Protein AF-A0AA97J9W9-F1 (afdb_monomer_lite)

Secondary structure (DSSP, 8-state):
------------TT----HHHHHHHHHTTTT--TT--EEEEETTEEEEE-HHHHHHH-HHHHHHHHSSSGGGSTT-EEEESS--HHHHHHHHHHHHHS----TTS-HHHHHHHHHHHHHHT-HHHHHHHHHHHHHS--TTTHHHHHHHHHHTT-HHHHHHHHHHHHHTHHHHHTSHHHHT--HHHHHHHHT-TTS-S-HHHHHHHHHHHHHH-TTS-HHHHHHTS-GGGS-HHHIIIIIHHH-SS-HHHHHHHHHHHHHS-GGGS----B--BTS--SSGGGT-EEEESBSGGGSSS--SS---SSSS-EEEE--TT----EEEEEEEEEEEEEEEEEE--SSS--EEEEEEEESSSSS-EEEEE-TTS-B-SEEEEEEEEEEEEEEEEEEEEESSSSEEEEEEEEEEB------EETTEEGGGTTSEEEEEES-HHHHHHHHTTS-SS-HHHHHHHHHHHHHHHHTTPEEEEEE--TTT-HHHHHHHHSS--TT-PEEPHHHHHHHHHHH---SEEET--TTT-SSSEEEBGGG-STT--SBTTTS---SSPEEE---GGGHHHHHHHHHHHT--EEEEEE--TTSTTHHHHHHHEEEEEEPP--TTSEEETTEEPTTHHHH-EEEEEE---------

Structure (mmCIF, N/CA/C/O backbone):
data_AF-A0AA97J9W9-F1
#
_entry.id   AF-A0AA97J9W9-F1
#
loop_
_atom_site.group_PDB
_atom_site.id
_atom_site.type_symbol
_atom_site.label_atom_id
_atom_site.label_alt_id
_atom_site.label_comp_id
_atom_site.label_asym_id
_atom_site.label_entity_id
_atom_site.label_seq_id
_atom_site.pdbx_PDB_ins_code
_atom_site.Cartn_x
_atom_site.Cartn_y
_atom_site.Cartn_z
_atom_site.occupancy
_atom_site.B_iso_or_equiv
_atom_site.auth_seq_id
_atom_site.auth_comp_id
_atom_site.auth_asym_id
_atom_site.auth_atom_id
_atom_site.pdbx_PDB_model_num
ATOM 1 N N . MET A 1 1 ? -7.492 38.703 13.879 1.00 37.50 1 MET A N 1
ATOM 2 C CA . MET A 1 1 ? -8.397 38.559 12.721 1.00 37.50 1 MET A CA 1
ATOM 3 C C . MET A 1 1 ? -7.957 37.353 11.910 1.00 37.50 1 MET A C 1
ATOM 5 O O . MET A 1 1 ? -6.997 37.476 11.169 1.00 37.50 1 MET A O 1
ATOM 9 N N . SER A 1 2 ? -8.621 36.210 12.084 1.00 31.03 2 SER A N 1
ATOM 10 C CA . SER A 1 2 ? -8.712 35.135 11.081 1.00 31.03 2 SER A CA 1
ATOM 11 C C . SER A 1 2 ? -9.673 34.061 11.613 1.00 31.03 2 SER A C 1
ATOM 13 O O . SER A 1 2 ? -9.255 33.048 12.167 1.00 31.03 2 SER A O 1
ATOM 15 N N . ASN A 1 3 ? -10.978 34.321 11.501 1.00 34.12 3 ASN A N 1
ATOM 16 C CA . ASN A 1 3 ? -12.010 33.305 11.701 1.00 34.12 3 ASN A CA 1
ATOM 17 C C . ASN A 1 3 ? -12.082 32.437 10.440 1.00 34.12 3 ASN A C 1
ATOM 19 O O . ASN A 1 3 ? -12.729 32.818 9.467 1.00 34.12 3 ASN A O 1
ATOM 23 N N . SER A 1 4 ? -11.430 31.281 10.444 1.00 35.53 4 SER A N 1
ATOM 24 C CA . SER A 1 4 ? -11.658 30.229 9.453 1.00 35.53 4 SER A CA 1
ATOM 25 C C . SER A 1 4 ? -12.762 29.291 9.952 1.00 35.53 4 SER A C 1
ATOM 27 O O . SER A 1 4 ? -12.500 28.231 10.513 1.00 35.53 4 SER A O 1
ATOM 29 N N . HIS A 1 5 ? -14.021 29.694 9.756 1.00 34.09 5 HIS A N 1
ATOM 30 C CA . HIS A 1 5 ? -15.146 28.758 9.801 1.00 34.09 5 HIS A CA 1
ATOM 31 C C . HIS A 1 5 ? -15.118 27.876 8.541 1.00 34.09 5 HIS A C 1
ATOM 33 O O . HIS A 1 5 ? -14.943 28.414 7.444 1.00 34.09 5 HIS A O 1
ATOM 39 N N . PRO A 1 6 ? -15.311 26.551 8.653 1.00 43.66 6 PRO A N 1
ATOM 40 C CA . PRO A 1 6 ? -15.501 25.709 7.485 1.00 43.66 6 PRO A CA 1
ATOM 41 C C . PRO A 1 6 ? -16.820 26.076 6.792 1.00 43.66 6 PRO A C 1
ATOM 43 O O . PRO A 1 6 ? -17.826 26.386 7.431 1.00 43.66 6 PRO A O 1
ATOM 46 N N . LEU A 1 7 ? -16.745 26.094 5.465 1.00 38.47 7 LEU A N 1
ATOM 47 C CA . LEU A 1 7 ? -17.754 26.481 4.484 1.00 38.47 7 LEU A CA 1
ATOM 48 C C . LEU A 1 7 ? -19.179 26.043 4.871 1.00 38.47 7 LEU A C 1
ATOM 50 O O . LEU A 1 7 ? -19.484 24.852 4.891 1.00 38.47 7 LEU A O 1
ATOM 54 N N . ARG A 1 8 ? -20.072 27.014 5.109 1.00 45.91 8 ARG A N 1
ATOM 55 C CA . ARG A 1 8 ? -21.521 26.775 5.028 1.00 45.91 8 ARG A CA 1
ATOM 56 C C . ARG A 1 8 ? -21.856 26.384 3.580 1.00 45.91 8 ARG A C 1
ATOM 58 O O . ARG A 1 8 ? -21.390 27.076 2.670 1.00 45.91 8 ARG A O 1
ATOM 65 N N . PRO A 1 9 ? -22.667 25.340 3.339 1.00 43.78 9 PRO A N 1
ATOM 66 C CA . PRO A 1 9 ? -23.276 25.167 2.032 1.00 43.78 9 PRO A CA 1
ATOM 67 C C . PRO A 1 9 ? -24.126 26.405 1.733 1.00 43.78 9 PRO A C 1
ATOM 69 O O . PRO A 1 9 ? -24.714 26.993 2.642 1.00 43.78 9 PRO A O 1
ATOM 72 N N . TYR A 1 10 ? -24.150 26.823 0.468 1.00 44.03 10 TYR A N 1
ATOM 73 C CA . TYR A 1 10 ? -25.049 27.864 -0.021 1.00 44.03 10 TYR A CA 1
ATOM 74 C C . TYR A 1 10 ? -26.483 27.495 0.379 1.00 44.03 10 TYR A C 1
ATOM 76 O O . TYR A 1 10 ? -27.095 26.634 -0.247 1.00 44.03 10 TYR A O 1
ATOM 84 N N . THR A 1 11 ? -27.008 28.114 1.437 1.00 52.94 11 THR A N 1
ATOM 85 C CA . THR A 1 11 ? -28.421 27.998 1.791 1.00 52.94 11 THR A CA 1
ATOM 86 C C . THR A 1 11 ? -29.214 28.555 0.623 1.00 52.94 11 THR A C 1
ATOM 88 O O . THR A 1 11 ? -29.018 29.712 0.233 1.00 52.94 11 THR A O 1
ATOM 91 N N . ALA A 1 12 ? -30.069 27.713 0.046 1.00 53.56 12 ALA A N 1
ATOM 92 C CA . ALA A 1 12 ? -31.041 28.122 -0.946 1.00 53.56 12 ALA A CA 1
ATOM 93 C C . ALA A 1 12 ? -31.808 29.339 -0.406 1.00 53.56 12 ALA A C 1
ATOM 95 O O . ALA A 1 12 ? -32.197 29.381 0.762 1.00 53.56 12 ALA A O 1
ATOM 96 N N . VAL A 1 13 ? -31.972 30.360 -1.243 1.00 53.34 13 VAL A N 1
ATOM 97 C CA . VAL A 1 13 ? -32.706 31.585 -0.915 1.00 53.34 13 VAL A CA 1
ATOM 98 C C . VAL A 1 13 ? -34.160 31.194 -0.595 1.00 53.34 13 VAL A C 1
ATOM 100 O O . VAL A 1 13 ? -34.961 31.034 -1.509 1.00 53.34 13 VAL A O 1
ATOM 103 N N . GLY A 1 14 ? -34.479 30.960 0.685 1.00 74.62 14 GLY A N 1
ATOM 104 C CA . GLY A 1 14 ? -35.803 30.505 1.139 1.00 74.62 14 GLY A CA 1
ATOM 105 C C . GLY A 1 14 ? -35.844 29.594 2.377 1.00 74.62 14 GLY A C 1
ATOM 106 O O . GLY A 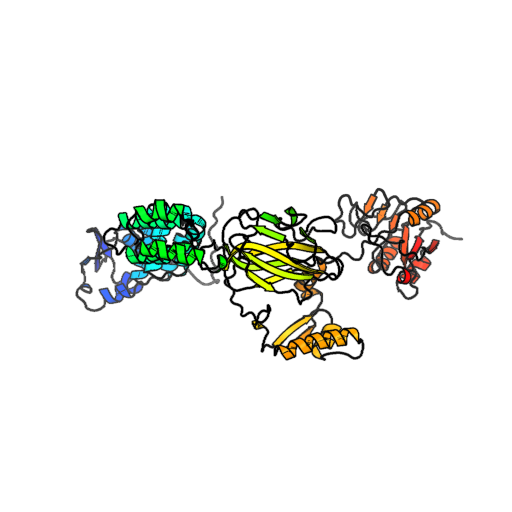1 14 ? -36.928 29.406 2.922 1.00 74.62 14 GLY A O 1
ATOM 107 N N . GLU A 1 15 ? -34.721 29.050 2.855 1.00 81.75 15 GLU A N 1
ATOM 108 C CA . GLU A 1 15 ? -34.710 28.136 4.015 1.00 81.75 15 GLU A CA 1
ATOM 109 C C . GLU A 1 15 ? -34.227 28.818 5.311 1.00 81.75 15 GLU A C 1
ATOM 111 O O . GLU A 1 15 ? -33.187 29.477 5.331 1.00 81.75 15 GLU A O 1
ATOM 116 N N . ILE A 1 16 ? -34.984 28.654 6.408 1.00 87.62 16 ILE A N 1
ATOM 117 C CA . ILE A 1 16 ? -34.601 29.083 7.766 1.00 87.62 16 ILE A CA 1
ATOM 118 C C . ILE A 1 16 ? -34.042 27.867 8.518 1.00 87.62 16 ILE A C 1
ATOM 120 O O . ILE A 1 16 ? -34.790 26.948 8.843 1.00 87.62 16 ILE A O 1
ATOM 124 N N . ASP A 1 17 ? -32.745 27.882 8.835 1.00 86.81 17 ASP A N 1
ATOM 125 C CA . ASP A 1 17 ? -32.059 26.813 9.576 1.00 86.81 17 ASP A CA 1
ATOM 126 C C . ASP A 1 17 ? -31.698 27.256 11.005 1.00 86.81 17 ASP A C 1
ATOM 128 O O . ASP A 1 17 ? -30.701 27.943 11.251 1.00 86.81 17 ASP A O 1
ATOM 132 N N . HIS A 1 18 ? -32.525 26.842 11.967 1.00 91.88 18 HIS A N 1
ATOM 133 C CA . HIS A 1 18 ? -32.314 27.046 13.404 1.00 91.88 18 HIS A CA 1
ATOM 134 C C . HIS A 1 18 ? -31.981 25.736 14.141 1.00 91.88 18 HIS A C 1
ATOM 136 O O . HIS A 1 18 ? -32.166 25.649 15.356 1.00 91.88 18 HIS A O 1
ATOM 142 N N . VAL A 1 19 ? -31.477 24.708 13.445 1.00 90.69 19 VAL A N 1
ATOM 143 C CA . VAL A 1 19 ? -31.203 23.387 14.047 1.00 90.69 19 VAL A CA 1
ATOM 144 C C . VAL A 1 19 ? -30.227 23.490 15.223 1.00 90.69 19 VAL A C 1
ATOM 146 O O . VAL A 1 19 ? -30.392 22.804 16.229 1.00 90.69 19 VAL A O 1
ATOM 149 N N . HIS A 1 20 ? -29.251 24.398 15.146 1.00 89.75 20 HIS A N 1
ATOM 150 C CA . HIS A 1 20 ? -28.320 24.653 16.246 1.00 89.75 20 HIS A CA 1
ATOM 151 C C . HIS A 1 20 ? -29.017 25.150 17.525 1.00 89.75 20 HIS A C 1
ATOM 153 O O . HIS A 1 20 ? -28.695 24.661 18.601 1.00 89.75 20 HIS A O 1
ATOM 159 N N . ILE A 1 21 ? -30.005 26.047 17.409 1.00 92.69 21 ILE A N 1
ATOM 160 C CA . ILE A 1 21 ? -30.773 26.567 18.553 1.00 92.69 21 ILE A CA 1
ATOM 161 C C . ILE A 1 21 ? -31.603 25.445 19.181 1.00 92.69 21 ILE A C 1
ATOM 163 O O . ILE A 1 21 ? -31.621 25.295 20.399 1.00 92.69 21 ILE A O 1
ATOM 167 N N . LEU A 1 22 ? -32.262 24.625 18.353 1.00 92.38 22 LEU A N 1
ATOM 168 C CA . LEU A 1 22 ? -33.014 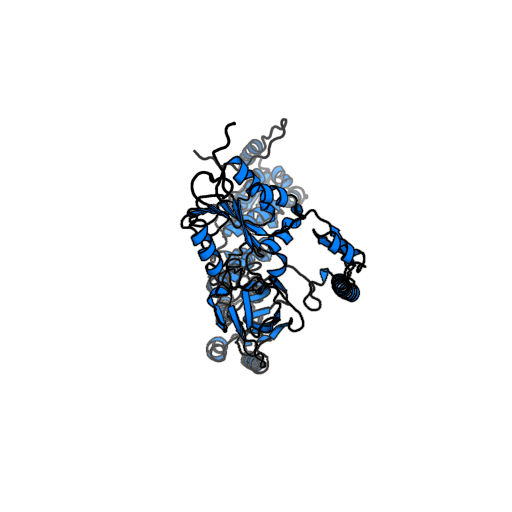23.462 18.829 1.00 92.38 22 LEU A CA 1
ATOM 169 C C . LEU A 1 22 ? -32.106 22.481 19.585 1.00 92.38 22 LEU A C 1
ATOM 171 O O . LEU A 1 22 ? -32.458 22.048 20.678 1.00 92.38 22 LEU A O 1
ATOM 175 N N . SER A 1 23 ? -30.937 22.167 19.019 1.00 93.31 23 SER A N 1
ATOM 176 C CA . SER A 1 23 ? -29.917 21.322 19.652 1.00 93.31 23 SER A CA 1
ATOM 177 C C . SER A 1 23 ? -29.500 21.862 21.020 1.00 93.31 23 SER A C 1
ATOM 179 O O . SER A 1 23 ? -29.413 21.093 21.973 1.00 93.31 23 SER A O 1
ATOM 181 N N . ASP A 1 24 ? -29.249 23.166 21.133 1.00 91.75 24 ASP A N 1
ATOM 182 C CA . ASP A 1 24 ? -28.827 23.775 22.395 1.00 91.75 24 ASP A CA 1
ATOM 183 C C . ASP A 1 24 ? -29.959 23.730 23.438 1.00 91.75 24 ASP A C 1
ATOM 185 O O . ASP A 1 24 ? -29.719 23.343 24.580 1.00 91.75 24 ASP A O 1
ATOM 189 N N . HIS A 1 25 ? -31.205 24.024 23.047 1.00 92.25 25 HIS A N 1
ATOM 190 C CA . HIS A 1 25 ? -32.366 23.947 23.944 1.00 92.25 25 HIS A CA 1
ATOM 191 C C . HIS A 1 25 ? -32.644 22.523 24.442 1.00 92.25 25 HIS A C 1
ATOM 193 O O . HIS A 1 25 ? -32.891 22.329 25.629 1.00 92.25 25 HIS A O 1
ATOM 199 N N . VAL A 1 26 ? -32.583 21.522 23.558 1.00 92.38 26 VAL A N 1
ATOM 200 C CA . VAL A 1 26 ? -32.734 20.113 23.954 1.00 92.38 26 VAL A CA 1
ATOM 201 C C . VAL A 1 26 ? -31.545 19.678 24.811 1.00 92.38 26 VAL A C 1
ATOM 203 O O . VAL A 1 26 ? -31.733 18.989 25.807 1.00 92.38 26 VAL A O 1
ATOM 206 N N . GLY A 1 27 ? -30.332 20.130 24.485 1.00 92.12 27 GLY A N 1
ATOM 207 C CA . GLY A 1 27 ? -29.112 19.842 25.238 1.00 92.12 27 GLY A CA 1
ATOM 208 C C . GLY A 1 27 ? -29.164 20.253 26.710 1.00 92.12 27 GLY A C 1
ATOM 209 O O . GLY A 1 27 ? -28.614 19.539 27.544 1.00 92.12 27 GLY A O 1
ATOM 210 N N . VAL A 1 28 ? -29.858 21.347 27.048 1.00 91.88 28 VAL A N 1
ATOM 211 C CA . VAL A 1 28 ? -30.043 21.808 28.441 1.00 91.88 28 VAL A CA 1
ATOM 212 C C . VAL A 1 28 ? -30.818 20.796 29.296 1.00 91.88 28 VAL A C 1
ATOM 214 O O . VAL A 1 28 ? -30.609 20.747 30.504 1.00 91.88 28 VAL A O 1
ATOM 217 N N . LEU A 1 29 ? -31.660 19.950 28.688 1.00 91.69 29 LEU A N 1
ATOM 218 C CA . LEU A 1 29 ? -32.401 18.899 29.399 1.00 91.69 29 LEU A CA 1
ATOM 219 C C . LEU A 1 29 ? -31.511 17.723 29.832 1.00 91.69 29 LEU A C 1
ATOM 221 O O . LEU A 1 29 ? -31.929 16.886 30.631 1.00 91.69 29 LEU A O 1
ATOM 225 N N . MET A 1 30 ? -30.292 17.610 29.298 1.00 91.06 30 MET A N 1
ATOM 226 C CA . MET A 1 30 ? -29.374 16.532 29.663 1.00 91.06 30 MET A CA 1
ATOM 227 C C . MET A 1 30 ? -29.008 16.616 31.152 1.00 91.06 30 MET A C 1
ATOM 229 O O . MET A 1 30 ? -28.606 17.670 31.636 1.00 91.06 30 MET A O 1
ATOM 233 N N . ASN A 1 31 ? -29.091 15.486 31.862 1.00 79.81 31 ASN A N 1
ATOM 234 C CA . ASN A 1 31 ? -28.861 15.377 33.310 1.00 79.81 31 ASN A CA 1
ATOM 235 C C . ASN A 1 31 ? -29.798 16.235 34.187 1.00 79.81 31 ASN A C 1
ATOM 237 O O . ASN A 1 31 ? -29.582 16.314 35.396 1.00 79.81 31 ASN A O 1
ATOM 241 N N . GLY A 1 32 ? -30.831 16.860 33.615 1.00 84.06 32 GLY A N 1
ATOM 242 C CA . GLY A 1 32 ? -31.895 17.498 34.381 1.00 84.06 32 GLY A CA 1
ATOM 243 C C . GLY A 1 32 ? -32.868 16.454 34.927 1.00 84.06 32 GLY A C 1
ATOM 244 O O . GLY A 1 32 ? -33.206 15.496 34.237 1.00 84.06 32 GLY A O 1
ATOM 245 N N . GLU A 1 33 ? -33.335 16.638 36.162 1.00 84.44 33 GLU A N 1
ATOM 246 C CA . GLU A 1 33 ? -34.440 15.831 36.706 1.00 84.44 33 GLU A CA 1
ATOM 247 C C . GLU A 1 33 ? -35.798 16.267 36.130 1.00 84.44 33 GLU A C 1
ATOM 249 O O . GLU A 1 33 ? -36.761 15.499 36.132 1.00 84.44 33 GLU A O 1
ATOM 254 N N . GLU A 1 34 ? -35.871 17.491 35.598 1.00 85.62 34 GLU A N 1
ATOM 255 C CA . GLU A 1 34 ? -37.081 18.065 35.018 1.00 85.62 34 GLU A CA 1
ATOM 256 C C . GLU A 1 34 ? -37.536 17.254 33.798 1.00 85.62 34 GLU A C 1
ATOM 258 O O . GLU A 1 34 ? -36.778 17.079 32.851 1.00 85.62 34 GLU A O 1
ATOM 263 N N . TYR A 1 35 ? -38.773 16.750 33.838 1.00 87.25 35 TYR A N 1
ATOM 264 C CA . TYR A 1 35 ? -39.387 15.891 32.809 1.00 87.25 35 TYR A CA 1
ATOM 265 C C . TYR A 1 35 ? -38.676 14.554 32.537 1.00 87.25 35 TYR A C 1
ATOM 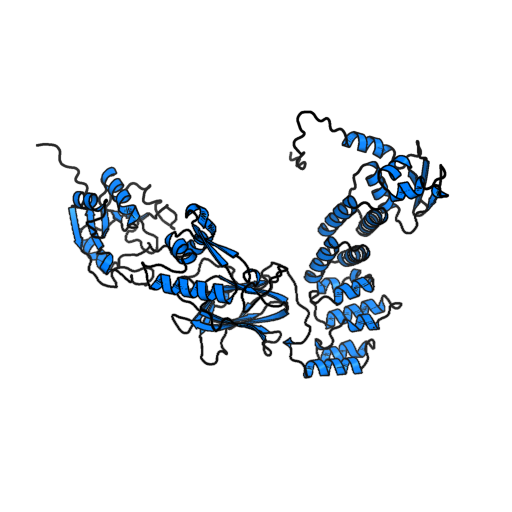267 O O . TYR A 1 35 ? -39.073 13.839 31.612 1.00 87.25 35 TYR A O 1
ATOM 275 N N . SER A 1 36 ? -37.677 14.184 33.345 1.00 90.38 36 SER A N 1
ATOM 276 C CA . SER A 1 36 ? -37.019 12.883 33.236 1.00 90.38 36 SER A CA 1
ATOM 277 C C . SER A 1 36 ? -37.977 11.749 33.620 1.00 90.38 36 SER A C 1
ATOM 279 O O . SER A 1 36 ? -38.702 11.824 34.610 1.00 90.38 36 SER A O 1
ATOM 281 N N . ASP A 1 37 ? -38.003 10.694 32.812 1.00 91.19 37 ASP A N 1
ATOM 282 C CA . ASP A 1 37 ? -38.941 9.568 32.930 1.00 91.19 37 ASP A CA 1
ATOM 283 C C . ASP A 1 37 ? -38.235 8.197 32.898 1.00 91.19 37 ASP A C 1
ATOM 285 O O . ASP A 1 37 ? -38.887 7.146 32.909 1.00 91.19 37 ASP A O 1
ATOM 289 N N . VAL A 1 38 ? -36.896 8.205 32.892 1.00 92.12 38 VAL A N 1
ATOM 290 C CA . VAL A 1 38 ? -36.007 7.045 33.047 1.00 92.12 38 VAL A CA 1
ATOM 291 C C . VAL A 1 38 ? -34.686 7.467 33.698 1.00 92.12 38 VAL A C 1
ATOM 293 O O . VAL A 1 38 ? -34.215 8.585 33.490 1.00 92.12 38 VAL A O 1
ATOM 296 N N . THR A 1 39 ? -34.055 6.575 34.468 1.00 93.69 39 THR A N 1
ATOM 297 C CA . THR A 1 39 ? -32.722 6.813 35.048 1.00 93.69 39 THR A CA 1
ATOM 298 C C . THR A 1 39 ? -31.769 5.672 34.708 1.00 93.69 39 THR A C 1
ATOM 300 O O . THR A 1 39 ? -32.061 4.511 34.983 1.00 93.69 39 THR A O 1
ATOM 303 N N . PHE A 1 40 ? -30.596 5.986 34.156 1.00 93.88 40 PHE A N 1
ATOM 304 C CA . PHE A 1 40 ? -29.526 5.002 33.973 1.00 93.88 40 PHE A CA 1
ATOM 305 C C . PHE A 1 40 ? -28.578 4.997 35.168 1.00 93.88 40 PHE A C 1
ATOM 307 O O . PHE A 1 40 ? -28.226 6.051 35.698 1.00 93.88 40 PHE A O 1
ATOM 314 N N . ILE A 1 41 ? -28.139 3.808 35.571 1.00 94.25 41 ILE A N 1
ATOM 315 C CA . ILE A 1 41 ? -27.146 3.622 36.628 1.00 94.25 41 ILE A CA 1
ATOM 316 C C . ILE A 1 41 ? -25.851 3.132 35.982 1.00 94.25 41 ILE A C 1
ATOM 318 O O . ILE A 1 41 ? -25.786 1.998 35.509 1.00 94.25 41 ILE A O 1
ATOM 322 N N . VAL A 1 42 ? -24.825 3.984 35.968 1.00 94.38 42 VAL A N 1
ATOM 323 C CA . VAL A 1 42 ? -23.513 3.715 35.351 1.00 94.38 42 VAL A CA 1
ATOM 324 C C . VAL A 1 42 ? -22.435 3.976 36.395 1.00 94.38 42 VAL A C 1
ATOM 326 O O . VAL A 1 42 ? -22.397 5.058 36.971 1.00 94.38 42 VAL A O 1
ATOM 329 N N . GLU A 1 43 ? -21.602 2.983 36.714 1.00 91.44 43 GLU A N 1
ATOM 330 C CA . GLU A 1 43 ? -20.588 3.078 37.787 1.00 91.44 43 GLU A CA 1
ATOM 331 C C . GLU A 1 43 ? -21.138 3.631 39.121 1.00 91.44 43 GLU A C 1
ATOM 333 O O . GLU A 1 43 ? -20.486 4.409 39.818 1.00 91.44 43 GLU A O 1
ATOM 338 N N . LYS A 1 44 ? -22.370 3.240 39.484 1.00 88.50 44 LYS A N 1
ATOM 339 C CA . LYS A 1 44 ? -23.115 3.729 40.667 1.00 88.50 44 LYS A CA 1
ATOM 340 C C . LYS A 1 44 ? -23.509 5.217 40.620 1.00 88.50 44 LYS A C 1
ATOM 342 O O . LYS A 1 44 ? -24.065 5.718 41.596 1.00 88.50 44 LYS A O 1
ATOM 347 N N . LYS A 1 45 ? -23.268 5.922 39.513 1.00 93.06 45 LYS A N 1
ATOM 348 C CA . LYS A 1 45 ? -23.778 7.275 39.250 1.00 93.06 45 LYS A CA 1
ATOM 349 C C . LYS A 1 45 ? -25.137 7.189 38.554 1.00 93.06 45 LYS A C 1
ATOM 351 O O . LYS A 1 45 ? -25.363 6.297 37.736 1.00 93.06 45 LYS A O 1
ATOM 356 N N . ARG A 1 46 ? -26.036 8.116 38.893 1.00 93.62 46 ARG A N 1
ATOM 357 C CA . ARG A 1 46 ? -27.388 8.213 38.322 1.00 93.62 46 ARG A CA 1
ATOM 358 C C . ARG A 1 46 ? -27.391 9.218 37.172 1.00 93.62 46 ARG A C 1
ATOM 360 O O . ARG A 1 46 ? -26.882 10.322 37.331 1.00 93.62 46 ARG A O 1
ATOM 367 N N . PHE A 1 47 ? -27.990 8.831 36.053 1.00 94.81 47 PHE A N 1
ATOM 368 C CA . PHE A 1 47 ? -28.145 9.643 34.850 1.00 94.81 47 PHE A CA 1
ATOM 369 C C . PHE A 1 47 ? -29.635 9.738 34.495 1.00 94.81 47 PHE A C 1
ATOM 371 O O . PHE A 1 47 ? -30.149 8.834 33.823 1.00 94.81 47 PHE A O 1
ATOM 378 N N . PRO A 1 48 ? -30.351 10.775 34.970 1.00 94.06 48 PRO A N 1
ATOM 379 C CA . PRO A 1 48 ? -31.734 11.010 34.569 1.00 94.06 48 PRO A CA 1
ATOM 380 C C . PRO A 1 48 ? -31.791 11.375 33.080 1.00 94.06 48 PRO A C 1
ATOM 382 O O . PRO A 1 48 ? -30.944 12.113 32.567 1.00 94.06 48 PRO A O 1
ATOM 385 N N . ALA A 1 49 ? -32.765 10.817 32.365 1.00 94.38 49 ALA A N 1
ATOM 386 C CA . ALA A 1 49 ? -32.914 11.008 30.929 1.00 94.38 49 ALA A CA 1
ATOM 387 C C . ALA A 1 49 ? -34.382 10.925 30.477 1.00 94.38 49 ALA A C 1
ATOM 389 O O . ALA A 1 49 ? -35.282 10.620 31.256 1.00 94.38 49 ALA A O 1
ATOM 390 N N . HIS A 1 50 ? -34.598 11.197 29.187 1.00 93.69 50 HIS A N 1
ATOM 391 C CA . HIS A 1 50 ? -35.912 11.300 28.564 1.00 93.69 50 HIS A CA 1
ATOM 392 C C . HIS A 1 50 ? -36.112 10.173 27.547 1.00 93.69 50 HIS A C 1
ATOM 394 O O . HIS A 1 50 ? -35.429 10.113 26.514 1.00 93.69 50 HIS A O 1
ATOM 400 N N . ARG A 1 51 ? -37.082 9.292 27.797 1.00 92.75 51 ARG A N 1
ATOM 401 C CA . ARG A 1 51 ? -37.372 8.105 26.980 1.00 92.75 51 ARG A CA 1
ATOM 402 C C . ARG A 1 51 ? -37.668 8.467 25.536 1.00 92.75 51 ARG A C 1
ATOM 404 O O . ARG A 1 51 ? -37.235 7.757 24.631 1.00 92.75 51 ARG A O 1
ATOM 411 N N . VAL A 1 52 ? -38.403 9.557 25.307 1.00 93.06 52 VAL A N 1
ATOM 412 C CA . VAL A 1 52 ? -38.772 10.012 23.957 1.00 93.06 52 VAL A CA 1
ATOM 413 C C . VAL A 1 52 ? -37.550 10.403 23.121 1.00 93.06 52 VAL A C 1
ATOM 415 O O . VAL A 1 52 ? -37.463 10.002 21.964 1.00 93.06 52 VAL A O 1
ATOM 418 N N . ILE A 1 53 ? -36.574 11.104 23.709 1.00 94.62 53 ILE A N 1
ATOM 419 C CA . ILE A 1 53 ? -35.354 11.542 23.012 1.00 94.62 53 ILE A CA 1
ATOM 420 C C . ILE A 1 53 ? -34.487 10.326 22.673 1.00 94.62 53 ILE A C 1
ATOM 422 O O . ILE A 1 53 ? -34.081 10.146 21.524 1.00 94.62 53 ILE A O 1
ATOM 426 N N . LEU A 1 54 ? -34.261 9.448 23.655 1.00 94.38 54 LEU A N 1
ATOM 427 C CA . LEU A 1 54 ? -33.473 8.226 23.479 1.00 94.38 54 LEU A CA 1
ATOM 428 C C . LEU A 1 54 ? -34.076 7.317 22.402 1.00 94.38 54 LEU A C 1
ATOM 430 O O . LEU A 1 54 ? -33.368 6.868 21.504 1.00 94.38 54 LEU A O 1
ATOM 434 N N . ALA A 1 55 ? -35.390 7.083 22.454 1.00 93.75 55 ALA A N 1
ATOM 435 C CA . ALA A 1 55 ? -36.089 6.230 21.498 1.00 93.75 55 ALA A CA 1
ATOM 436 C C . ALA A 1 55 ? -36.199 6.838 20.093 1.00 93.75 55 ALA A C 1
ATOM 438 O O . ALA A 1 55 ? -36.300 6.092 19.120 1.00 93.75 55 ALA A O 1
ATOM 439 N N . ALA A 1 56 ? -36.195 8.168 19.969 1.00 94.38 56 ALA A N 1
ATOM 440 C CA . ALA A 1 56 ? -36.172 8.836 18.671 1.00 94.38 56 ALA A CA 1
ATOM 441 C C . ALA A 1 56 ? -34.805 8.710 17.981 1.00 94.38 56 ALA A C 1
ATOM 443 O O . ALA A 1 56 ? -34.739 8.644 16.757 1.00 94.38 56 ALA A O 1
ATOM 444 N N . ARG A 1 57 ? -33.714 8.681 18.758 1.00 93.88 57 ARG A N 1
ATOM 445 C CA . ARG A 1 57 ? -32.336 8.672 18.240 1.00 93.88 57 ARG A CA 1
ATOM 446 C C . ARG A 1 57 ? -31.716 7.280 18.149 1.00 93.88 57 ARG A C 1
ATOM 448 O O . ARG A 1 57 ? -30.766 7.109 17.397 1.00 93.88 57 ARG A O 1
ATOM 455 N N . CYS A 1 58 ? -32.224 6.302 18.898 1.00 94.44 58 CYS A N 1
ATOM 456 C CA . CYS A 1 58 ? -31.624 4.977 19.010 1.00 94.44 58 CYS A CA 1
ATOM 457 C C . CYS A 1 58 ? -32.685 3.875 19.051 1.00 94.44 58 CYS A C 1
ATOM 459 O O . CYS A 1 58 ? -33.502 3.794 19.974 1.00 94.44 58 CYS A O 1
ATOM 461 N N . GLN A 1 59 ? -32.623 2.965 18.078 1.00 91.88 59 GLN A N 1
ATOM 462 C CA . GLN A 1 59 ? -33.552 1.840 17.984 1.00 91.88 59 GLN A CA 1
ATOM 463 C C . GLN A 1 59 ? -33.420 0.869 19.169 1.00 91.88 59 GLN A C 1
ATOM 465 O O . GLN A 1 59 ? -34.427 0.320 19.617 1.00 91.88 59 GLN A O 1
ATOM 470 N N . TYR A 1 60 ? -32.210 0.689 19.710 1.00 92.00 60 TYR A N 1
ATOM 471 C CA . TYR A 1 60 ? -31.991 -0.121 20.910 1.00 92.00 60 TYR A CA 1
ATOM 472 C C . TYR A 1 60 ? -32.751 0.457 22.110 1.00 92.00 60 TYR A C 1
ATOM 474 O O . TYR A 1 60 ? -33.549 -0.246 22.730 1.00 92.00 60 TYR A O 1
ATOM 482 N N . PHE A 1 61 ? -32.592 1.756 22.395 1.00 92.19 61 PHE A N 1
ATOM 483 C CA . PHE A 1 61 ? -33.331 2.396 23.485 1.00 92.19 61 PHE A CA 1
ATOM 484 C C . PHE A 1 61 ? -34.837 2.427 23.221 1.00 92.19 61 PHE A C 1
ATOM 486 O O . PHE A 1 61 ? -35.619 2.261 24.154 1.00 92.19 61 PHE A O 1
ATOM 493 N N . ARG A 1 62 ? -35.273 2.557 21.961 1.00 92.00 62 ARG A N 1
ATOM 494 C CA . ARG A 1 62 ? -36.689 2.414 21.602 1.00 92.00 62 ARG A CA 1
ATOM 495 C C . ARG A 1 62 ? -37.235 1.045 22.001 1.00 92.00 62 ARG A C 1
ATOM 497 O O . ARG A 1 62 ? -38.287 0.983 22.632 1.00 92.00 62 ARG A O 1
ATOM 504 N N . ALA A 1 63 ? -36.535 -0.030 21.649 1.00 90.50 63 ALA A N 1
ATOM 505 C CA . ALA A 1 63 ? -36.940 -1.387 21.999 1.00 90.50 63 ALA A CA 1
ATOM 506 C C . ALA A 1 63 ? -36.920 -1.613 23.519 1.00 90.50 63 ALA A C 1
ATOM 508 O O . ALA A 1 63 ? -37.881 -2.144 24.065 1.00 90.50 63 ALA A O 1
ATOM 509 N N . LEU A 1 64 ? -35.875 -1.147 24.207 1.00 89.81 64 LEU A N 1
ATOM 510 C CA . LEU A 1 64 ? -35.733 -1.278 25.658 1.00 89.81 64 LEU A CA 1
ATOM 511 C C . LEU A 1 64 ? -36.861 -0.564 26.419 1.00 89.81 64 LEU A C 1
ATOM 513 O O . LEU A 1 64 ? -37.461 -1.126 27.331 1.00 89.81 64 LEU A O 1
ATOM 517 N N . LEU A 1 65 ? -37.170 0.672 26.022 1.00 90.00 65 LEU A N 1
ATOM 518 C CA . LEU A 1 65 ? -38.060 1.556 26.772 1.00 90.00 65 LEU A CA 1
ATOM 519 C C . LEU A 1 65 ? -39.523 1.431 26.348 1.00 90.00 65 LEU A C 1
ATOM 521 O O . LEU A 1 65 ? -40.396 1.736 27.147 1.00 90.00 65 LEU A O 1
ATOM 525 N N . TYR A 1 66 ? -39.825 1.000 25.123 1.00 88.31 66 TYR A N 1
ATOM 526 C CA . TYR A 1 66 ? -41.204 0.870 24.625 1.00 88.31 66 TYR A CA 1
ATOM 527 C C . TYR A 1 66 ? -41.586 -0.572 24.253 1.00 88.31 66 TYR A C 1
ATOM 529 O O . TYR A 1 66 ? -42.684 -0.802 23.754 1.00 88.31 66 TYR A O 1
ATOM 537 N N . GLY A 1 67 ? -40.715 -1.553 24.509 1.00 84.12 67 GLY A N 1
ATOM 538 C CA . GLY A 1 67 ? -40.935 -2.966 24.178 1.00 84.12 67 GLY A CA 1
ATOM 539 C C . GLY A 1 67 ? -41.777 -3.766 25.178 1.00 84.12 67 GLY A C 1
ATOM 540 O O . GLY A 1 67 ? -41.943 -4.966 24.984 1.00 84.12 67 GLY A O 1
ATOM 541 N N . GLY A 1 68 ? -42.297 -3.146 26.244 1.00 79.56 68 GLY A N 1
ATOM 542 C CA . GLY A 1 68 ? -43.195 -3.798 27.211 1.00 79.56 68 GLY A CA 1
ATOM 543 C C . GLY A 1 68 ? -42.515 -4.687 28.266 1.00 79.56 68 GLY A C 1
ATOM 544 O O . GLY A 1 68 ? -43.204 -5.412 28.979 1.00 79.56 68 GLY A O 1
ATOM 545 N N . MET A 1 69 ? -41.182 -4.649 28.378 1.00 79.31 69 MET A N 1
ATOM 546 C CA . MET A 1 69 ? -40.414 -5.361 29.416 1.00 79.31 69 MET A CA 1
ATOM 547 C C . MET A 1 69 ? -40.364 -4.569 30.735 1.00 79.31 69 MET A C 1
ATOM 549 O O . MET A 1 69 ? -40.903 -3.466 30.823 1.00 79.31 69 MET A O 1
ATOM 553 N N . ARG A 1 70 ? -39.722 -5.099 31.785 1.00 77.31 70 ARG A N 1
ATOM 554 C CA . ARG A 1 70 ? -39.650 -4.440 33.108 1.00 77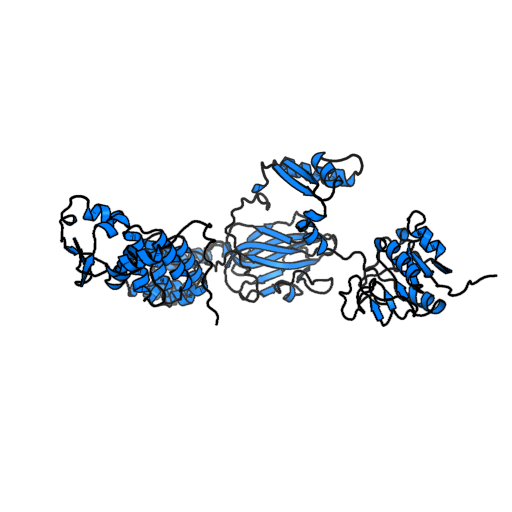.31 70 ARG A CA 1
ATOM 555 C C . ARG A 1 70 ? -39.050 -3.030 33.022 1.00 77.31 70 ARG A C 1
ATOM 557 O O . ARG A 1 70 ? -39.489 -2.127 33.722 1.00 77.31 70 ARG A O 1
ATOM 564 N N . GLU A 1 71 ? -38.107 -2.845 32.111 1.00 82.69 71 GLU A N 1
ATOM 565 C CA . GLU A 1 71 ? -37.388 -1.606 31.812 1.00 82.69 71 GLU A CA 1
ATOM 566 C C . GLU A 1 71 ? -38.268 -0.552 31.110 1.00 82.69 71 GLU A C 1
ATOM 568 O O . GLU A 1 71 ? -37.873 0.603 30.992 1.00 82.69 71 GLU A O 1
ATOM 573 N N . SER A 1 72 ? -39.473 -0.928 30.664 1.00 79.25 72 SER A N 1
ATOM 574 C CA . SER A 1 72 ? -40.446 -0.020 30.036 1.00 79.25 72 SER A CA 1
ATOM 575 C C . SER A 1 72 ? -41.375 0.688 31.033 1.00 79.25 72 SER A C 1
ATOM 577 O O . SER A 1 72 ? -42.173 1.547 30.636 1.00 79.25 72 SER A O 1
ATOM 579 N N . GLN A 1 73 ? -41.284 0.347 32.322 1.00 80.19 73 GLN A N 1
ATOM 580 C CA . GLN A 1 73 ? -42.018 1.031 33.386 1.00 80.19 73 GLN A CA 1
ATOM 581 C C . GLN A 1 73 ? -41.541 2.496 33.495 1.00 80.19 73 GLN A C 1
ATOM 583 O O . GLN A 1 73 ? -40.341 2.753 33.371 1.00 80.19 73 GLN A O 1
ATOM 588 N N . PRO A 1 74 ? -42.447 3.473 33.696 1.00 71.19 74 PRO A N 1
ATOM 589 C CA . PRO A 1 74 ? -42.053 4.837 34.052 1.00 71.19 74 PRO A CA 1
ATOM 590 C C . PRO A 1 74 ? -41.153 4.823 35.295 1.00 71.19 74 PRO A C 1
ATOM 592 O O . PRO A 1 74 ? -41.392 4.022 36.194 1.00 71.19 74 PRO A O 1
ATOM 595 N N . GLU A 1 75 ? -40.124 5.677 35.327 1.00 74.25 75 GLU A N 1
ATOM 596 C CA . GLU A 1 75 ? -39.171 5.790 36.450 1.00 74.25 75 GLU A CA 1
ATOM 597 C C . GLU A 1 75 ? -38.279 4.550 36.666 1.00 74.25 75 GLU A C 1
ATOM 599 O O . GLU A 1 75 ? -37.643 4.402 37.710 1.00 74.25 75 GLU A O 1
ATOM 604 N N . ALA A 1 76 ? -38.180 3.658 35.672 1.00 82.25 76 ALA A N 1
ATOM 605 C CA . ALA A 1 76 ? -37.287 2.508 35.746 1.00 82.25 76 ALA A CA 1
ATOM 606 C C . ALA A 1 76 ? -35.815 2.933 35.904 1.00 82.25 76 ALA A C 1
ATOM 608 O O . ALA A 1 76 ? -35.304 3.783 35.166 1.00 82.25 76 ALA A O 1
ATOM 609 N N . GLU A 1 77 ? -35.120 2.278 36.837 1.00 90.31 77 GLU A N 1
ATOM 610 C CA . GLU A 1 77 ? -33.667 2.364 36.970 1.00 90.31 77 GLU A CA 1
ATOM 611 C C . GLU A 1 77 ? -33.004 1.264 36.136 1.00 90.31 77 GLU A C 1
ATOM 613 O O . GLU A 1 77 ? -33.182 0.070 36.391 1.00 90.31 77 GLU A O 1
ATOM 618 N N . ILE A 1 78 ? -32.240 1.670 35.121 1.00 91.62 78 ILE A N 1
ATOM 619 C CA . ILE A 1 78 ? -31.609 0.767 34.157 1.00 91.62 78 ILE A CA 1
ATOM 620 C C . ILE A 1 78 ? -30.103 0.708 34.435 1.00 91.62 78 ILE A C 1
ATOM 622 O O . ILE A 1 78 ? -29.384 1.660 34.118 1.00 91.62 78 ILE A O 1
ATOM 626 N N . PRO A 1 79 ? -29.588 -0.389 35.015 1.00 91.06 79 PRO A N 1
ATOM 627 C CA . PRO A 1 79 ? -28.157 -0.547 35.218 1.00 91.06 79 PRO A CA 1
ATOM 628 C C . PRO A 1 79 ? -27.456 -0.853 33.891 1.00 91.06 79 PRO A C 1
ATOM 630 O O . PRO A 1 79 ? -27.788 -1.829 33.218 1.00 91.06 79 PRO A O 1
ATOM 633 N N . LEU A 1 80 ? -26.454 -0.048 33.534 1.00 90.50 80 LEU A N 1
ATOM 634 C CA . LEU A 1 80 ? -25.554 -0.337 32.419 1.00 90.50 80 LEU A CA 1
ATOM 635 C C . LEU A 1 80 ? -24.253 -0.906 32.978 1.00 90.50 80 LEU A C 1
ATOM 637 O O . LEU A 1 80 ? -23.469 -0.206 33.618 1.00 90.50 80 LEU A O 1
ATOM 641 N N . GLN A 1 81 ? -24.064 -2.205 32.762 1.00 86.25 81 GLN A N 1
ATOM 642 C CA . GLN A 1 81 ? -22.830 -2.909 33.099 1.00 86.25 81 GLN A CA 1
ATOM 643 C C . GLN A 1 81 ? -21.793 -2.689 31.991 1.00 86.25 81 GLN A C 1
ATOM 645 O O . GLN A 1 81 ? -22.161 -2.472 30.831 1.00 86.25 81 GLN A O 1
ATOM 650 N N . ASP A 1 82 ? -20.512 -2.730 32.364 1.00 84.19 82 ASP A N 1
ATOM 651 C CA . ASP A 1 82 ? -19.370 -2.594 31.449 1.00 84.19 82 ASP A CA 1
ATOM 652 C C . ASP A 1 82 ? -19.438 -1.314 30.603 1.00 84.19 82 ASP A C 1
ATOM 654 O O . ASP A 1 82 ? -19.334 -1.316 29.379 1.00 84.19 82 ASP A O 1
ATOM 658 N N . THR A 1 83 ? -19.745 -0.194 31.255 1.00 89.88 83 THR A N 1
ATOM 659 C CA . THR A 1 83 ? -19.811 1.125 30.627 1.00 89.88 83 THR A CA 1
ATOM 660 C C . THR A 1 83 ? -19.258 2.151 31.601 1.00 89.88 83 THR A C 1
ATOM 662 O O . THR A 1 83 ? -19.711 2.217 32.745 1.00 89.88 83 THR A O 1
ATOM 665 N N . THR A 1 84 ? -18.291 2.946 31.153 1.00 93.75 84 THR A N 1
ATOM 666 C CA . THR A 1 84 ? -17.719 4.032 31.950 1.00 93.75 84 THR A CA 1
ATOM 667 C C . THR A 1 84 ? -18.653 5.239 31.956 1.00 93.75 84 THR A C 1
ATOM 669 O O . THR A 1 84 ? -19.326 5.553 30.966 1.00 93.75 84 THR A O 1
ATOM 672 N N . ALA A 1 85 ? -18.724 5.938 33.091 1.00 94.38 85 ALA A N 1
ATOM 673 C CA . ALA A 1 85 ? -19.586 7.108 33.230 1.00 94.38 85 ALA A CA 1
ATOM 674 C C . ALA A 1 85 ? -19.189 8.239 32.264 1.00 94.38 85 ALA A C 1
ATOM 676 O O . ALA A 1 85 ? -20.056 8.968 31.782 1.00 94.38 85 ALA A O 1
ATOM 677 N N . GLU A 1 86 ? -17.894 8.378 31.968 1.00 94.38 86 GLU A N 1
ATOM 678 C CA . GLU A 1 86 ? -17.345 9.389 31.055 1.00 94.38 86 GLU A CA 1
ATOM 679 C C . GLU A 1 86 ? -17.811 9.140 29.612 1.00 94.38 86 GLU A C 1
ATOM 681 O O . GLU A 1 86 ? -18.478 9.999 29.026 1.00 94.38 86 GLU A O 1
ATOM 686 N N . ALA A 1 87 ? -17.603 7.928 29.081 1.00 95.50 87 ALA A N 1
ATOM 687 C CA . ALA A 1 87 ? -18.052 7.561 27.738 1.00 95.50 87 ALA A CA 1
ATOM 688 C C . ALA A 1 87 ? -19.581 7.631 27.592 1.00 95.50 87 ALA A C 1
ATOM 690 O O . ALA A 1 87 ? -20.097 8.116 26.580 1.00 95.50 87 ALA A O 1
ATOM 691 N N . PHE A 1 88 ? -20.333 7.207 28.617 1.00 95.94 88 PHE A N 1
ATOM 692 C CA . PHE A 1 88 ? -21.792 7.322 28.598 1.00 95.94 88 PHE A CA 1
ATOM 693 C C . PHE A 1 88 ? -22.261 8.779 28.602 1.00 95.94 88 PHE A C 1
ATOM 695 O O . PHE A 1 88 ? -23.205 9.118 27.890 1.00 95.94 88 PHE A O 1
ATOM 702 N N . THR A 1 89 ? -21.583 9.661 29.343 1.00 95.25 89 THR A N 1
ATOM 703 C CA . THR A 1 89 ? -21.880 11.102 29.338 1.00 95.25 89 THR A CA 1
ATOM 704 C C . THR A 1 89 ? -21.678 11.696 27.946 1.00 95.25 89 THR A C 1
ATOM 706 O O . THR A 1 89 ? -22.531 12.447 27.467 1.00 95.25 89 THR A O 1
ATOM 709 N N . MET A 1 90 ? -20.589 11.331 27.262 1.00 95.56 90 MET A N 1
ATOM 710 C CA . MET A 1 90 ? -20.340 11.755 25.881 1.00 95.56 90 MET A CA 1
ATOM 711 C C . MET A 1 90 ? -21.436 11.266 24.929 1.00 95.56 90 MET A C 1
ATOM 713 O O . MET A 1 90 ? -21.930 12.042 24.108 1.00 95.56 90 MET A O 1
ATOM 717 N N . LEU A 1 91 ? -21.860 10.004 25.060 1.00 96.12 91 LEU A N 1
ATOM 718 C CA . LEU A 1 91 ? -22.933 9.436 24.242 1.00 96.12 91 LEU A CA 1
ATOM 719 C C . LEU A 1 91 ? -24.259 10.138 24.497 1.00 96.12 91 LEU A C 1
ATOM 721 O O . LEU A 1 91 ? -24.946 10.509 23.548 1.00 96.12 91 LEU A O 1
ATOM 725 N N . LEU A 1 92 ? -24.612 10.357 25.760 1.00 95.56 92 LEU A N 1
ATOM 726 C CA . LEU A 1 92 ? -25.849 11.032 26.118 1.00 95.56 92 LEU A CA 1
ATOM 727 C C . LEU A 1 92 ? -25.862 12.459 25.560 1.00 95.56 92 LEU A C 1
ATOM 729 O O . LEU A 1 92 ? -26.833 12.862 24.923 1.00 95.56 92 LEU A O 1
ATOM 733 N N . LYS A 1 93 ? -24.748 13.188 25.680 1.00 95.00 93 LYS A N 1
ATOM 734 C CA . LYS A 1 93 ? -24.590 14.513 25.071 1.00 95.00 93 LYS A CA 1
ATOM 735 C C . LYS A 1 93 ? -24.778 14.471 23.557 1.00 95.00 93 LYS A C 1
ATOM 737 O O . LYS A 1 93 ? -25.497 15.312 23.012 1.00 95.00 93 LYS A O 1
ATOM 742 N N . TYR A 1 94 ? -24.193 13.485 22.879 1.00 96.06 94 TYR A N 1
ATOM 743 C CA . TYR A 1 94 ? -24.376 13.298 21.441 1.00 96.06 94 TYR A CA 1
ATOM 744 C C . TYR A 1 94 ? -25.831 12.974 21.076 1.00 96.06 94 TYR A C 1
ATOM 746 O O . TYR A 1 94 ? -26.353 13.512 20.103 1.00 96.06 94 TYR A O 1
ATOM 754 N N . ILE A 1 95 ? -26.525 12.153 21.865 1.00 95.88 95 ILE A N 1
ATOM 755 C CA . ILE A 1 95 ? -27.935 11.825 21.628 1.00 95.88 95 ILE A CA 1
ATOM 756 C C . ILE A 1 95 ? -28.812 13.082 21.694 1.00 95.88 95 ILE A C 1
ATOM 758 O O . ILE A 1 95 ? -29.675 13.254 20.834 1.00 95.88 95 ILE A O 1
ATOM 762 N N . TYR A 1 96 ? -28.575 13.966 22.667 1.00 95.12 96 TYR A N 1
ATOM 763 C CA . TYR A 1 96 ? -29.385 15.173 22.868 1.00 95.12 96 TYR A CA 1
ATOM 764 C C . TYR A 1 96 ? -29.046 16.301 21.889 1.00 95.12 96 TYR A C 1
ATOM 766 O O . TYR A 1 96 ? -29.939 17.027 21.462 1.00 95.12 96 TYR A O 1
ATOM 774 N N . THR A 1 97 ? -27.769 16.460 21.535 1.00 94.44 97 THR A N 1
ATOM 775 C CA . THR A 1 97 ? -27.286 17.639 20.786 1.00 94.44 97 THR A CA 1
ATOM 776 C C . THR A 1 97 ? -26.832 17.327 19.359 1.00 94.44 97 THR A C 1
ATOM 778 O O . THR A 1 97 ? -26.618 18.228 18.554 1.00 94.44 97 THR A O 1
ATOM 781 N N . GLY A 1 98 ? -26.615 16.054 19.026 1.00 92.81 98 GLY A N 1
ATOM 782 C CA . GLY A 1 98 ? -25.945 15.651 17.788 1.00 92.81 98 GLY A CA 1
ATOM 783 C C . GLY A 1 98 ? -24.464 16.045 17.724 1.00 92.81 98 GLY A C 1
ATOM 784 O O . GLY A 1 98 ? -23.874 15.994 16.648 1.00 92.81 98 GLY A O 1
ATOM 785 N N . ARG A 1 99 ? -23.850 16.465 18.843 1.00 91.81 99 ARG A N 1
ATOM 786 C CA . ARG A 1 99 ? -22.454 16.926 18.906 1.00 91.81 99 ARG A CA 1
ATOM 787 C C . ARG A 1 99 ? -21.644 16.134 19.929 1.00 91.81 99 ARG A C 1
ATOM 789 O O . ARG A 1 99 ? -22.090 15.915 21.052 1.00 91.81 99 ARG A O 1
ATOM 796 N N . ALA A 1 100 ? -20.416 15.784 19.556 1.00 93.38 100 ALA A N 1
ATOM 797 C CA . ALA A 1 100 ? -19.403 15.205 20.435 1.00 93.38 100 ALA A CA 1
ATOM 798 C C . ALA A 1 100 ? -18.076 15.962 20.259 1.00 93.38 100 ALA A C 1
ATOM 800 O O . ALA A 1 100 ? -17.766 16.431 19.163 1.00 93.38 100 ALA A O 1
ATOM 801 N N . ILE A 1 101 ? -17.311 16.114 21.341 1.00 92.06 101 ILE A N 1
ATOM 802 C CA . ILE A 1 101 ? -15.986 16.748 21.336 1.00 92.06 101 ILE A CA 1
ATOM 803 C C . ILE A 1 101 ? -14.990 15.673 21.754 1.00 92.06 101 ILE A C 1
ATOM 805 O O . ILE A 1 101 ? -15.175 15.076 22.804 1.00 92.06 101 ILE A O 1
ATOM 809 N N . LEU A 1 102 ? -13.973 15.427 20.926 1.00 93.62 102 LEU A N 1
ATOM 810 C CA . LEU A 1 102 ? -13.032 14.314 21.123 1.00 93.62 102 LEU A CA 1
ATOM 811 C C . LEU A 1 102 ? -11.610 14.768 21.499 1.00 93.62 102 LEU A C 1
ATOM 813 O O . LEU A 1 102 ? -10.792 13.946 21.883 1.00 93.62 102 LEU A O 1
ATOM 817 N N . ARG A 1 103 ? -11.294 16.065 21.356 1.00 89.12 103 ARG A N 1
ATOM 818 C CA . ARG A 1 103 ? -9.907 16.574 21.319 1.00 89.12 103 ARG A CA 1
ATOM 819 C C . ARG A 1 103 ? -9.140 16.521 22.640 1.00 89.12 103 ARG A C 1
ATOM 821 O O . ARG A 1 103 ? -7.916 16.519 22.597 1.00 89.12 103 ARG A O 1
ATOM 828 N N . ASP A 1 104 ? -9.848 16.487 23.760 1.00 87.06 104 ASP A N 1
ATOM 829 C CA . ASP A 1 104 ? -9.267 16.585 25.104 1.00 87.06 104 ASP A CA 1
ATOM 830 C C . ASP A 1 104 ? -9.548 15.333 25.950 1.00 87.06 104 ASP A C 1
ATOM 832 O O . ASP A 1 104 ? -9.252 15.297 27.144 1.00 87.06 104 ASP A O 1
ATOM 836 N N . GLU A 1 105 ? -10.134 14.308 25.333 1.00 91.94 105 GLU A N 1
ATOM 837 C CA . GLU A 1 105 ? -10.517 13.076 26.010 1.00 91.94 105 GLU A CA 1
ATOM 838 C C . GLU A 1 105 ? -9.370 12.067 26.004 1.00 91.94 105 GLU A C 1
ATOM 840 O O . GLU A 1 105 ? -8.545 12.019 25.087 1.00 91.94 105 GLU A O 1
ATOM 845 N N . LYS A 1 106 ? -9.324 11.229 27.041 1.00 91.81 106 LYS A N 1
ATOM 846 C CA . LYS A 1 106 ? -8.354 10.134 27.113 1.00 91.81 106 LYS A CA 1
ATOM 847 C C . LYS A 1 106 ? -8.678 9.073 26.067 1.00 91.81 106 LYS A C 1
ATOM 849 O O . LYS A 1 106 ? -9.839 8.801 25.777 1.00 91.81 106 LYS A O 1
ATOM 854 N N . GLU A 1 107 ? -7.643 8.406 25.572 1.00 90.00 107 GLU A N 1
ATOM 855 C CA . GLU A 1 107 ? -7.766 7.374 24.536 1.00 90.00 107 GLU A CA 1
ATOM 856 C C . GLU A 1 107 ? -8.681 6.218 24.970 1.00 90.00 107 GLU A C 1
ATOM 858 O O . GLU A 1 107 ? -9.533 5.797 24.196 1.00 90.00 107 GLU A O 1
ATOM 863 N N . GLU A 1 108 ? -8.581 5.770 26.225 1.00 91.44 108 GLU A N 1
ATOM 864 C CA . GLU A 1 108 ? -9.467 4.746 26.805 1.00 91.44 108 GLU A CA 1
ATOM 865 C C . GLU A 1 108 ? -10.948 5.160 26.729 1.00 91.44 108 GLU A C 1
ATOM 867 O O . GLU A 1 108 ? -11.793 4.384 26.290 1.00 91.44 108 GLU A O 1
ATOM 872 N N . VAL A 1 109 ? -11.254 6.421 27.057 1.00 94.31 109 VAL A N 1
ATOM 873 C CA . VAL A 1 109 ? -12.621 6.968 27.011 1.00 94.31 109 VAL A CA 1
ATOM 874 C C . VAL A 1 109 ? -13.126 7.057 25.573 1.00 94.31 109 VAL A C 1
ATOM 876 O O . VAL A 1 109 ? -14.293 6.774 25.314 1.00 94.31 109 VAL A O 1
ATOM 879 N N . LEU A 1 110 ? -12.261 7.411 24.618 1.00 95.44 110 LEU A N 1
ATOM 880 C CA . LEU A 1 110 ? -12.612 7.442 23.195 1.00 95.44 110 LEU A CA 1
ATOM 881 C C . LEU A 1 110 ? -12.914 6.043 22.643 1.00 95.44 110 LEU A C 1
ATOM 883 O O . LEU A 1 110 ? -13.831 5.890 21.835 1.00 95.44 110 LEU A O 1
ATOM 887 N N . LEU A 1 111 ? -12.171 5.025 23.081 1.00 94.31 111 LEU A N 1
ATOM 888 C CA . LEU A 1 111 ? -12.403 3.631 22.703 1.00 94.31 111 LEU A CA 1
ATOM 889 C C . LEU A 1 111 ? -13.684 3.072 23.335 1.00 94.31 111 LEU A C 1
ATOM 891 O O . LEU A 1 111 ? -14.457 2.391 22.655 1.00 94.31 111 LEU A O 1
ATOM 895 N N . ASP A 1 112 ? -13.966 3.411 24.591 1.00 94.69 112 ASP A N 1
ATOM 896 C CA . ASP A 1 112 ? -15.251 3.113 25.225 1.00 94.69 112 ASP A CA 1
ATOM 897 C C . ASP A 1 112 ? -16.395 3.825 24.496 1.00 94.69 112 ASP A C 1
ATOM 899 O O . ASP A 1 112 ? -17.429 3.231 24.204 1.00 94.69 112 ASP A O 1
ATOM 903 N N . PHE A 1 113 ? -16.211 5.093 24.135 1.00 96.00 113 PHE A N 1
ATOM 904 C CA . PHE A 1 113 ? -17.199 5.871 23.396 1.00 96.00 113 PHE A CA 1
ATOM 905 C C . PHE A 1 113 ? -17.496 5.265 22.016 1.00 96.00 113 PHE A C 1
ATOM 907 O O . PHE A 1 113 ? -18.664 5.116 21.651 1.00 96.00 113 PHE A O 1
ATOM 914 N N . LEU A 1 114 ? -16.461 4.829 21.289 1.00 95.81 114 LEU A N 1
ATOM 915 C CA . LEU A 1 114 ? -16.592 4.064 20.046 1.00 95.81 114 LEU A CA 1
ATOM 916 C C . LEU A 1 114 ? -17.337 2.739 20.276 1.00 95.81 114 LEU A C 1
ATOM 918 O O . LEU A 1 114 ? -18.246 2.402 19.518 1.00 95.81 114 LEU A O 1
ATOM 922 N N . SER A 1 115 ? -17.006 2.024 21.354 1.00 93.88 115 SER A N 1
ATOM 923 C CA . SER A 1 115 ? -17.682 0.785 21.758 1.00 93.88 115 SER A CA 1
ATOM 924 C C . SER A 1 115 ? -19.176 1.000 21.990 1.00 93.88 115 SER A C 1
ATOM 926 O O . SER A 1 115 ? -19.999 0.193 21.559 1.00 93.88 115 SER A O 1
ATOM 928 N N . LEU A 1 116 ? -19.555 2.104 22.640 1.00 95.12 116 LEU A N 1
ATOM 929 C CA . LEU A 1 116 ? -20.955 2.461 22.855 1.00 95.12 116 LEU A CA 1
ATOM 930 C C . LEU A 1 116 ? -21.656 2.865 21.555 1.00 95.12 116 LEU A C 1
ATOM 932 O O . LEU A 1 116 ? -22.812 2.488 21.354 1.00 95.12 116 LEU A O 1
ATOM 936 N N . ALA A 1 117 ? -20.977 3.605 20.673 1.00 95.25 117 ALA A N 1
ATOM 937 C CA . ALA A 1 117 ? -21.508 3.952 19.358 1.00 95.25 117 ALA A CA 1
ATOM 938 C C . ALA A 1 117 ? -21.862 2.685 18.565 1.00 95.25 117 ALA A C 1
ATOM 940 O O . ALA A 1 117 ? -22.981 2.579 18.063 1.00 95.25 117 ALA A O 1
ATOM 941 N N . HIS A 1 118 ? -20.971 1.690 18.561 1.00 93.50 118 HIS A N 1
ATOM 942 C CA . HIS A 1 118 ? -21.222 0.386 17.954 1.00 93.50 118 HIS A CA 1
ATOM 943 C C . HIS A 1 118 ? -22.371 -0.365 18.649 1.00 93.50 118 HIS A C 1
ATOM 945 O O . HIS A 1 118 ? -23.370 -0.719 18.020 1.00 93.50 118 HIS A O 1
ATOM 951 N N . LYS A 1 119 ? -22.280 -0.546 19.977 1.00 92.38 119 LYS A N 1
ATOM 952 C CA . LYS A 1 119 ? -23.246 -1.293 20.807 1.00 92.38 119 LYS A CA 1
ATOM 953 C C . LYS A 1 119 ? -24.681 -0.788 20.661 1.00 92.38 119 LYS A C 1
ATOM 955 O O . LYS A 1 119 ? -25.614 -1.588 20.655 1.00 92.38 119 LYS A O 1
ATOM 960 N N . TYR A 1 120 ? -24.865 0.528 20.562 1.00 93.06 120 TYR A N 1
ATOM 961 C CA . TYR A 1 120 ? -26.184 1.153 20.449 1.00 93.06 120 TYR A CA 1
ATOM 962 C C . TYR A 1 120 ? -26.587 1.506 19.008 1.00 93.06 120 TYR A C 1
ATOM 964 O O . TYR A 1 120 ? -27.690 2.018 18.800 1.00 93.06 120 TYR A O 1
ATOM 972 N N . GLY A 1 121 ? -25.744 1.196 18.017 1.00 93.19 121 GLY A N 1
ATOM 973 C CA . GLY A 1 121 ? -26.064 1.313 16.595 1.00 93.19 121 GLY A CA 1
ATOM 974 C C . GLY A 1 121 ? -26.052 2.744 16.052 1.00 93.19 121 GLY A C 1
ATOM 975 O O . GLY A 1 121 ? -27.004 3.153 15.389 1.00 93.19 121 GLY A O 1
ATOM 976 N N . PHE A 1 122 ? -24.987 3.504 16.316 1.00 94.94 122 PHE A N 1
ATOM 977 C CA . PHE A 1 122 ? -24.750 4.849 15.780 1.00 94.94 122 PHE A CA 1
ATOM 978 C C . PHE A 1 122 ? -23.630 4.846 14.719 1.00 94.94 122 PHE A C 1
ATOM 980 O O . PHE A 1 122 ? -22.505 5.238 15.028 1.00 94.94 122 PHE A O 1
ATOM 987 N N . PRO A 1 123 ? -23.910 4.455 13.460 1.00 91.94 123 PRO A N 1
ATOM 988 C CA . PRO A 1 123 ? -22.875 4.280 12.435 1.00 91.94 123 PRO A CA 1
ATOM 989 C C . PRO A 1 123 ? -22.138 5.581 12.083 1.00 91.94 123 PRO A C 1
ATOM 991 O O . PRO A 1 123 ? -20.922 5.585 11.959 1.00 91.94 123 PRO A O 1
ATOM 994 N N . GLU A 1 124 ? -22.841 6.714 11.998 1.00 92.62 124 GLU A N 1
ATOM 995 C CA . GLU A 1 124 ? -22.218 8.015 11.692 1.00 92.62 124 GLU A CA 1
ATOM 996 C C . GLU A 1 124 ? -21.253 8.474 12.799 1.00 92.62 124 GLU A C 1
ATOM 998 O O . GLU A 1 124 ? -20.222 9.099 12.530 1.00 92.62 124 GLU A O 1
ATOM 1003 N N . LEU A 1 125 ? -21.587 8.156 14.055 1.00 94.75 125 LEU A N 1
ATOM 1004 C CA . LEU A 1 125 ? -20.735 8.444 15.205 1.00 94.75 125 LEU A CA 1
ATOM 1005 C C . LEU A 1 125 ? -19.534 7.497 15.251 1.00 94.75 125 LEU A C 1
ATOM 1007 O O . LEU A 1 125 ? -18.424 7.942 15.540 1.00 94.75 125 LEU A O 1
ATOM 1011 N N . GLU A 1 126 ? -19.753 6.216 14.954 1.00 94.00 126 GLU A N 1
ATOM 1012 C CA . GLU A 1 126 ? -18.712 5.192 14.841 1.00 94.00 126 GLU A CA 1
ATOM 1013 C C . GLU A 1 126 ? -17.684 5.570 13.765 1.00 94.00 126 GLU A C 1
ATOM 1015 O O . GLU A 1 126 ? -16.483 5.593 14.047 1.00 94.00 126 GLU A O 1
ATOM 1020 N N . ASP A 1 127 ? -18.146 5.963 12.574 1.00 92.81 127 ASP A N 1
ATOM 1021 C CA . ASP A 1 127 ? -17.303 6.427 11.469 1.00 92.81 127 ASP A CA 1
ATOM 1022 C C . ASP A 1 127 ? -16.501 7.675 11.870 1.00 92.81 127 ASP A C 1
ATOM 1024 O O . ASP A 1 127 ? -15.274 7.690 11.761 1.00 92.81 127 ASP A O 1
ATOM 1028 N N . SER A 1 128 ? -17.168 8.700 12.413 1.00 94.44 128 SER A N 1
ATOM 1029 C CA . SER A 1 128 ? -16.515 9.960 12.808 1.00 94.44 128 SER A CA 1
ATOM 1030 C C . SER A 1 128 ? -15.475 9.761 13.918 1.00 94.44 128 SER A C 1
ATOM 1032 O O . SER A 1 128 ? -14.405 10.373 13.901 1.00 94.44 128 SER A O 1
ATOM 1034 N N . THR A 1 129 ? -15.772 8.896 14.892 1.00 95.12 129 THR A N 1
ATOM 1035 C CA . THR A 1 129 ? -14.852 8.581 15.996 1.00 95.12 129 THR A CA 1
ATOM 1036 C C . THR A 1 129 ? -13.665 7.764 15.487 1.00 95.12 129 THR A C 1
ATOM 1038 O O . THR A 1 129 ? -12.525 8.050 15.849 1.00 95.12 129 THR A O 1
ATOM 1041 N N . SER A 1 130 ? -13.903 6.808 14.584 1.00 94.94 130 SER A N 1
ATOM 1042 C CA . SER A 1 130 ? -12.849 6.024 13.930 1.00 94.94 130 SER A CA 1
ATOM 1043 C C . SER A 1 130 ? -11.906 6.901 13.104 1.00 94.94 130 SER A C 1
ATOM 1045 O O . SER A 1 130 ? -10.687 6.729 13.167 1.00 94.94 130 SER A O 1
ATOM 1047 N N . GLU A 1 131 ? -12.443 7.866 12.354 1.00 93.62 131 GLU A N 1
ATOM 1048 C CA . GLU A 1 131 ? -11.641 8.835 11.601 1.00 93.62 131 GLU A CA 1
ATOM 1049 C C . GLU A 1 131 ? -10.774 9.687 12.528 1.00 93.62 131 GLU A C 1
ATOM 1051 O O . GLU A 1 131 ? -9.587 9.866 12.256 1.00 93.62 131 GLU A O 1
ATOM 1056 N N . TYR A 1 132 ? -11.323 10.155 13.652 1.00 95.00 132 TYR A N 1
ATOM 1057 C CA . TYR A 1 132 ? -10.547 10.900 14.638 1.00 95.00 132 TYR A CA 1
ATOM 1058 C C . TYR A 1 132 ? -9.425 10.052 15.253 1.00 95.00 132 TYR A C 1
ATOM 1060 O O . TYR A 1 132 ? -8.277 10.502 15.277 1.00 95.00 132 TYR A O 1
ATOM 1068 N N . LEU A 1 133 ? -9.714 8.811 15.662 1.00 95.19 133 LEU A N 1
ATOM 1069 C CA . LEU A 1 133 ? -8.711 7.883 16.201 1.00 95.19 133 LEU A CA 1
ATOM 1070 C C . LEU A 1 133 ? -7.559 7.653 15.213 1.00 95.19 133 LEU A C 1
ATOM 1072 O O . LEU A 1 133 ? -6.401 7.671 15.621 1.00 95.19 133 LEU A O 1
ATOM 1076 N N . CYS A 1 134 ? -7.845 7.552 13.908 1.00 94.19 134 CYS A N 1
ATOM 1077 C CA . CYS A 1 134 ? -6.809 7.452 12.873 1.00 94.19 134 CYS A CA 1
ATOM 1078 C C . CYS A 1 134 ? -5.832 8.642 12.877 1.00 94.19 134 CYS A C 1
ATOM 1080 O O . CYS A 1 134 ? -4.669 8.469 12.514 1.00 94.19 134 CYS A O 1
ATOM 1082 N N . THR A 1 135 ? -6.279 9.844 13.263 1.00 94.50 135 THR A N 1
ATOM 1083 C CA . THR A 1 135 ? -5.435 11.055 13.273 1.00 94.50 135 THR A CA 1
ATOM 1084 C C . THR A 1 135 ? -4.502 11.154 14.476 1.00 94.50 135 THR A C 1
ATOM 1086 O O . THR A 1 135 ? -3.523 11.895 14.411 1.00 94.50 135 THR A O 1
ATOM 1089 N N . ILE A 1 136 ? -4.782 10.411 15.549 1.00 93.88 136 ILE A N 1
ATOM 1090 C CA . ILE A 1 136 ? -4.017 10.451 16.803 1.00 93.88 136 ILE A CA 1
ATOM 1091 C C . ILE A 1 136 ? -3.246 9.151 17.081 1.00 93.88 136 ILE A C 1
ATOM 1093 O O . ILE A 1 136 ? -2.694 8.992 18.169 1.00 93.88 136 ILE A O 1
ATOM 1097 N N . LEU A 1 137 ? -3.184 8.227 16.112 1.00 95.19 137 LEU A N 1
ATOM 1098 C CA . LEU A 1 137 ? -2.434 6.974 16.242 1.00 95.19 137 LEU A CA 1
ATOM 1099 C C . LEU A 1 137 ? -0.956 7.229 16.567 1.00 95.19 137 LEU A C 1
ATOM 1101 O O . LEU A 1 137 ? -0.267 7.990 15.885 1.00 95.19 137 LEU A O 1
ATOM 1105 N N . ASN A 1 138 ? -0.467 6.543 17.594 1.00 95.31 138 ASN A N 1
ATOM 1106 C CA . ASN A 1 138 ? 0.911 6.573 18.066 1.00 95.31 138 ASN A CA 1
ATOM 1107 C C . ASN A 1 138 ? 1.328 5.181 18.594 1.00 95.31 138 ASN A C 1
ATOM 1109 O O . ASN A 1 138 ? 0.535 4.240 18.620 1.00 95.31 138 ASN A O 1
ATOM 1113 N N . ILE A 1 139 ? 2.593 5.025 18.998 1.00 95.25 139 ILE A N 1
ATOM 1114 C CA . ILE A 1 139 ? 3.142 3.732 19.452 1.00 95.25 139 ILE A CA 1
ATOM 1115 C C . ILE A 1 139 ? 2.453 3.229 20.727 1.00 95.25 139 ILE A C 1
ATOM 1117 O O . ILE A 1 139 ? 2.304 2.023 20.907 1.00 95.25 139 ILE A O 1
ATOM 1121 N N . GLN A 1 140 ? 2.020 4.137 21.601 1.00 92.19 140 GLN A N 1
ATOM 1122 C CA . GLN A 1 140 ? 1.395 3.806 22.878 1.00 92.19 140 GLN A CA 1
ATOM 1123 C C . GLN A 1 140 ? -0.048 3.312 22.694 1.00 92.19 140 GLN A C 1
ATOM 1125 O O . GLN A 1 140 ? -0.464 2.381 23.382 1.00 92.19 140 GLN A O 1
ATOM 1130 N N . ASN A 1 141 ? -0.792 3.885 21.744 1.00 93.75 141 ASN A N 1
ATOM 1131 C CA . ASN A 1 141 ? -2.233 3.661 21.615 1.00 93.75 141 ASN A CA 1
ATOM 1132 C C . ASN A 1 141 ? -2.645 2.689 20.502 1.00 93.75 141 ASN A C 1
ATOM 1134 O O . ASN A 1 141 ? -3.770 2.177 20.516 1.00 93.75 141 ASN A O 1
ATOM 1138 N N . VAL A 1 142 ? -1.756 2.407 19.541 1.00 96.44 142 VAL A N 1
ATOM 1139 C CA . VAL A 1 142 ? -2.125 1.650 18.338 1.00 96.44 142 VAL A CA 1
ATOM 1140 C C . VAL A 1 142 ? -2.594 0.234 18.661 1.00 96.44 142 VAL A C 1
ATOM 1142 O O . VAL A 1 142 ? -3.533 -0.240 18.029 1.00 96.44 142 VAL A O 1
ATOM 1145 N N . CYS A 1 143 ? -2.000 -0.423 19.661 1.00 96.00 143 CYS A N 1
ATOM 1146 C CA . CYS A 1 143 ? -2.364 -1.789 20.038 1.00 96.00 143 CYS A CA 1
ATOM 1147 C C . CYS A 1 143 ? -3.780 -1.860 20.623 1.00 96.00 143 CYS A C 1
ATOM 1149 O O . CYS A 1 143 ? -4.579 -2.683 20.185 1.00 96.00 143 CYS A O 1
ATOM 1151 N N . MET A 1 144 ? -4.118 -0.959 21.552 1.00 93.94 144 MET A N 1
ATOM 1152 C CA . MET A 1 144 ? -5.461 -0.895 22.145 1.00 93.94 144 MET A CA 1
ATOM 1153 C C . MET A 1 144 ? -6.511 -0.510 21.100 1.00 93.94 144 MET A C 1
ATOM 1155 O O . MET A 1 144 ? -7.560 -1.142 21.001 1.00 93.94 144 MET A O 1
ATOM 1159 N N . THR A 1 145 ? -6.195 0.480 20.259 1.00 95.69 145 THR A N 1
ATOM 1160 C CA . THR A 1 145 ? -7.077 0.902 19.163 1.00 95.69 145 THR A CA 1
ATOM 1161 C C . THR A 1 145 ? -7.313 -0.236 18.173 1.00 95.69 145 THR A C 1
ATOM 1163 O O . THR A 1 145 ? -8.439 -0.444 17.725 1.00 95.69 145 THR A O 1
ATOM 1166 N N . TYR A 1 146 ? -6.269 -1.004 17.851 1.00 96.38 146 TYR A N 1
ATOM 1167 C CA . TYR A 1 146 ? -6.368 -2.161 16.971 1.00 96.38 146 TYR A CA 1
ATOM 1168 C C . TYR A 1 146 ? -7.232 -3.275 17.561 1.00 96.38 146 TYR A C 1
ATOM 1170 O O . TYR A 1 146 ? -8.047 -3.842 16.839 1.00 96.38 146 TYR A O 1
ATOM 1178 N N . ASP A 1 147 ? -7.075 -3.583 18.850 1.00 94.62 147 ASP A N 1
ATOM 1179 C CA . ASP A 1 147 ? -7.846 -4.635 19.518 1.00 94.62 147 ASP A CA 1
ATOM 1180 C C . ASP A 1 147 ? -9.351 -4.326 19.464 1.00 94.62 147 ASP A C 1
ATOM 1182 O O . ASP A 1 147 ? -10.150 -5.156 19.030 1.00 94.62 147 ASP A O 1
ATOM 1186 N N . VAL A 1 148 ? -9.722 -3.077 19.764 1.00 93.56 148 VAL A N 1
ATOM 1187 C CA . VAL A 1 148 ? -11.102 -2.577 19.667 1.00 93.56 148 VAL A CA 1
ATOM 1188 C C . VAL A 1 148 ? -11.609 -2.575 18.221 1.00 93.56 148 VAL A C 1
ATOM 1190 O O . VAL A 1 148 ? -12.715 -3.043 17.944 1.00 93.56 148 VAL A O 1
ATOM 1193 N N . ALA A 1 149 ? -10.802 -2.088 17.275 1.00 94.75 149 ALA A N 1
ATOM 1194 C CA . ALA A 1 149 ? -11.168 -2.066 15.861 1.00 94.75 149 ALA A CA 1
ATOM 1195 C C . ALA A 1 149 ? -11.389 -3.479 15.299 1.00 94.75 149 ALA A C 1
ATOM 1197 O O . ALA A 1 149 ? -12.318 -3.693 14.522 1.00 94.75 149 ALA A O 1
ATOM 1198 N N . SER A 1 150 ? -10.560 -4.439 15.712 1.00 93.31 150 SER A N 1
ATOM 1199 C CA . SER A 1 150 ? -10.662 -5.846 15.330 1.00 93.31 150 SER A CA 1
ATOM 1200 C C . SER A 1 150 ? -11.905 -6.496 15.942 1.00 93.31 150 SER A C 1
ATOM 1202 O O . SER A 1 150 ? -12.675 -7.139 15.226 1.00 93.31 150 SER A O 1
ATOM 1204 N N . LEU A 1 151 ? -12.165 -6.251 17.233 1.00 90.69 151 LEU A N 1
ATOM 1205 C CA . LEU A 1 151 ? -13.330 -6.773 17.953 1.00 90.69 151 LEU A CA 1
ATOM 1206 C C . LEU A 1 151 ? -14.655 -6.373 17.289 1.00 90.69 151 LEU A C 1
ATOM 1208 O O . LEU A 1 151 ? -15.532 -7.218 17.112 1.00 90.69 151 LEU A O 1
ATOM 1212 N N . TYR A 1 152 ? -14.785 -5.111 16.873 1.00 90.31 152 TYR A N 1
ATOM 1213 C CA . TYR A 1 152 ? -15.987 -4.599 16.201 1.00 90.31 152 TYR A CA 1
ATOM 1214 C C . TYR A 1 152 ? -15.929 -4.685 14.670 1.00 90.31 152 TYR A C 1
ATOM 1216 O O . TYR A 1 152 ? -16.827 -4.198 13.988 1.00 90.31 152 TYR A O 1
ATOM 1224 N N . SER A 1 153 ? -14.895 -5.321 14.104 1.00 90.44 153 SER A N 1
ATOM 1225 C CA . SER A 1 153 ? -14.710 -5.468 12.651 1.00 90.44 153 SER A CA 1
ATOM 1226 C C . SER A 1 153 ? -14.711 -4.136 11.877 1.00 90.44 153 SER A C 1
ATOM 1228 O O . SER A 1 153 ? -15.168 -4.052 10.735 1.00 90.44 153 SER A O 1
ATOM 1230 N N . LEU A 1 154 ? -14.143 -3.081 12.470 1.00 91.19 154 LEU A N 1
ATOM 1231 C CA . LEU A 1 154 ? -14.014 -1.753 11.868 1.00 91.19 154 LEU A CA 1
ATOM 1232 C C . LEU A 1 154 ? -12.886 -1.758 10.831 1.00 91.19 154 LEU A C 1
ATOM 1234 O O . LEU A 1 154 ? -11.737 -1.411 11.117 1.00 91.19 154 LEU A O 1
ATOM 1238 N N . HIS A 1 155 ? -13.200 -2.177 9.604 1.00 90.88 155 HIS A N 1
ATOM 1239 C CA . HIS A 1 155 ? -12.205 -2.455 8.562 1.00 90.88 155 HIS A CA 1
ATOM 1240 C C . HIS A 1 155 ? -11.257 -1.286 8.255 1.00 90.88 155 HIS A C 1
ATOM 1242 O O . HIS A 1 155 ? -10.053 -1.501 8.110 1.00 90.88 155 HIS A O 1
ATOM 1248 N N . LYS A 1 156 ? -11.772 -0.051 8.162 1.00 90.44 156 LYS A N 1
ATOM 1249 C CA . LYS A 1 156 ? -10.947 1.133 7.862 1.00 90.44 156 LYS A CA 1
ATOM 1250 C C . LYS A 1 156 ? -9.937 1.404 8.979 1.00 90.44 156 LYS A C 1
ATOM 1252 O O . LYS A 1 156 ? -8.746 1.518 8.698 1.00 90.44 156 LYS A O 1
ATOM 1257 N N . LEU A 1 157 ? -10.404 1.450 10.230 1.00 94.19 157 LEU A N 1
ATOM 1258 C CA . LEU A 1 157 ? -9.557 1.690 11.401 1.00 94.19 157 LEU A CA 1
ATOM 1259 C C . LEU A 1 157 ? -8.531 0.564 11.571 1.00 94.19 157 LEU A C 1
ATOM 1261 O O . LEU A 1 157 ? -7.341 0.833 11.705 1.00 94.19 157 LEU A O 1
ATOM 1265 N N . THR A 1 158 ? -8.965 -0.690 11.420 1.00 95.31 158 THR A N 1
ATOM 1266 C CA . THR A 1 158 ? -8.089 -1.873 11.440 1.00 95.31 158 THR A CA 1
ATOM 1267 C C . THR A 1 158 ? -6.979 -1.758 10.395 1.00 95.31 158 THR A C 1
ATOM 1269 O O . THR A 1 158 ? -5.811 -1.976 10.708 1.00 95.31 158 THR A O 1
ATOM 1272 N N . CYS A 1 159 ? -7.311 -1.373 9.158 1.00 92.62 159 CYS A N 1
ATOM 1273 C CA . CYS A 1 159 ? -6.331 -1.183 8.089 1.00 92.62 159 CYS A CA 1
ATOM 1274 C C . CYS A 1 159 ? -5.321 -0.076 8.424 1.00 92.62 159 CYS A C 1
ATOM 1276 O O . CYS A 1 159 ? -4.124 -0.257 8.204 1.00 92.62 159 CYS A O 1
ATOM 1278 N N . MET A 1 160 ? -5.779 1.049 8.976 1.00 94.00 160 MET A N 1
ATOM 1279 C CA . MET A 1 160 ? -4.903 2.160 9.358 1.00 94.00 160 MET A CA 1
ATOM 1280 C C . MET A 1 160 ? -3.971 1.788 10.516 1.00 94.00 160 MET A C 1
ATOM 1282 O O . MET A 1 160 ? -2.768 2.036 10.424 1.00 94.00 160 MET A O 1
ATOM 1286 N N . CYS A 1 161 ? -4.483 1.116 11.551 1.00 96.19 161 CYS A N 1
ATOM 1287 C CA . CYS A 1 161 ? -3.671 0.564 12.635 1.00 96.19 161 CYS A CA 1
ATOM 1288 C C . CYS A 1 161 ? -2.636 -0.435 12.101 1.00 96.19 161 CYS A C 1
ATOM 1290 O O . CYS A 1 161 ? -1.458 -0.329 12.422 1.00 96.19 161 CYS A O 1
ATOM 1292 N N . CYS A 1 162 ? -3.046 -1.358 11.226 1.00 94.88 162 CYS A N 1
ATOM 1293 C CA . CYS A 1 162 ? -2.161 -2.302 10.544 1.00 94.88 162 CYS A CA 1
ATOM 1294 C C . CYS A 1 162 ? -1.026 -1.602 9.784 1.00 94.88 162 CYS A C 1
ATOM 1296 O O . CYS A 1 162 ? 0.135 -1.970 9.943 1.00 94.88 162 CYS A O 1
ATOM 1298 N N . MET A 1 163 ? -1.339 -0.577 8.987 1.00 92.06 163 MET A N 1
ATOM 1299 C CA . MET A 1 163 ? -0.335 0.195 8.246 1.00 92.06 163 MET A CA 1
ATOM 1300 C C . MET A 1 163 ? 0.619 0.954 9.175 1.00 92.06 163 MET A C 1
ATOM 1302 O O . MET A 1 163 ? 1.811 1.048 8.884 1.00 92.06 163 MET A O 1
ATOM 1306 N N . PHE A 1 164 ? 0.111 1.497 10.283 1.00 94.88 164 PHE A N 1
ATOM 1307 C CA . PHE A 1 164 ? 0.934 2.167 11.287 1.00 94.88 164 PHE A CA 1
ATOM 1308 C C . PHE A 1 164 ? 1.870 1.178 11.994 1.00 94.88 164 PHE A C 1
ATOM 1310 O O . PHE A 1 164 ? 3.063 1.451 12.124 1.00 94.88 164 PHE A O 1
ATOM 1317 N N . MET A 1 165 ? 1.354 0.017 12.403 1.00 95.19 165 MET A N 1
ATOM 1318 C CA . MET A 1 165 ? 2.137 -1.035 13.052 1.00 95.19 165 MET A CA 1
ATOM 1319 C C . MET A 1 165 ? 3.223 -1.588 12.130 1.00 95.19 165 MET A C 1
ATOM 1321 O O . MET A 1 165 ? 4.354 -1.746 12.570 1.00 95.19 165 MET A O 1
ATOM 1325 N N . ASP A 1 166 ? 2.927 -1.816 10.849 1.00 92.88 166 ASP A N 1
ATOM 1326 C CA . ASP A 1 166 ? 3.912 -2.326 9.885 1.00 92.88 166 ASP A CA 1
ATOM 1327 C C . ASP A 1 166 ? 5.087 -1.359 9.683 1.00 92.88 166 ASP A C 1
ATOM 1329 O O . ASP A 1 166 ? 6.226 -1.789 9.516 1.00 92.88 166 ASP A O 1
ATOM 1333 N N . ARG A 1 167 ? 4.825 -0.045 9.721 1.00 89.88 167 ARG A N 1
ATOM 1334 C CA . ARG A 1 167 ? 5.863 0.994 9.604 1.00 89.88 167 ARG A CA 1
ATOM 1335 C C . ARG A 1 167 ? 6.737 1.109 10.853 1.00 89.88 167 ARG A C 1
ATOM 1337 O O . ARG A 1 167 ? 7.878 1.539 10.738 1.00 89.88 167 ARG A O 1
ATOM 1344 N N . ASN A 1 168 ? 6.214 0.725 12.017 1.00 93.19 168 ASN A N 1
ATOM 1345 C CA . ASN A 1 168 ? 6.867 0.896 13.316 1.00 93.19 168 ASN A CA 1
ATOM 1346 C C . ASN A 1 168 ? 7.019 -0.437 14.077 1.00 93.19 168 ASN A C 1
ATOM 1348 O O . ASN A 1 168 ? 6.994 -0.462 15.307 1.00 93.19 168 ASN A O 1
ATOM 1352 N N . ALA A 1 169 ? 7.159 -1.559 13.362 1.00 93.81 169 ALA A N 1
ATOM 1353 C CA . ALA A 1 169 ? 7.021 -2.901 13.934 1.00 93.81 169 ALA A CA 1
ATOM 1354 C C . ALA A 1 169 ? 7.951 -3.164 15.135 1.00 93.81 169 ALA A C 1
ATOM 1356 O O . ALA A 1 169 ? 7.513 -3.718 16.141 1.00 93.81 169 ALA A O 1
ATOM 1357 N N . GLN A 1 170 ? 9.214 -2.725 15.070 1.00 93.06 170 GLN A N 1
ATOM 1358 C CA . GLN A 1 170 ? 10.183 -2.899 16.165 1.00 93.06 170 GLN A CA 1
ATOM 1359 C C . GLN A 1 170 ? 9.796 -2.128 17.437 1.00 93.06 170 GLN A C 1
ATOM 1361 O O . GLN A 1 170 ? 9.915 -2.654 18.546 1.00 93.06 170 GLN A O 1
ATOM 1366 N N . GLU A 1 171 ? 9.316 -0.893 17.283 1.00 95.19 171 GLU A N 1
ATOM 1367 C CA . GLU A 1 171 ? 8.877 -0.054 18.401 1.00 95.19 171 GLU A CA 1
ATOM 1368 C C . GLU A 1 171 ? 7.592 -0.609 19.022 1.00 95.19 171 GLU A C 1
ATOM 1370 O O . GLU A 1 171 ? 7.483 -0.695 20.244 1.00 95.19 171 GLU A O 1
ATOM 1375 N N . VAL A 1 172 ? 6.660 -1.081 18.187 1.00 96.62 172 VAL A N 1
ATOM 1376 C CA . VAL A 1 172 ? 5.414 -1.717 18.636 1.00 96.62 172 VAL A CA 1
ATOM 1377 C C . VAL A 1 172 ? 5.702 -2.990 19.435 1.00 96.62 172 VAL A C 1
ATOM 1379 O O . VAL A 1 172 ? 5.158 -3.138 20.526 1.00 96.62 172 VAL A O 1
ATOM 1382 N N . LEU A 1 173 ? 6.603 -3.862 18.961 1.00 95.94 173 LEU A N 1
ATOM 1383 C CA . LEU A 1 173 ? 7.020 -5.088 19.668 1.00 95.94 173 LEU A CA 1
ATOM 1384 C C . LEU A 1 173 ? 7.591 -4.820 21.069 1.00 95.94 173 LEU A C 1
ATOM 1386 O O . LEU A 1 173 ? 7.525 -5.687 21.940 1.00 95.94 173 LEU A O 1
ATOM 1390 N N . SER A 1 174 ? 8.166 -3.635 21.274 1.00 94.00 174 SER A N 1
ATOM 1391 C CA . SER A 1 174 ? 8.773 -3.224 22.544 1.00 94.00 174 SER A CA 1
ATOM 1392 C C . SER A 1 174 ? 7.815 -2.432 23.441 1.00 94.00 174 SER A C 1
ATOM 1394 O O . SER A 1 174 ? 8.187 -2.077 24.558 1.00 94.00 174 SER A O 1
ATOM 1396 N N . SER A 1 175 ? 6.606 -2.122 22.966 1.00 95.06 175 SER A N 1
ATOM 1397 C CA . SER A 1 175 ? 5.649 -1.277 23.683 1.00 95.06 175 SER A CA 1
ATOM 1398 C C . SER A 1 175 ? 4.873 -2.054 24.753 1.00 95.06 175 SER A C 1
ATOM 1400 O O . SER A 1 175 ? 4.603 -3.247 24.605 1.00 95.06 175 SER A O 1
ATOM 1402 N N . GLU A 1 176 ? 4.454 -1.371 25.823 1.00 92.31 176 GLU A N 1
ATOM 1403 C CA . GLU A 1 176 ? 3.586 -1.977 26.847 1.00 92.31 176 GLU A CA 1
ATOM 1404 C C . GLU A 1 176 ? 2.212 -2.350 26.277 1.00 92.31 176 GLU A C 1
ATOM 1406 O O . GLU A 1 176 ? 1.656 -3.384 26.643 1.00 92.31 176 GLU A O 1
ATOM 1411 N N . GLY A 1 177 ? 1.709 -1.570 25.313 1.00 92.12 177 GLY A N 1
ATOM 1412 C CA . GLY A 1 177 ? 0.448 -1.849 24.623 1.00 92.12 177 GLY A CA 1
ATOM 1413 C C . GLY A 1 177 ? 0.452 -3.181 23.868 1.00 92.12 177 GLY A C 1
ATOM 1414 O O . GLY A 1 177 ? -0.595 -3.798 23.706 1.00 92.12 177 GLY A O 1
ATOM 1415 N N . PHE A 1 178 ? 1.617 -3.680 23.447 1.00 95.31 178 PHE A N 1
ATOM 1416 C CA . PHE A 1 178 ? 1.707 -5.004 22.832 1.00 95.31 178 PHE A CA 1
ATOM 1417 C C . PHE A 1 178 ? 1.393 -6.122 23.834 1.00 95.31 178 PHE A C 1
ATOM 1419 O O . PHE A 1 178 ? 0.774 -7.114 23.463 1.00 95.31 178 PHE A O 1
ATOM 1426 N N . LEU A 1 179 ? 1.771 -5.962 25.110 1.00 94.06 179 LEU A N 1
ATOM 1427 C CA . LEU A 1 179 ? 1.536 -6.952 26.173 1.00 94.06 179 LEU A CA 1
ATOM 1428 C C . LEU A 1 179 ? 0.057 -7.068 26.569 1.00 94.06 179 LEU A C 1
ATOM 1430 O O . LEU A 1 179 ? -0.350 -8.120 27.066 1.00 94.06 179 LEU A O 1
ATOM 1434 N N . SER A 1 180 ? -0.728 -6.011 26.340 1.00 91.69 180 SER A N 1
ATOM 1435 C CA . SER A 1 180 ? -2.159 -5.954 26.653 1.00 91.69 180 SER A CA 1
ATOM 1436 C C . SER A 1 180 ? -3.073 -6.423 25.517 1.00 91.69 180 SER A C 1
ATOM 1438 O O . SER A 1 180 ? -4.276 -6.536 25.731 1.00 91.69 180 SER A O 1
ATOM 1440 N N . LEU A 1 181 ? -2.530 -6.734 24.332 1.00 94.00 181 LEU A N 1
ATOM 1441 C CA . LEU A 1 181 ? -3.308 -7.258 23.205 1.00 94.00 181 LEU A CA 1
ATOM 1442 C C . LEU A 1 181 ? -4.036 -8.555 23.570 1.00 94.00 181 LEU A C 1
ATOM 1444 O O . LEU A 1 181 ? -3.435 -9.461 24.155 1.00 94.00 181 LEU A O 1
ATOM 1448 N N . SER A 1 182 ? -5.284 -8.697 23.116 1.00 93.25 182 SER A N 1
ATOM 1449 C CA . SER A 1 182 ? -5.980 -9.983 23.142 1.00 93.25 182 SER A CA 1
ATOM 1450 C C . SER A 1 182 ? -5.240 -11.035 22.303 1.00 93.25 182 SER A C 1
ATOM 1452 O O . SER A 1 182 ? -4.562 -10.723 21.320 1.00 93.25 182 SER A O 1
ATOM 1454 N N . LYS A 1 183 ? -5.399 -12.322 22.646 1.00 92.81 183 LYS A N 1
ATOM 1455 C CA . LYS A 1 183 ? -4.776 -13.430 21.897 1.00 92.81 183 LYS A CA 1
ATOM 1456 C C . LYS A 1 183 ? -5.125 -13.392 20.401 1.00 92.81 183 LYS A C 1
ATOM 1458 O O . LYS A 1 183 ? -4.260 -13.640 19.561 1.00 92.81 183 LYS A O 1
ATOM 1463 N N . ALA A 1 184 ? -6.381 -13.091 20.069 1.00 92.00 184 ALA A N 1
ATOM 1464 C CA . ALA A 1 184 ? -6.851 -13.032 18.688 1.00 92.00 184 ALA A CA 1
ATOM 1465 C C . ALA A 1 184 ? -6.191 -11.878 17.917 1.00 92.00 184 ALA A C 1
ATOM 1467 O O . ALA A 1 184 ? -5.665 -12.098 16.823 1.00 92.00 184 ALA A O 1
ATOM 1468 N N . ALA A 1 185 ? -6.149 -10.678 18.508 1.00 93.44 185 ALA A N 1
ATOM 1469 C CA . ALA A 1 185 ? -5.490 -9.526 17.903 1.00 93.44 185 ALA A CA 1
ATOM 1470 C C . ALA A 1 185 ? -3.982 -9.755 17.743 1.00 93.44 185 ALA A C 1
ATOM 1472 O O . ALA A 1 185 ? -3.441 -9.535 16.658 1.00 93.44 185 ALA A O 1
ATOM 1473 N N . LEU A 1 186 ? -3.318 -10.293 18.769 1.00 95.00 186 LEU A N 1
ATOM 1474 C CA . LEU A 1 186 ? -1.900 -10.642 18.723 1.00 95.00 186 LEU A CA 1
ATOM 1475 C C . LEU A 1 186 ? -1.587 -11.556 17.534 1.00 95.00 186 LEU A C 1
ATOM 1477 O O . LEU A 1 186 ? -0.739 -11.216 16.710 1.00 95.00 186 LEU A O 1
ATOM 1481 N N . LEU A 1 187 ? -2.300 -12.684 17.413 1.00 94.25 187 LEU A N 1
ATOM 1482 C CA . LEU A 1 187 ? -2.126 -13.632 16.309 1.00 94.25 187 LEU A CA 1
ATOM 1483 C C . LEU A 1 187 ? -2.387 -12.970 14.955 1.00 94.25 187 LEU A C 1
ATOM 1485 O O . LEU A 1 187 ? -1.602 -13.145 14.026 1.00 94.25 187 LEU A O 1
ATOM 1489 N N . SER A 1 188 ? -3.440 -12.159 14.847 1.00 93.62 188 SER A N 1
ATOM 1490 C CA . SER A 1 188 ? -3.752 -11.451 13.604 1.00 93.62 188 SER A CA 1
ATOM 1491 C C . SER A 1 188 ? -2.674 -10.443 13.189 1.00 93.62 188 SER A C 1
ATOM 1493 O O . SER A 1 188 ? -2.491 -10.233 11.994 1.00 93.62 188 SER A O 1
ATOM 1495 N N . ILE A 1 189 ? -1.907 -9.879 14.131 1.00 94.56 189 ILE A N 1
ATOM 1496 C CA . ILE A 1 189 ? -0.749 -9.025 13.836 1.00 94.56 189 ILE A CA 1
ATOM 1497 C C . ILE A 1 189 ? 0.441 -9.885 13.412 1.00 94.56 189 ILE A C 1
ATOM 1499 O O . ILE A 1 189 ? 0.975 -9.706 12.317 1.00 94.56 189 ILE A O 1
ATOM 1503 N N . VAL A 1 190 ? 0.849 -10.844 14.251 1.00 94.25 190 VAL A N 1
ATOM 1504 C CA . VAL A 1 190 ? 2.087 -11.605 14.028 1.00 94.25 190 VAL A CA 1
ATOM 1505 C C . VAL A 1 190 ? 1.978 -12.631 12.910 1.00 94.25 190 VAL A C 1
ATOM 1507 O O . VAL A 1 190 ? 3.000 -13.110 12.443 1.00 94.25 190 VAL A O 1
ATOM 1510 N N . LEU A 1 191 ? 0.793 -12.982 12.418 1.00 94.06 191 LEU A N 1
ATOM 1511 C CA . LEU A 1 191 ? 0.672 -13.851 11.243 1.00 94.06 191 LEU A CA 1
ATOM 1512 C C . LEU A 1 191 ? 0.872 -13.095 9.922 1.00 94.06 191 LEU A C 1
ATOM 1514 O O . LEU A 1 191 ? 1.157 -13.724 8.904 1.00 94.06 191 LEU A O 1
ATOM 1518 N N . ARG A 1 192 ? 0.800 -11.758 9.922 1.00 94.62 192 ARG A N 1
ATOM 1519 C CA . ARG A 1 192 ? 0.924 -10.940 8.707 1.00 94.62 192 ARG A CA 1
ATOM 1520 C C . ARG A 1 192 ? 2.357 -10.927 8.184 1.00 94.62 192 ARG A C 1
ATOM 1522 O O . ARG A 1 192 ? 3.296 -10.613 8.914 1.00 94.62 192 ARG A O 1
ATOM 1529 N N . ASP A 1 193 ? 2.512 -11.166 6.884 1.00 94.19 193 ASP A N 1
ATOM 1530 C CA . ASP A 1 193 ? 3.808 -11.056 6.198 1.00 94.19 193 ASP A CA 1
ATOM 1531 C C . ASP A 1 193 ? 4.365 -9.628 6.223 1.00 94.19 193 ASP A C 1
ATOM 1533 O O . ASP A 1 193 ? 5.578 -9.438 6.171 1.00 94.19 193 ASP A O 1
ATOM 1537 N N . SER A 1 194 ? 3.484 -8.628 6.322 1.00 95.00 194 SER A N 1
ATOM 1538 C CA . SER A 1 194 ? 3.850 -7.212 6.306 1.00 95.00 194 SER A CA 1
ATOM 1539 C C . SER A 1 194 ? 4.393 -6.679 7.634 1.00 95.00 194 SER A C 1
ATOM 1541 O O . SER A 1 194 ? 5.018 -5.617 7.653 1.00 95.00 194 SER A O 1
ATOM 1543 N N . PHE A 1 195 ? 4.183 -7.405 8.739 1.00 95.25 195 PHE A N 1
ATOM 1544 C CA . PHE A 1 195 ? 4.677 -7.018 10.058 1.00 95.25 195 PHE A CA 1
ATOM 1545 C C . PHE A 1 195 ? 6.160 -7.389 10.184 1.00 95.25 195 PHE A C 1
ATOM 1547 O O . PHE A 1 195 ? 6.529 -8.444 10.702 1.00 95.25 195 PHE A O 1
ATOM 1554 N N . ALA A 1 196 ? 7.014 -6.551 9.598 1.00 93.12 196 ALA A N 1
ATOM 1555 C CA . ALA A 1 196 ? 8.414 -6.860 9.349 1.00 93.12 196 ALA A CA 1
ATOM 1556 C C . ALA A 1 196 ? 9.328 -6.455 10.511 1.00 93.12 196 ALA A C 1
ATOM 1558 O O . ALA A 1 196 ? 9.655 -5.286 10.701 1.00 93.12 196 ALA A O 1
ATOM 1559 N N . ALA A 1 197 ? 9.807 -7.453 11.247 1.00 93.62 197 ALA A N 1
ATOM 1560 C CA . ALA A 1 197 ? 10.868 -7.323 12.239 1.00 93.62 197 ALA A CA 1
ATOM 1561 C C . ALA A 1 197 ? 11.735 -8.595 12.230 1.00 93.62 197 ALA A C 1
ATOM 1563 O O . ALA A 1 197 ? 11.288 -9.628 11.718 1.00 93.62 197 ALA A O 1
ATOM 1564 N N . PRO A 1 198 ? 12.970 -8.556 12.764 1.00 93.31 198 PRO A N 1
ATOM 1565 C CA . PRO A 1 198 ? 13.763 -9.764 12.951 1.00 93.31 198 PRO A CA 1
ATOM 1566 C C . PRO A 1 198 ? 12.972 -10.809 13.741 1.00 93.31 198 PRO A C 1
ATOM 1568 O O . PRO A 1 198 ? 12.410 -10.510 14.793 1.00 93.31 198 PRO A O 1
ATOM 1571 N N . GLU A 1 199 ? 12.946 -12.052 13.259 1.00 94.25 199 GLU A N 1
ATOM 1572 C CA . GLU A 1 199 ? 12.105 -13.097 13.859 1.00 94.25 199 GLU A CA 1
ATOM 1573 C C . GLU A 1 199 ? 12.496 -13.396 15.319 1.00 94.25 199 GLU A C 1
ATOM 1575 O O . GLU A 1 199 ? 11.654 -13.744 16.143 1.00 94.25 199 GLU A O 1
ATOM 1580 N N . LYS A 1 200 ? 13.766 -13.162 15.672 1.00 94.69 200 LYS A N 1
ATOM 1581 C CA . LYS A 1 200 ? 14.261 -13.172 17.054 1.00 94.69 200 LYS A CA 1
ATOM 1582 C C . LYS A 1 200 ? 13.522 -12.174 17.955 1.00 94.69 200 LYS A C 1
ATOM 1584 O O . LYS A 1 200 ? 13.197 -12.515 19.091 1.00 94.69 200 LYS A O 1
ATOM 1589 N N . ASP A 1 201 ? 13.274 -10.961 17.470 1.00 95.25 201 ASP A N 1
ATOM 1590 C CA . ASP A 1 201 ? 12.636 -9.899 18.251 1.00 95.25 201 ASP A CA 1
ATOM 1591 C C . ASP A 1 201 ? 11.139 -10.188 18.413 1.00 95.25 201 ASP A C 1
ATOM 1593 O O . ASP A 1 201 ? 10.604 -10.059 19.513 1.00 95.25 201 ASP A O 1
ATOM 1597 N N . ILE A 1 202 ? 10.491 -10.698 17.355 1.00 96.00 202 ILE A N 1
ATOM 1598 C CA . ILE A 1 202 ? 9.111 -11.209 17.409 1.00 96.00 202 ILE A CA 1
ATOM 1599 C C . ILE A 1 202 ? 9.009 -12.329 18.449 1.00 96.00 202 ILE A C 1
ATOM 1601 O O . ILE A 1 202 ? 8.162 -12.271 19.339 1.00 96.00 202 ILE A O 1
ATOM 1605 N N . PHE A 1 203 ? 9.904 -13.320 18.394 1.00 95.88 203 PHE A N 1
ATOM 1606 C CA . PHE A 1 203 ? 9.949 -14.409 19.368 1.00 95.88 203 PHE A CA 1
ATOM 1607 C C . PHE A 1 203 ? 10.081 -13.883 20.805 1.00 95.88 203 PHE A C 1
ATOM 1609 O O . PHE A 1 203 ? 9.339 -14.304 21.692 1.00 95.88 203 PHE A O 1
ATOM 1616 N N . GLN A 1 204 ? 10.995 -12.941 21.047 1.00 95.12 204 GLN A N 1
ATOM 1617 C CA . GLN A 1 204 ? 11.219 -12.387 22.381 1.00 95.12 204 GLN A CA 1
ATOM 1618 C C . GLN A 1 204 ? 10.006 -11.599 22.901 1.00 95.12 204 GLN A C 1
ATOM 1620 O O . GLN A 1 204 ? 9.669 -11.715 24.083 1.00 95.12 204 GLN A O 1
ATOM 1625 N N . ALA A 1 205 ? 9.332 -10.839 22.037 1.00 95.88 205 ALA A N 1
ATOM 1626 C CA . ALA A 1 205 ? 8.106 -10.129 22.385 1.00 95.88 205 ALA A CA 1
ATOM 1627 C C . ALA A 1 205 ? 6.966 -11.101 22.726 1.00 95.88 205 ALA A C 1
ATOM 1629 O O . ALA A 1 205 ? 6.292 -10.925 23.738 1.00 95.88 205 ALA A O 1
ATOM 1630 N N . LEU A 1 206 ? 6.803 -12.182 21.953 1.00 95.44 206 LEU A N 1
ATOM 1631 C CA . LEU A 1 206 ? 5.805 -13.220 22.228 1.00 95.44 206 LEU A CA 1
ATOM 1632 C C . LEU A 1 206 ? 6.084 -13.969 23.535 1.00 95.44 206 LEU A C 1
ATOM 1634 O O . LEU A 1 206 ? 5.157 -14.241 24.296 1.00 95.44 206 LEU A O 1
ATOM 1638 N N . VAL A 1 207 ? 7.354 -14.242 23.854 1.00 94.06 207 VAL A N 1
ATOM 1639 C CA . VAL A 1 207 ? 7.755 -14.794 25.160 1.00 94.06 207 VAL A CA 1
ATOM 1640 C C . VAL A 1 207 ? 7.327 -13.858 26.293 1.00 94.06 207 VAL A C 1
ATOM 1642 O O . VAL A 1 207 ? 6.813 -14.318 27.314 1.00 94.06 207 VAL A O 1
ATOM 1645 N N . ASN A 1 208 ? 7.544 -12.550 26.138 1.00 94.38 208 ASN A N 1
ATOM 1646 C CA . ASN A 1 208 ? 7.169 -11.559 27.147 1.00 94.38 208 ASN A CA 1
ATOM 1647 C C . ASN A 1 208 ? 5.644 -11.466 27.298 1.00 94.38 208 ASN A C 1
ATOM 1649 O O . ASN A 1 208 ? 5.148 -11.462 28.424 1.00 94.38 208 ASN A O 1
ATOM 1653 N N . TRP A 1 209 ? 4.907 -11.500 26.186 1.00 95.62 209 TRP A N 1
ATOM 1654 C CA . TRP A 1 209 ? 3.447 -11.548 26.184 1.00 95.62 209 TRP A CA 1
ATOM 1655 C C . TRP A 1 209 ? 2.915 -12.800 26.898 1.00 95.62 209 TRP A C 1
ATOM 1657 O O . TRP A 1 209 ? 2.048 -12.692 27.762 1.00 95.62 209 TRP A O 1
ATOM 1667 N N . CYS A 1 210 ? 3.481 -13.982 26.624 1.00 93.06 210 CYS A N 1
ATOM 1668 C CA . CYS A 1 210 ? 3.077 -15.241 27.264 1.00 93.06 210 CYS A CA 1
ATOM 1669 C C . CYS A 1 210 ? 3.327 -15.232 28.781 1.00 93.06 210 CYS A C 1
ATOM 1671 O O . CYS A 1 210 ? 2.531 -15.770 29.550 1.00 93.06 210 CYS A O 1
ATOM 1673 N N . LYS A 1 211 ? 4.418 -14.597 29.231 1.00 92.00 211 LYS A N 1
ATOM 1674 C CA . LYS A 1 211 ? 4.697 -14.404 30.664 1.00 92.00 211 LYS A CA 1
ATOM 1675 C C . LYS A 1 211 ? 3.685 -13.472 31.329 1.00 92.00 211 LYS A C 1
ATOM 1677 O O . LYS A 1 211 ? 3.322 -13.713 32.477 1.00 92.00 211 LYS A O 1
ATOM 1682 N N . HIS A 1 212 ? 3.252 -12.424 30.628 1.00 93.38 212 HIS A N 1
ATOM 1683 C CA . HIS A 1 212 ? 2.248 -11.482 31.122 1.00 93.38 212 HIS A CA 1
ATOM 1684 C C . HIS A 1 212 ? 0.839 -12.100 31.152 1.00 93.38 212 HIS A C 1
ATOM 1686 O O . HIS A 1 212 ? 0.067 -11.836 32.070 1.00 93.38 212 HIS A O 1
ATOM 1692 N N . ASN A 1 213 ? 0.542 -12.995 30.204 1.00 91.38 213 ASN A N 1
ATOM 1693 C CA . ASN A 1 213 ? -0.753 -13.652 30.031 1.00 91.38 213 ASN A CA 1
ATOM 1694 C C . ASN A 1 213 ? -0.650 -15.180 30.263 1.00 91.38 213 ASN A C 1
ATOM 1696 O O . ASN A 1 213 ? -0.762 -15.974 29.324 1.00 91.38 213 ASN A O 1
ATOM 1700 N N . PRO A 1 214 ? -0.453 -15.645 31.516 1.00 87.06 214 PRO A N 1
ATOM 1701 C CA . PRO A 1 214 ? -0.182 -17.057 31.813 1.00 87.06 214 PRO A CA 1
ATOM 1702 C C . PRO A 1 214 ? -1.401 -17.976 31.652 1.00 87.06 214 PRO A C 1
ATOM 1704 O O . PRO A 1 214 ? -1.252 -19.194 31.664 1.00 87.06 214 PRO A O 1
ATOM 1707 N N . LYS A 1 215 ? -2.611 -17.410 31.552 1.00 88.00 215 LYS A N 1
ATOM 1708 C CA . LYS A 1 215 ? -3.865 -18.170 31.419 1.00 88.00 215 LYS A CA 1
ATOM 1709 C C . LYS A 1 215 ? -4.132 -18.638 29.986 1.00 88.00 215 LYS A C 1
ATOM 1711 O O . LYS A 1 215 ? -4.943 -19.537 29.788 1.00 88.00 215 LYS A O 1
ATOM 1716 N N . GLU A 1 216 ? -3.479 -18.020 29.009 1.00 87.56 216 GLU A N 1
ATOM 1717 C CA . GLU A 1 216 ? -3.699 -18.279 27.589 1.00 87.56 216 GLU A CA 1
ATOM 1718 C C . GLU A 1 216 ? -2.875 -19.468 27.086 1.00 87.56 216 GLU A C 1
ATOM 1720 O O . GLU A 1 216 ? -1.827 -19.807 27.634 1.00 87.56 216 GLU A O 1
ATOM 1725 N N . ASN A 1 217 ? -3.332 -20.112 26.009 1.00 83.00 217 ASN A N 1
ATOM 1726 C CA . ASN A 1 217 ? -2.585 -21.215 25.402 1.00 83.00 217 ASN A CA 1
ATOM 1727 C C . ASN A 1 217 ? -1.395 -20.685 24.586 1.00 83.00 217 ASN A C 1
ATOM 1729 O O . ASN A 1 217 ? -1.574 -20.153 23.488 1.00 83.00 217 ASN A O 1
ATOM 1733 N N . HIS A 1 218 ? -0.182 -20.885 25.104 1.00 85.62 218 HIS A N 1
ATOM 1734 C CA . HIS A 1 218 ? 1.059 -20.409 24.484 1.00 85.62 218 HIS A CA 1
ATOM 1735 C C . HIS A 1 218 ? 1.449 -21.188 23.223 1.00 85.62 218 HIS A C 1
ATOM 1737 O O . HIS A 1 218 ? 2.144 -20.644 22.374 1.00 85.62 218 HIS A O 1
ATOM 1743 N N . SER A 1 219 ? 0.998 -22.436 23.051 1.00 85.12 219 SER A N 1
ATOM 1744 C CA . SER A 1 219 ? 1.456 -23.287 21.941 1.00 85.12 219 SER A CA 1
ATOM 1745 C C . SER A 1 219 ? 1.124 -22.695 20.569 1.00 85.12 219 SER A C 1
ATOM 1747 O O . SER A 1 219 ? 1.988 -22.651 19.698 1.00 85.12 219 SER A O 1
ATOM 1749 N N . GLU A 1 220 ? -0.096 -22.188 20.398 1.00 87.44 220 GLU A N 1
ATOM 1750 C CA . GLU A 1 220 ? -0.560 -21.581 19.144 1.00 87.44 220 GLU A CA 1
ATOM 1751 C C . GLU A 1 220 ? 0.188 -20.278 18.825 1.00 87.44 220 GLU A C 1
ATOM 1753 O O . GLU A 1 220 ? 0.553 -20.020 17.683 1.00 87.44 220 GLU A O 1
ATOM 1758 N N . ILE A 1 221 ? 0.491 -19.485 19.854 1.00 90.81 221 ILE A N 1
ATOM 1759 C CA . ILE A 1 221 ? 1.216 -18.217 19.719 1.00 90.81 221 ILE A CA 1
ATOM 1760 C C . ILE A 1 221 ? 2.652 -18.472 19.270 1.00 90.81 221 ILE A C 1
ATOM 1762 O O . ILE A 1 221 ? 3.152 -17.815 18.360 1.00 90.81 221 ILE A O 1
ATOM 1766 N N . MET A 1 222 ? 3.309 -19.469 19.863 1.00 91.50 222 MET A N 1
ATOM 1767 C CA . MET A 1 222 ? 4.689 -19.799 19.515 1.00 91.50 222 MET A CA 1
ATOM 1768 C C . MET A 1 222 ? 4.811 -20.453 18.130 1.00 91.50 222 MET A C 1
ATOM 1770 O O . MET A 1 222 ? 5.872 -20.353 17.518 1.00 91.50 222 MET A O 1
ATOM 1774 N N . GLN A 1 223 ? 3.744 -21.066 17.601 1.00 89.38 223 GLN A N 1
ATOM 1775 C CA . GLN A 1 223 ? 3.697 -21.571 16.219 1.00 89.38 223 GLN A CA 1
ATOM 1776 C C . GLN A 1 223 ? 3.651 -20.454 15.167 1.00 89.38 223 GLN A C 1
ATOM 1778 O O . GLN A 1 223 ? 4.016 -20.693 14.018 1.00 89.38 223 GLN A O 1
ATOM 1783 N N . ALA A 1 224 ? 3.249 -19.234 15.538 1.00 91.94 224 ALA A N 1
ATOM 1784 C CA . ALA A 1 224 ? 3.276 -18.091 14.626 1.00 91.94 224 ALA A CA 1
ATOM 1785 C C . ALA A 1 224 ? 4.706 -17.600 14.317 1.00 91.94 224 ALA A C 1
ATOM 1787 O O . ALA A 1 224 ? 4.905 -16.836 13.366 1.00 91.94 224 ALA A O 1
ATOM 1788 N N . VAL A 1 225 ? 5.701 -18.038 15.102 1.00 94.31 225 VAL A N 1
ATOM 1789 C CA . VAL A 1 225 ? 7.114 -17.707 14.896 1.00 94.31 225 VAL A CA 1
ATOM 1790 C C . VAL A 1 225 ? 7.695 -18.540 13.757 1.00 94.31 225 VAL A C 1
ATOM 1792 O O . VAL A 1 225 ? 7.658 -19.770 13.761 1.00 94.31 225 VAL A O 1
ATOM 1795 N N . ARG A 1 226 ? 8.323 -17.870 12.795 1.00 94.88 226 ARG A N 1
ATOM 1796 C CA . ARG A 1 226 ? 8.950 -18.470 11.611 1.00 94.88 226 ARG A CA 1
ATOM 1797 C C . ARG A 1 226 ? 10.372 -18.935 11.927 1.00 94.88 226 ARG A C 1
ATOM 1799 O O . ARG A 1 226 ? 11.343 -18.416 11.385 1.00 94.88 226 ARG A O 1
ATOM 1806 N N . LEU A 1 227 ? 10.493 -19.942 12.797 1.00 93.69 227 LEU A N 1
ATOM 1807 C CA . LEU A 1 227 ? 11.775 -20.490 13.275 1.00 93.69 227 LEU A CA 1
ATOM 1808 C C . LEU A 1 227 ? 12.834 -20.747 12.179 1.00 93.69 227 LEU A C 1
ATOM 1810 O O . LEU A 1 227 ? 14.001 -20.457 12.449 1.00 93.69 227 LEU A O 1
ATOM 1814 N N . PRO A 1 228 ? 12.497 -21.227 10.957 1.00 94.06 228 PRO A N 1
ATOM 1815 C CA . PRO A 1 228 ? 13.493 -21.422 9.896 1.00 94.06 228 PRO A CA 1
ATOM 1816 C C . PRO A 1 228 ? 14.250 -20.145 9.492 1.00 94.06 228 PRO A C 1
ATOM 1818 O O . PRO A 1 228 ? 15.352 -20.234 8.957 1.00 94.06 228 PRO A O 1
ATOM 1821 N N . LEU A 1 229 ? 13.693 -18.961 9.767 1.00 93.25 229 LEU A N 1
ATOM 1822 C CA . LEU A 1 229 ? 14.318 -17.669 9.473 1.00 93.25 229 LEU A CA 1
ATOM 1823 C C . LEU A 1 229 ? 15.336 -17.231 10.538 1.00 93.25 229 LEU A C 1
ATOM 1825 O O . LEU A 1 229 ? 16.084 -16.279 10.320 1.00 93.25 229 LEU A O 1
ATOM 1829 N N . MET A 1 230 ? 15.387 -17.911 11.685 1.00 94.06 230 MET A N 1
ATOM 1830 C CA . MET A 1 230 ? 16.329 -17.613 12.764 1.00 94.06 230 MET A CA 1
ATOM 1831 C C . MET A 1 230 ? 17.672 -18.306 12.527 1.00 94.06 230 MET A C 1
ATOM 1833 O O . MET A 1 230 ? 17.750 -19.420 12.004 1.00 94.06 230 MET A O 1
ATOM 1837 N N . SER A 1 231 ? 18.764 -17.651 12.917 1.00 92.12 231 SER A N 1
ATOM 1838 C CA . SER A 1 231 ? 20.108 -18.237 12.898 1.00 92.12 231 SER A CA 1
ATOM 1839 C C . SER A 1 231 ? 20.259 -19.378 13.907 1.00 92.12 231 SER A C 1
ATOM 1841 O O . SER A 1 231 ? 19.575 -19.433 14.929 1.00 92.12 231 SER A O 1
ATOM 1843 N N . LEU A 1 232 ? 21.210 -20.285 13.652 1.00 92.00 232 LEU A N 1
ATOM 1844 C CA . LEU A 1 232 ? 21.508 -21.394 14.566 1.00 92.00 232 LEU A CA 1
ATOM 1845 C C . LEU A 1 232 ? 21.861 -20.896 15.978 1.00 92.00 232 LEU A C 1
ATOM 1847 O O . LEU A 1 232 ? 21.462 -21.499 16.972 1.00 92.00 232 LEU A O 1
ATOM 1851 N N . THR A 1 233 ? 22.577 -19.774 16.076 1.00 93.69 233 THR A N 1
ATOM 1852 C CA . THR A 1 233 ? 22.928 -19.150 17.357 1.00 93.69 233 THR A CA 1
ATOM 1853 C C . THR A 1 233 ? 21.694 -18.641 18.097 1.00 93.69 233 THR A C 1
ATOM 1855 O O . THR A 1 233 ? 21.593 -18.838 19.304 1.00 93.69 233 THR A O 1
ATOM 1858 N N . GLU A 1 234 ? 20.729 -18.041 17.402 1.00 94.06 234 GLU A N 1
ATOM 1859 C CA . GLU A 1 234 ? 19.468 -17.588 18.003 1.00 94.06 234 GLU A CA 1
ATOM 1860 C C . GLU A 1 234 ? 18.590 -18.766 18.438 1.00 94.06 234 GLU A C 1
ATOM 1862 O O . GLU A 1 234 ? 18.061 -18.762 19.550 1.00 94.06 234 GLU A O 1
ATOM 1867 N N . LEU A 1 235 ? 18.488 -19.817 17.622 1.00 92.75 235 LEU A N 1
ATOM 1868 C CA . LEU A 1 235 ? 17.740 -21.024 17.978 1.00 92.75 235 LEU A CA 1
ATOM 1869 C C . LEU A 1 235 ? 18.302 -21.690 19.247 1.00 92.75 235 LEU A C 1
ATOM 1871 O O . LEU A 1 235 ? 17.550 -22.072 20.146 1.00 92.75 235 LEU A O 1
ATOM 1875 N N . LEU A 1 236 ? 19.628 -21.794 19.362 1.00 90.69 236 LEU A N 1
ATOM 1876 C CA . LEU A 1 236 ? 20.272 -22.457 20.498 1.00 90.69 236 LEU A CA 1
ATOM 1877 C C . LEU A 1 236 ? 20.341 -21.590 21.760 1.00 90.69 236 LEU A C 1
ATOM 1879 O O . LEU A 1 236 ? 20.184 -22.126 22.856 1.00 90.69 236 LEU A O 1
ATOM 1883 N N . ASN A 1 237 ? 20.558 -20.279 21.623 1.00 92.62 237 ASN A N 1
ATOM 1884 C CA . ASN A 1 237 ? 20.820 -19.396 22.765 1.00 92.62 237 ASN A CA 1
ATOM 1885 C C . ASN A 1 237 ? 19.607 -18.560 23.195 1.00 92.62 237 ASN A C 1
ATOM 1887 O O . ASN A 1 237 ? 19.607 -18.046 24.309 1.00 92.62 237 ASN A O 1
ATOM 1891 N N . VAL A 1 238 ? 18.584 -18.414 22.347 1.00 92.12 238 VAL A N 1
ATOM 1892 C CA . VAL A 1 238 ? 17.373 -17.627 22.646 1.00 92.12 238 VAL A CA 1
ATOM 1893 C C . VAL A 1 238 ? 16.146 -18.533 22.715 1.00 92.12 238 VAL A C 1
ATOM 1895 O O . VAL A 1 238 ? 15.436 -18.531 23.720 1.00 92.12 238 VAL A O 1
ATOM 1898 N N . VAL A 1 239 ? 15.924 -19.365 21.691 1.00 92.69 239 VAL A N 1
ATOM 1899 C CA . VAL A 1 239 ? 14.714 -20.202 21.616 1.00 92.69 239 VAL A CA 1
ATOM 1900 C C . VAL A 1 239 ? 14.775 -21.370 22.592 1.00 92.69 239 VAL A C 1
ATOM 1902 O O . VAL A 1 239 ? 13.886 -21.521 23.431 1.00 92.69 239 VAL A O 1
ATOM 1905 N N . ARG A 1 240 ? 15.841 -22.177 22.548 1.00 90.75 240 ARG A N 1
ATOM 1906 C CA . ARG A 1 240 ? 15.980 -23.371 23.397 1.00 90.75 240 ARG A CA 1
ATOM 1907 C C . ARG A 1 240 ? 15.891 -23.077 24.907 1.00 90.75 240 ARG A C 1
ATOM 1909 O O . ARG A 1 240 ? 15.196 -23.828 25.594 1.00 90.75 240 ARG A O 1
ATOM 1916 N N . PRO A 1 241 ? 16.516 -22.016 25.463 1.00 92.69 241 PRO A N 1
ATOM 1917 C CA . PRO A 1 241 ? 16.426 -21.725 26.896 1.00 92.69 241 PRO A CA 1
ATOM 1918 C C . PRO A 1 241 ? 15.033 -21.293 27.368 1.00 92.69 241 PRO A C 1
ATOM 1920 O O . PRO A 1 241 ? 14.736 -21.435 28.552 1.00 92.69 241 PRO A O 1
ATOM 1923 N N . SER A 1 242 ? 14.170 -20.805 26.466 1.00 89.00 242 SER A N 1
ATOM 1924 C CA . SER A 1 242 ? 12.803 -20.385 26.810 1.00 89.00 242 SER A CA 1
ATOM 1925 C C . SER A 1 242 ? 11.913 -21.542 27.280 1.00 89.00 242 SER A C 1
ATOM 1927 O O . SER A 1 242 ? 10.979 -21.312 28.043 1.00 89.00 242 SER A O 1
ATOM 1929 N N . LYS A 1 243 ? 12.195 -22.775 26.823 1.00 88.31 243 LYS A N 1
ATOM 1930 C CA . LYS A 1 243 ? 11.389 -23.991 27.052 1.00 88.31 243 LYS A CA 1
ATOM 1931 C C . LYS A 1 243 ? 9.917 -23.891 26.611 1.00 88.31 243 LYS A C 1
ATOM 1933 O O . LYS A 1 243 ? 9.115 -24.727 27.013 1.00 88.31 243 LYS A O 1
ATOM 1938 N N . LEU A 1 244 ? 9.567 -22.905 25.781 1.00 86.50 244 LEU A N 1
ATOM 1939 C CA . LEU A 1 244 ? 8.214 -22.743 25.230 1.00 86.50 244 LEU A CA 1
ATOM 1940 C C . LEU A 1 244 ? 7.972 -23.579 23.960 1.00 86.50 244 LEU A C 1
ATOM 1942 O O . LEU A 1 244 ? 6.830 -23.767 23.555 1.00 86.50 244 LEU A O 1
ATOM 1946 N N . LEU A 1 245 ? 9.041 -24.082 23.336 1.00 87.50 245 LEU A N 1
ATOM 1947 C CA . LEU A 1 245 ? 9.014 -24.921 22.136 1.00 87.50 245 LEU A CA 1
ATOM 1948 C C . LEU A 1 245 ? 9.794 -26.219 22.374 1.00 87.50 245 LEU A C 1
ATOM 1950 O O . LEU A 1 245 ? 10.755 -26.242 23.150 1.00 87.50 245 LEU A O 1
ATOM 1954 N N . SER A 1 246 ? 9.383 -27.301 21.706 1.00 89.31 246 SER A N 1
ATOM 1955 C CA . SER A 1 246 ? 10.062 -28.597 21.794 1.00 89.31 246 SER A CA 1
ATOM 1956 C C . SER A 1 246 ? 11.427 -28.568 21.098 1.00 89.31 246 SER A C 1
ATOM 1958 O O . SER A 1 246 ? 11.673 -27.775 20.187 1.00 89.31 246 SER A O 1
ATOM 1960 N N . ALA A 1 247 ? 12.328 -29.462 21.517 1.00 89.00 247 ALA A N 1
ATOM 1961 C CA . ALA A 1 247 ? 13.608 -29.644 20.835 1.00 89.00 247 ALA A CA 1
ATOM 1962 C C . ALA A 1 247 ? 13.409 -30.102 19.378 1.00 89.00 247 ALA A C 1
ATOM 1964 O O . ALA A 1 247 ? 14.143 -29.648 18.504 1.00 89.00 247 ALA A O 1
ATOM 1965 N N . ASP A 1 248 ? 12.385 -30.923 19.122 1.00 91.81 248 ASP A N 1
ATOM 1966 C CA . ASP A 1 248 ? 12.041 -31.398 17.778 1.00 91.81 248 ASP A CA 1
ATOM 1967 C C . ASP A 1 248 ? 11.644 -30.243 16.855 1.00 91.81 248 ASP A C 1
ATOM 1969 O O . ASP A 1 248 ? 12.161 -30.159 15.750 1.00 91.81 248 ASP A O 1
ATOM 1973 N N . ALA A 1 249 ? 10.857 -29.269 17.332 1.00 91.25 249 ALA A N 1
ATOM 1974 C CA . ALA A 1 249 ? 10.490 -28.097 16.532 1.00 91.25 249 ALA A CA 1
ATOM 1975 C C . ALA A 1 249 ? 11.716 -27.272 16.089 1.00 91.25 249 ALA A C 1
ATOM 1977 O O . ALA A 1 249 ? 11.743 -26.720 14.990 1.00 91.25 249 ALA A O 1
ATOM 1978 N N . ILE A 1 250 ? 12.753 -27.200 16.933 1.00 91.25 250 ILE A N 1
ATOM 1979 C CA . ILE A 1 250 ? 14.017 -26.532 16.592 1.00 91.25 250 ILE A CA 1
ATOM 1980 C C . ILE A 1 250 ? 14.784 -27.339 15.536 1.00 91.25 250 ILE A C 1
ATOM 1982 O O . ILE A 1 250 ? 15.325 -26.757 14.596 1.00 91.25 250 ILE A O 1
ATOM 1986 N N . LEU A 1 251 ? 14.838 -28.666 15.677 1.00 92.69 251 LEU A N 1
ATOM 1987 C CA . LEU A 1 251 ? 15.501 -29.546 14.711 1.00 92.69 251 LEU A CA 1
ATOM 1988 C C . LEU A 1 251 ? 14.792 -29.529 13.352 1.00 92.69 251 LEU A C 1
ATOM 1990 O O . LEU A 1 251 ? 15.461 -29.415 12.326 1.00 92.69 251 LEU A O 1
ATOM 1994 N N . ASP A 1 252 ? 13.461 -29.555 13.347 1.00 93.62 252 ASP A N 1
ATOM 1995 C CA . ASP A 1 252 ? 12.641 -29.435 12.143 1.00 93.62 252 ASP A CA 1
ATOM 1996 C C . ASP A 1 252 ? 12.883 -28.091 11.447 1.00 93.62 252 ASP A C 1
ATOM 1998 O O . ASP A 1 252 ? 13.066 -28.051 10.232 1.00 93.62 252 ASP A O 1
ATOM 2002 N N . ALA A 1 253 ? 12.982 -26.991 12.201 1.00 92.69 253 ALA A N 1
ATOM 2003 C CA . ALA A 1 253 ? 13.303 -25.681 11.637 1.00 92.69 253 ALA A CA 1
ATOM 2004 C C . ALA A 1 253 ? 14.696 -25.640 10.980 1.00 92.69 253 ALA A C 1
ATOM 2006 O O . ALA A 1 253 ? 14.850 -25.076 9.893 1.00 92.69 253 ALA A O 1
ATOM 2007 N N . ILE A 1 254 ? 15.703 -26.263 11.606 1.00 92.06 254 ILE A N 1
ATOM 2008 C CA . ILE A 1 254 ? 17.055 -26.389 11.035 1.00 92.06 254 ILE A CA 1
ATOM 2009 C C . ILE A 1 254 ? 17.012 -27.223 9.753 1.00 92.06 254 ILE A C 1
ATOM 2011 O O . ILE A 1 254 ? 17.613 -26.830 8.752 1.00 92.06 254 ILE A O 1
ATOM 2015 N N . LYS A 1 255 ? 16.274 -28.339 9.768 1.00 92.88 255 LYS A N 1
ATOM 2016 C CA . LYS A 1 255 ? 16.091 -29.206 8.604 1.00 92.88 255 LYS A CA 1
ATOM 2017 C C . LYS A 1 255 ? 15.459 -28.440 7.442 1.00 92.88 255 LYS A C 1
ATOM 2019 O O . LYS A 1 255 ? 16.051 -28.403 6.366 1.00 92.88 255 LYS A O 1
ATOM 2024 N N . VAL A 1 256 ? 14.335 -27.753 7.677 1.00 92.69 256 VAL A N 1
ATOM 2025 C CA . VAL A 1 256 ? 13.647 -26.924 6.670 1.00 92.69 256 VAL A CA 1
ATOM 2026 C C . VAL A 1 256 ? 14.602 -25.900 6.063 1.00 92.69 256 VAL A C 1
ATOM 2028 O O . VAL A 1 256 ? 14.680 -25.805 4.841 1.00 92.69 256 VAL A O 1
ATOM 2031 N N . ARG A 1 257 ? 15.374 -25.185 6.889 1.00 89.25 257 ARG A N 1
ATOM 2032 C CA . ARG A 1 257 ? 16.355 -24.200 6.416 1.00 89.25 257 ARG A CA 1
ATOM 2033 C C . ARG A 1 257 ? 17.479 -24.825 5.578 1.00 89.25 257 ARG A C 1
ATOM 2035 O O . ARG A 1 257 ? 17.975 -24.177 4.667 1.00 89.25 257 ARG A O 1
ATOM 2042 N N . SER A 1 258 ? 17.912 -26.045 5.896 1.00 88.88 258 SER A N 1
ATOM 2043 C CA . SER A 1 258 ? 18.984 -26.730 5.156 1.00 88.88 258 SER A CA 1
ATOM 2044 C C . SER A 1 258 ? 18.534 -27.380 3.846 1.00 88.88 258 SER A C 1
ATOM 2046 O O . SER A 1 258 ? 19.342 -27.505 2.929 1.00 88.88 258 SER A O 1
ATOM 2048 N N . GLU A 1 259 ? 17.274 -27.813 3.762 1.00 91.38 259 GLU A N 1
ATOM 2049 C CA . GLU A 1 259 ? 16.740 -28.556 2.612 1.00 91.38 259 GLU A CA 1
ATOM 2050 C C . GLU A 1 259 ? 15.994 -27.657 1.614 1.00 91.38 259 GLU A C 1
ATOM 2052 O O . GLU A 1 259 ? 15.904 -27.998 0.434 1.00 91.38 259 GLU A O 1
ATOM 2057 N N . SER A 1 260 ? 15.462 -26.518 2.067 1.00 89.94 260 SER A N 1
ATOM 2058 C CA . SER A 1 260 ? 14.707 -25.582 1.224 1.00 89.94 260 SER A CA 1
ATOM 2059 C C . SER A 1 260 ? 15.623 -24.554 0.565 1.00 89.94 260 SER A C 1
ATOM 2061 O O . SER A 1 260 ? 16.677 -24.205 1.097 1.00 89.94 260 SER A O 1
ATOM 2063 N N . ARG A 1 261 ? 15.198 -24.015 -0.581 1.00 89.62 261 ARG A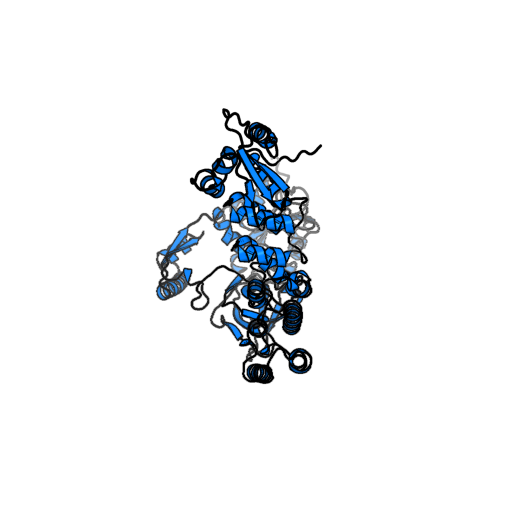 N 1
ATOM 2064 C CA . ARG A 1 261 ? 15.821 -22.815 -1.149 1.00 89.62 261 ARG A CA 1
ATOM 2065 C C . ARG A 1 261 ? 15.471 -21.599 -0.294 1.00 89.62 261 ARG A C 1
ATOM 2067 O O . ARG A 1 261 ? 14.364 -21.528 0.237 1.00 89.62 261 ARG A O 1
ATOM 2074 N N . ASP A 1 262 ? 16.382 -20.634 -0.195 1.00 88.56 262 ASP A N 1
ATOM 2075 C CA . ASP A 1 262 ? 16.191 -19.441 0.641 1.00 88.56 262 ASP A CA 1
ATOM 2076 C C . ASP A 1 262 ? 14.936 -18.667 0.212 1.00 88.56 262 ASP A C 1
ATOM 2078 O O . ASP A 1 262 ? 14.084 -18.340 1.032 1.00 88.56 262 ASP A O 1
ATOM 2082 N N . MET A 1 263 ? 14.725 -18.500 -1.096 1.00 89.31 263 MET A N 1
ATOM 2083 C CA . MET A 1 263 ? 13.560 -17.787 -1.622 1.00 89.31 263 MET A CA 1
ATOM 2084 C C . MET A 1 263 ? 12.219 -18.523 -1.464 1.00 89.31 263 MET A C 1
ATOM 2086 O O . MET A 1 263 ? 11.176 -17.906 -1.691 1.00 89.31 263 MET A O 1
ATOM 2090 N N . ASP A 1 264 ? 12.229 -19.804 -1.080 1.00 90.12 264 ASP A N 1
ATOM 2091 C CA . ASP A 1 264 ? 11.016 -20.571 -0.764 1.00 90.12 264 ASP A CA 1
ATOM 2092 C C . ASP A 1 264 ? 10.612 -20.415 0.718 1.00 90.12 264 ASP A C 1
ATOM 2094 O O . ASP A 1 264 ? 9.517 -20.821 1.119 1.00 90.12 264 ASP A O 1
ATOM 2098 N N . LEU A 1 265 ? 11.469 -19.806 1.549 1.00 90.75 265 LEU A N 1
ATOM 2099 C CA . LEU A 1 265 ? 11.156 -19.509 2.942 1.00 90.75 265 LEU A CA 1
ATOM 2100 C C . LEU A 1 265 ? 10.169 -18.339 3.045 1.00 90.75 265 LEU A C 1
ATOM 2102 O O . LEU A 1 265 ? 10.233 -17.350 2.313 1.00 90.75 265 LEU A O 1
ATOM 2106 N N . ASN A 1 266 ? 9.257 -18.425 4.014 1.00 91.56 266 ASN A N 1
ATOM 2107 C CA . ASN A 1 266 ? 8.199 -17.434 4.193 1.00 91.56 266 ASN A CA 1
ATOM 2108 C C . ASN A 1 266 ? 8.699 -16.175 4.927 1.00 91.56 266 ASN A C 1
ATOM 2110 O O . ASN A 1 266 ? 8.361 -15.950 6.089 1.00 91.56 266 ASN A O 1
ATOM 2114 N N . TYR A 1 267 ? 9.535 -15.357 4.290 1.00 93.56 267 TYR A N 1
ATOM 2115 C CA . TYR A 1 267 ? 10.030 -14.111 4.882 1.00 93.56 267 TYR A CA 1
ATOM 2116 C C . TYR A 1 267 ? 8.918 -13.097 5.167 1.00 93.56 267 TYR A C 1
ATOM 2118 O O . TYR A 1 267 ? 7.923 -13.010 4.451 1.00 93.56 267 TYR A O 1
ATOM 2126 N N . ARG A 1 268 ? 9.128 -12.282 6.203 1.00 94.88 268 ARG A N 1
ATOM 2127 C CA . ARG A 1 268 ? 8.361 -11.052 6.437 1.00 94.88 268 ARG A CA 1
ATOM 2128 C C . ARG A 1 268 ? 9.038 -9.893 5.720 1.00 94.88 268 ARG A C 1
ATOM 2130 O O . ARG A 1 268 ? 10.267 -9.850 5.641 1.00 94.88 268 ARG A O 1
ATOM 2137 N N . GLY A 1 269 ? 8.253 -8.951 5.218 1.00 94.00 269 GLY A N 1
ATOM 2138 C CA . GLY A 1 269 ? 8.770 -7.806 4.479 1.00 94.00 269 GLY A CA 1
ATOM 2139 C C . GLY A 1 269 ? 7.965 -6.548 4.729 1.00 94.00 269 GLY A C 1
ATOM 2140 O O . GLY A 1 269 ? 6.753 -6.598 4.890 1.00 94.00 269 GLY A O 1
ATOM 2141 N N . MET A 1 270 ? 8.637 -5.404 4.739 1.00 93.31 270 MET A N 1
ATOM 2142 C CA . MET A 1 270 ? 7.977 -4.112 4.835 1.00 93.31 270 MET A CA 1
ATOM 2143 C C . MET A 1 270 ? 7.013 -3.933 3.653 1.00 93.31 270 MET A C 1
ATOM 2145 O O . MET A 1 270 ? 7.373 -4.183 2.499 1.00 93.31 270 MET A O 1
ATOM 2149 N N . LEU A 1 271 ? 5.790 -3.484 3.935 1.00 92.12 271 LEU A N 1
ATOM 2150 C CA . LEU A 1 271 ? 4.758 -3.248 2.930 1.00 92.12 271 LEU A CA 1
ATOM 2151 C C . LEU A 1 271 ? 4.315 -1.787 2.964 1.00 92.12 271 LEU A C 1
ATOM 2153 O O . LEU A 1 271 ? 3.662 -1.345 3.906 1.00 92.12 271 LEU A O 1
ATOM 2157 N N . ILE A 1 272 ? 4.630 -1.041 1.906 1.00 90.12 272 ILE A N 1
ATOM 2158 C CA . ILE A 1 272 ? 4.170 0.341 1.735 1.00 90.12 272 ILE A CA 1
ATOM 2159 C C . ILE A 1 272 ? 3.462 0.454 0.378 1.00 90.12 272 ILE A C 1
ATOM 2161 O O . ILE A 1 272 ? 4.116 0.630 -0.654 1.00 90.12 272 ILE A O 1
ATOM 2165 N N . PRO A 1 273 ? 2.125 0.308 0.342 1.00 89.44 273 PRO A N 1
ATOM 2166 C CA . PRO A 1 273 ? 1.378 0.345 -0.908 1.00 89.44 273 PRO A CA 1
ATOM 2167 C C . PRO A 1 273 ? 1.514 1.695 -1.622 1.00 89.44 273 PRO A C 1
ATOM 2169 O O . PRO A 1 273 ? 1.308 2.748 -1.028 1.00 89.44 273 PRO A O 1
ATOM 2172 N N . GLY A 1 274 ? 1.810 1.658 -2.921 1.00 87.38 274 GLY A N 1
ATOM 2173 C CA . GLY A 1 274 ? 1.838 2.829 -3.800 1.00 87.38 274 GLY A CA 1
ATOM 2174 C C . GLY A 1 274 ? 3.067 3.735 -3.679 1.00 87.38 274 GLY A C 1
ATOM 2175 O O . GLY A 1 274 ? 3.180 4.671 -4.467 1.00 87.38 274 GLY A O 1
ATOM 2176 N N . GLU A 1 275 ? 3.993 3.468 -2.758 1.00 91.69 275 GLU A N 1
ATOM 2177 C CA . GLU A 1 275 ? 5.213 4.265 -2.593 1.00 91.69 275 GLU A CA 1
ATOM 2178 C C . GLU A 1 275 ? 6.434 3.581 -3.224 1.00 91.69 275 GLU A C 1
ATOM 2180 O O . GLU A 1 275 ? 6.591 2.362 -3.143 1.00 91.69 275 GLU A O 1
ATOM 2185 N N . ASN A 1 276 ? 7.323 4.372 -3.837 1.00 93.75 276 ASN A N 1
ATOM 2186 C CA . ASN A 1 276 ? 8.601 3.871 -4.341 1.00 93.75 276 ASN A CA 1
ATOM 2187 C C . ASN A 1 276 ? 9.579 3.629 -3.178 1.00 93.75 276 ASN A C 1
ATOM 2189 O O . ASN A 1 276 ? 10.125 4.576 -2.605 1.00 93.75 276 ASN A O 1
ATOM 2193 N N . ILE A 1 277 ? 9.832 2.358 -2.870 1.00 94.06 277 ILE A N 1
ATOM 2194 C CA . ILE A 1 277 ? 10.780 1.938 -1.830 1.00 94.06 277 ILE A CA 1
ATOM 2195 C C . ILE A 1 277 ? 12.230 1.877 -2.330 1.00 94.06 277 ILE A C 1
ATOM 2197 O O . ILE A 1 277 ? 13.156 1.782 -1.530 1.00 94.06 277 ILE A O 1
ATOM 2201 N N . ALA A 1 278 ? 12.455 1.963 -3.644 1.00 93.88 278 ALA A N 1
ATOM 2202 C CA . ALA A 1 278 ? 13.789 2.030 -4.232 1.00 93.88 278 ALA A CA 1
ATOM 2203 C C . ALA A 1 278 ? 14.310 3.475 -4.243 1.00 93.88 278 ALA A C 1
ATOM 2205 O O . ALA A 1 278 ? 14.580 4.051 -5.291 1.00 93.88 278 ALA A O 1
ATOM 2206 N N . THR A 1 279 ? 14.408 4.085 -3.064 1.00 92.56 279 THR A N 1
ATOM 2207 C CA . THR A 1 279 ? 14.940 5.442 -2.888 1.00 92.56 279 THR A CA 1
ATOM 2208 C C . THR A 1 279 ? 15.901 5.497 -1.705 1.00 92.56 279 THR A C 1
ATOM 2210 O O . THR A 1 279 ? 15.824 4.683 -0.781 1.00 92.56 279 THR A O 1
ATOM 2213 N N . MET A 1 280 ? 16.778 6.505 -1.694 1.00 87.62 280 MET A N 1
ATOM 2214 C CA . MET A 1 280 ? 17.713 6.737 -0.583 1.00 87.62 280 MET A CA 1
ATOM 2215 C C . MET A 1 280 ? 16.992 6.957 0.757 1.00 87.62 280 MET A C 1
ATOM 2217 O O . MET A 1 280 ? 17.506 6.553 1.796 1.00 87.62 280 MET A O 1
ATOM 2221 N N . LYS A 1 281 ? 15.773 7.524 0.739 1.00 89.88 281 LYS A N 1
ATOM 2222 C CA . LYS A 1 281 ? 14.912 7.696 1.926 1.00 89.88 281 LYS A CA 1
ATOM 2223 C C . LYS A 1 281 ? 14.664 6.370 2.655 1.00 89.88 281 LYS A C 1
ATOM 2225 O O . LYS A 1 281 ? 14.647 6.345 3.880 1.00 89.88 281 LYS A O 1
ATOM 2230 N N . TYR A 1 282 ? 14.488 5.284 1.905 1.00 91.06 282 TYR A N 1
ATOM 2231 C CA . TYR A 1 282 ? 14.260 3.937 2.433 1.00 91.06 282 TYR A CA 1
ATOM 2232 C C . TYR A 1 282 ? 15.549 3.095 2.477 1.00 91.06 282 TYR A C 1
ATOM 2234 O O . TYR A 1 282 ? 15.488 1.874 2.601 1.00 91.06 282 TYR A O 1
ATOM 2242 N N . GLY A 1 283 ? 16.723 3.729 2.363 1.00 92.50 283 GLY A N 1
ATOM 2243 C CA . GLY A 1 283 ? 18.028 3.067 2.433 1.00 92.50 283 GLY A CA 1
ATOM 2244 C C . GLY A 1 283 ? 18.353 2.168 1.237 1.00 92.50 283 GLY A C 1
ATOM 2245 O O . GLY A 1 283 ? 19.210 1.292 1.357 1.00 92.50 283 GLY A O 1
ATOM 2246 N N . ALA A 1 284 ? 17.664 2.335 0.103 1.00 95.62 284 ALA A N 1
ATOM 2247 C CA . ALA A 1 284 ? 17.970 1.580 -1.105 1.00 95.62 284 ALA A CA 1
ATOM 2248 C C . ALA A 1 284 ? 19.266 2.083 -1.758 1.00 95.62 284 ALA A C 1
ATOM 2250 O O . ALA A 1 284 ? 19.517 3.284 -1.811 1.00 95.62 284 ALA A O 1
ATOM 2251 N N . GLN A 1 285 ? 20.073 1.165 -2.287 1.00 94.94 285 GLN A N 1
ATOM 2252 C CA . GLN A 1 285 ? 21.358 1.470 -2.915 1.00 94.94 285 GLN A CA 1
ATOM 2253 C C . GLN A 1 285 ? 21.627 0.567 -4.121 1.00 94.94 285 GLN A C 1
ATOM 2255 O O . GLN A 1 285 ? 21.238 -0.601 -4.143 1.00 94.94 285 GLN A O 1
ATOM 2260 N N . VAL A 1 286 ? 22.361 1.079 -5.107 1.00 94.56 286 VAL A N 1
ATOM 2261 C CA . VAL A 1 286 ? 22.850 0.278 -6.238 1.00 94.56 286 VAL A CA 1
ATOM 2262 C C . VAL A 1 286 ? 24.179 -0.374 -5.847 1.00 94.56 286 VAL A C 1
ATOM 2264 O O . VAL A 1 286 ? 25.168 0.308 -5.584 1.00 94.56 286 VAL A O 1
ATOM 2267 N N . VAL A 1 287 ? 24.210 -1.704 -5.787 1.00 92.94 287 VAL A N 1
ATOM 2268 C CA . VAL A 1 287 ? 25.374 -2.505 -5.373 1.00 92.94 287 VAL A CA 1
ATOM 2269 C C . VAL A 1 287 ? 26.300 -2.776 -6.557 1.00 92.94 287 VAL A C 1
ATOM 2271 O O . VAL A 1 287 ? 27.510 -2.551 -6.449 1.00 92.94 287 VAL A O 1
ATOM 2274 N N . LYS A 1 288 ? 25.750 -3.181 -7.709 1.00 92.00 288 LYS A N 1
ATOM 2275 C CA . LYS A 1 288 ? 26.504 -3.466 -8.946 1.00 92.00 288 LYS A CA 1
ATOM 2276 C C . LYS A 1 288 ? 25.952 -2.683 -10.134 1.00 92.00 288 LYS A C 1
ATOM 2278 O O . LYS A 1 288 ? 24.776 -2.335 -10.156 1.00 92.00 288 LYS A O 1
ATOM 2283 N N . GLY A 1 289 ? 26.822 -2.420 -11.106 1.00 88.81 289 GLY A N 1
ATOM 2284 C CA . GLY A 1 289 ? 26.564 -1.551 -12.256 1.00 88.81 289 GLY A CA 1
ATOM 2285 C C . GLY A 1 289 ? 27.504 -0.345 -12.286 1.00 88.81 289 GLY A C 1
ATOM 2286 O O . GLY A 1 289 ? 28.146 -0.007 -11.288 1.00 88.81 289 GLY A O 1
ATOM 2287 N N . GLU A 1 290 ? 27.593 0.293 -13.444 1.00 88.69 290 GLU A N 1
ATOM 2288 C CA . GLU A 1 290 ? 28.306 1.553 -13.651 1.00 88.69 290 GLU A CA 1
ATOM 2289 C C . GLU A 1 290 ? 27.351 2.740 -13.478 1.00 88.69 290 GLU A C 1
ATOM 2291 O O . GLU A 1 290 ? 26.145 2.599 -13.687 1.00 88.69 290 GLU A O 1
ATOM 2296 N N . LEU A 1 291 ? 27.894 3.916 -13.131 1.00 84.19 291 LEU A N 1
ATOM 2297 C CA . LEU A 1 291 ? 27.125 5.161 -12.945 1.00 84.19 291 LEU A CA 1
ATOM 2298 C C . LEU A 1 291 ? 25.958 5.001 -11.947 1.00 84.19 291 LEU A C 1
ATOM 2300 O O . LEU A 1 291 ? 24.827 5.422 -12.178 1.00 84.19 291 LEU A O 1
ATOM 2304 N N . LYS A 1 292 ? 26.261 4.362 -10.812 1.00 87.00 292 LYS A N 1
ATOM 2305 C CA . LYS A 1 292 ? 25.315 3.918 -9.773 1.00 87.00 292 LYS A CA 1
ATOM 2306 C C . LYS A 1 292 ? 24.429 5.020 -9.185 1.00 87.00 292 LYS A C 1
ATOM 2308 O O . LYS A 1 292 ? 23.322 4.732 -8.745 1.00 87.00 292 LYS A O 1
ATOM 2313 N N . SER A 1 293 ? 24.926 6.255 -9.134 1.00 82.31 293 SER A N 1
ATOM 2314 C CA . SER A 1 293 ? 24.227 7.383 -8.509 1.00 82.31 293 SER A CA 1
ATOM 2315 C C . SER A 1 293 ? 22.968 7.806 -9.262 1.00 82.31 293 SER A C 1
ATOM 2317 O O . SER A 1 293 ? 22.069 8.344 -8.633 1.00 82.31 293 SER A O 1
ATOM 2319 N N . ALA A 1 294 ? 22.896 7.539 -10.569 1.00 84.38 294 ALA A N 1
ATOM 2320 C CA . ALA A 1 294 ? 21.813 8.024 -11.420 1.00 84.38 294 ALA A CA 1
ATOM 2321 C C . ALA A 1 294 ? 20.526 7.183 -11.344 1.00 84.38 294 ALA A C 1
ATOM 2323 O O . ALA A 1 294 ? 19.462 7.646 -11.712 1.00 84.38 294 ALA A O 1
ATOM 2324 N N . LEU A 1 295 ? 20.585 5.925 -10.890 1.00 90.44 295 LEU A N 1
ATOM 2325 C CA . LEU A 1 295 ? 19.432 5.024 -11.031 1.00 90.44 295 LEU A CA 1
ATOM 2326 C C . LEU A 1 295 ? 18.264 5.346 -10.089 1.00 90.44 295 LEU A C 1
ATOM 2328 O O . LEU A 1 295 ? 17.109 5.055 -10.408 1.00 90.44 295 LEU A O 1
ATOM 2332 N N . LEU A 1 296 ? 18.595 5.848 -8.895 1.00 90.50 296 LEU A N 1
ATOM 2333 C CA . LEU A 1 296 ? 17.680 6.042 -7.764 1.00 90.50 296 LEU A CA 1
ATOM 2334 C C . LEU A 1 296 ? 17.605 7.517 -7.323 1.00 90.50 296 LEU A C 1
ATOM 2336 O O . LEU A 1 296 ? 17.122 7.798 -6.224 1.00 90.50 296 LEU A O 1
ATOM 2340 N N . ASP A 1 297 ? 18.114 8.449 -8.134 1.00 83.06 297 ASP A N 1
ATOM 2341 C CA . ASP A 1 297 ? 18.106 9.892 -7.843 1.00 83.06 297 ASP A CA 1
ATOM 2342 C C . ASP A 1 297 ? 16.728 10.544 -8.070 1.00 83.06 297 ASP A C 1
ATOM 2344 O O . ASP A 1 297 ? 16.455 11.624 -7.548 1.00 83.06 297 ASP A O 1
ATOM 2348 N N . GLY A 1 298 ? 15.836 9.854 -8.789 1.00 80.69 298 GLY A N 1
ATOM 2349 C CA . GLY A 1 298 ? 14.501 10.335 -9.132 1.00 80.69 298 GLY A CA 1
ATOM 2350 C C . GLY A 1 298 ? 14.472 11.265 -10.346 1.00 80.69 298 GLY A C 1
ATOM 2351 O O . GLY A 1 298 ? 13.389 11.731 -10.712 1.00 80.69 298 GLY A O 1
ATOM 2352 N N . ASP A 1 299 ? 15.613 11.515 -10.993 1.00 80.56 299 ASP A N 1
ATOM 2353 C CA . ASP A 1 299 ? 15.666 12.272 -12.232 1.00 80.56 299 ASP A CA 1
ATOM 2354 C C . ASP A 1 299 ? 15.276 11.375 -13.411 1.00 80.56 299 ASP A C 1
ATOM 2356 O O . ASP A 1 299 ? 15.878 10.348 -13.710 1.00 80.56 299 ASP A O 1
ATOM 2360 N N . THR A 1 300 ? 14.200 11.760 -14.085 1.00 82.50 300 THR A N 1
ATOM 2361 C CA . THR A 1 300 ? 13.657 11.026 -15.235 1.00 82.50 300 THR A CA 1
ATOM 2362 C C . THR A 1 300 ? 13.686 11.860 -16.506 1.00 82.50 300 THR A C 1
ATOM 2364 O O . THR A 1 300 ? 13.165 11.417 -17.526 1.00 82.50 300 THR A O 1
ATOM 2367 N N . GLN A 1 301 ? 14.252 13.070 -16.445 1.00 76.50 301 GLN A N 1
ATOM 2368 C CA . GLN A 1 301 ? 14.175 14.064 -17.513 1.00 76.50 301 GLN A CA 1
ATOM 2369 C C . GLN A 1 301 ? 15.540 14.605 -17.924 1.00 76.50 301 GLN A C 1
ATOM 2371 O O . GLN A 1 301 ? 15.731 14.885 -19.106 1.00 76.50 301 GLN A O 1
ATOM 2376 N N . ASN A 1 302 ? 16.495 14.717 -17.002 1.00 76.50 302 ASN A N 1
ATOM 2377 C CA . ASN A 1 302 ? 17.819 15.265 -17.283 1.00 76.50 302 ASN A CA 1
ATOM 2378 C C . ASN A 1 302 ? 18.842 14.128 -17.387 1.00 76.50 302 ASN A C 1
ATOM 2380 O O . ASN A 1 302 ? 19.575 13.811 -16.457 1.00 76.50 302 ASN A O 1
ATOM 2384 N N . TYR A 1 303 ? 18.855 13.488 -18.553 1.00 79.62 303 TYR A N 1
ATOM 2385 C CA . TYR A 1 303 ? 19.837 12.469 -18.917 1.00 79.62 303 TYR A CA 1
ATOM 2386 C C . TYR A 1 303 ? 20.235 12.626 -20.383 1.00 79.62 303 TYR A C 1
ATOM 2388 O O . TYR A 1 303 ? 19.385 12.855 -21.259 1.00 79.62 303 TYR A O 1
ATOM 2396 N N . ASP A 1 304 ? 21.533 12.488 -20.636 1.00 80.69 304 ASP A N 1
ATOM 2397 C CA . ASP A 1 304 ? 22.178 12.596 -21.942 1.00 80.69 304 ASP A CA 1
ATOM 2398 C C . ASP A 1 304 ? 23.190 11.459 -22.143 1.00 80.69 304 ASP A C 1
ATOM 2400 O O . ASP A 1 304 ? 23.163 10.464 -21.428 1.00 80.69 304 ASP A O 1
ATOM 2404 N N . LEU A 1 305 ? 24.029 11.534 -23.180 1.00 73.38 305 LEU A N 1
ATOM 2405 C CA . LEU A 1 305 ? 24.947 10.443 -23.527 1.00 73.38 305 LEU A CA 1
ATOM 2406 C C . LEU A 1 305 ? 26.013 10.162 -22.452 1.00 73.38 305 LEU A C 1
ATOM 2408 O O . LEU A 1 305 ? 26.552 9.053 -22.432 1.00 73.38 305 LEU A O 1
ATOM 2412 N N . ASP A 1 306 ? 26.278 11.119 -21.564 1.00 70.19 306 ASP A N 1
ATOM 2413 C CA . ASP A 1 306 ? 27.361 11.079 -20.587 1.00 70.19 306 ASP A CA 1
ATOM 2414 C C . ASP A 1 306 ? 26.861 10.906 -19.141 1.00 70.19 306 ASP A C 1
ATOM 2416 O O . ASP A 1 306 ? 27.581 10.331 -18.318 1.00 70.19 306 ASP A O 1
ATOM 2420 N N . HIS A 1 307 ? 25.636 11.341 -18.814 1.00 79.00 307 HIS A N 1
ATOM 2421 C CA . HIS A 1 307 ? 25.079 11.263 -17.456 1.00 79.00 307 HIS A CA 1
ATOM 2422 C C . HIS A 1 307 ? 23.575 10.935 -17.398 1.00 79.00 307 HIS A C 1
ATOM 2424 O O . HIS A 1 307 ? 22.860 10.965 -18.399 1.00 79.00 307 HIS A O 1
ATOM 2430 N N . GLY A 1 308 ? 23.089 10.610 -16.193 1.00 80.75 308 GLY A N 1
ATOM 2431 C CA . GLY A 1 308 ? 21.665 10.368 -15.924 1.00 80.75 308 GLY A CA 1
ATOM 2432 C C . GLY A 1 308 ? 21.180 8.949 -16.250 1.00 80.75 308 GLY A C 1
ATOM 2433 O O . GLY A 1 308 ? 20.004 8.733 -16.513 1.00 80.75 308 GLY A O 1
ATOM 2434 N N . PHE A 1 309 ? 22.074 7.959 -16.273 1.00 88.00 309 PHE A N 1
ATOM 2435 C CA . PHE A 1 309 ? 21.695 6.550 -16.384 1.00 88.00 309 PHE A CA 1
ATOM 2436 C C . PHE A 1 309 ? 22.722 5.648 -15.699 1.00 88.00 309 PHE A C 1
ATOM 2438 O O . PHE A 1 309 ? 23.909 5.962 -15.649 1.00 88.00 309 PHE A O 1
ATOM 2445 N N . SER A 1 310 ? 22.282 4.485 -15.229 1.00 92.50 310 SER A N 1
ATOM 2446 C CA . SER A 1 310 ? 23.159 3.367 -14.887 1.00 92.50 310 SER A CA 1
ATOM 2447 C C . SER A 1 310 ? 23.252 2.379 -16.040 1.00 92.50 310 SER A C 1
ATOM 2449 O O . SER A 1 310 ? 22.317 2.209 -16.829 1.00 92.50 310 SER A O 1
ATOM 2451 N N . ARG A 1 311 ? 24.393 1.698 -16.145 1.00 92.75 311 ARG A N 1
ATOM 2452 C CA . ARG A 1 311 ? 24.623 0.721 -17.213 1.00 92.75 311 ARG A CA 1
ATOM 2453 C C . ARG A 1 311 ? 25.406 -0.497 -16.754 1.00 92.75 311 ARG A C 1
ATOM 2455 O O . ARG A 1 311 ? 26.067 -0.473 -15.718 1.00 92.75 311 ARG A O 1
ATOM 2462 N N . HIS A 1 312 ? 25.344 -1.554 -17.552 1.00 94.12 312 HIS A N 1
ATOM 2463 C CA . HIS A 1 312 ? 26.245 -2.700 -17.443 1.00 94.12 312 HIS A CA 1
ATOM 2464 C C . HIS A 1 312 ? 26.495 -3.318 -18.834 1.00 94.12 312 HIS A C 1
ATOM 2466 O O . HIS A 1 312 ? 25.646 -3.163 -19.725 1.00 94.12 312 HIS A O 1
ATOM 2472 N N . PRO A 1 313 ? 27.665 -3.940 -19.066 1.00 91.62 313 PRO A N 1
ATOM 2473 C CA . PRO A 1 313 ? 27.966 -4.605 -20.330 1.00 91.62 313 PRO A CA 1
ATOM 2474 C C . PRO A 1 313 ? 27.094 -5.852 -20.525 1.00 91.62 313 PRO A C 1
ATOM 2476 O O . PRO A 1 313 ? 26.788 -6.572 -19.581 1.00 91.62 313 PRO A O 1
ATOM 2479 N N . ILE A 1 314 ? 26.686 -6.102 -21.768 1.00 90.44 314 ILE A N 1
ATOM 2480 C CA . ILE A 1 314 ? 25.953 -7.311 -22.150 1.00 90.44 314 ILE A CA 1
ATOM 2481 C C . ILE A 1 314 ? 26.988 -8.369 -22.529 1.00 90.44 314 ILE A C 1
ATOM 2483 O O . ILE A 1 314 ? 27.486 -8.381 -23.660 1.00 90.44 314 ILE A O 1
ATOM 2487 N N . ASP A 1 315 ? 27.304 -9.228 -21.566 1.00 80.81 315 ASP A N 1
ATOM 2488 C CA . ASP A 1 315 ? 28.265 -10.317 -21.721 1.00 80.81 315 ASP A CA 1
ATOM 2489 C C . ASP A 1 315 ? 27.560 -11.636 -22.064 1.00 80.81 315 ASP A C 1
ATOM 2491 O O . ASP A 1 315 ? 26.427 -11.883 -21.639 1.00 80.81 315 ASP A O 1
ATOM 2495 N N . ASP A 1 316 ? 28.250 -12.518 -22.791 1.00 68.50 316 ASP A N 1
ATOM 2496 C CA . ASP A 1 316 ? 27.689 -13.803 -23.236 1.00 68.50 316 ASP A CA 1
ATOM 2497 C C . ASP A 1 316 ? 27.342 -14.733 -22.049 1.00 68.50 316 ASP A C 1
ATOM 2499 O O . ASP A 1 316 ? 26.425 -15.548 -22.144 1.00 68.50 316 ASP A O 1
ATOM 2503 N N . ASP A 1 317 ? 27.999 -14.550 -20.896 1.00 68.69 317 ASP A N 1
ATOM 2504 C CA . ASP A 1 317 ? 27.746 -15.321 -19.673 1.00 68.69 317 ASP A CA 1
ATOM 2505 C C . ASP A 1 317 ? 26.472 -14.889 -18.919 1.00 68.69 317 ASP A C 1
ATOM 2507 O O . ASP A 1 317 ? 26.042 -15.597 -18.007 1.00 68.69 317 ASP A O 1
ATOM 2511 N N . CYS A 1 318 ? 25.865 -13.738 -19.253 1.00 63.19 318 CYS A N 1
ATOM 2512 C CA . CYS A 1 318 ? 24.661 -13.184 -18.601 1.00 63.19 318 CYS A CA 1
ATOM 2513 C C . CYS A 1 318 ? 24.734 -13.089 -17.055 1.00 63.19 318 CYS A C 1
ATOM 2515 O O . CYS A 1 318 ? 23.707 -13.043 -16.377 1.00 63.19 318 CYS A O 1
ATOM 2517 N N . ARG A 1 319 ? 25.944 -13.077 -16.473 1.00 64.25 319 ARG A N 1
ATOM 2518 C CA . ARG A 1 319 ? 26.169 -12.984 -15.015 1.00 64.25 319 ARG A CA 1
ATOM 2519 C C . ARG A 1 319 ? 26.340 -11.549 -14.520 1.00 64.25 319 ARG A C 1
ATOM 2521 O O . ARG A 1 319 ? 26.218 -11.301 -13.321 1.00 64.25 319 ARG A O 1
ATOM 2528 N N . SER A 1 320 ? 26.645 -10.619 -15.419 1.00 77.38 320 SER A N 1
ATOM 2529 C CA . SER A 1 320 ? 26.740 -9.187 -15.153 1.00 77.38 320 SER A CA 1
ATOM 2530 C C . SER A 1 320 ? 25.351 -8.546 -15.237 1.00 77.38 320 SER A C 1
ATOM 2532 O O . SER A 1 320 ? 24.537 -8.856 -16.105 1.00 77.38 320 SER A O 1
ATOM 2534 N N . GLY A 1 321 ? 25.039 -7.691 -14.265 1.00 90.56 321 GLY A N 1
ATOM 2535 C CA . GLY A 1 321 ? 23.745 -7.031 -14.153 1.00 90.56 321 GLY A CA 1
ATOM 2536 C C . GLY A 1 321 ? 23.809 -5.840 -13.209 1.00 90.56 321 GLY A C 1
ATOM 2537 O O . GLY A 1 321 ? 24.747 -5.698 -12.418 1.00 90.56 321 GLY A O 1
ATOM 2538 N N . ILE A 1 322 ? 22.795 -4.984 -13.285 1.00 94.69 322 ILE A N 1
ATOM 2539 C CA . ILE A 1 322 ? 22.598 -3.916 -12.306 1.00 94.69 322 ILE A CA 1
ATOM 2540 C C . ILE A 1 322 ? 21.910 -4.538 -11.095 1.00 94.69 322 ILE A C 1
ATOM 2542 O O . ILE A 1 322 ? 20.820 -5.097 -11.224 1.00 94.69 322 ILE A O 1
ATOM 2546 N N . GLU A 1 323 ? 22.548 -4.460 -9.930 1.00 95.44 323 GLU A N 1
ATOM 2547 C CA . GLU A 1 323 ? 22.013 -5.013 -8.685 1.00 95.44 323 GLU A CA 1
ATOM 2548 C C . GLU A 1 323 ? 21.664 -3.893 -7.718 1.00 95.44 323 GLU A C 1
ATOM 2550 O O . GLU A 1 323 ? 22.475 -3.005 -7.456 1.00 95.44 323 GLU A O 1
ATOM 2555 N N . ILE A 1 324 ? 20.460 -3.960 -7.170 1.00 96.25 324 ILE A N 1
ATOM 2556 C CA . ILE A 1 324 ? 19.878 -2.976 -6.269 1.00 96.25 324 ILE A CA 1
ATOM 2557 C C . ILE A 1 324 ? 19.578 -3.688 -4.956 1.00 96.25 324 ILE A C 1
ATOM 2559 O O . ILE A 1 324 ? 18.920 -4.728 -4.943 1.00 96.25 324 ILE A O 1
ATOM 2563 N N . LYS A 1 325 ? 20.057 -3.124 -3.850 1.00 96.88 325 LYS A N 1
ATOM 2564 C CA . LYS A 1 325 ? 19.766 -3.569 -2.489 1.00 96.88 325 LYS A CA 1
ATOM 2565 C C . LYS A 1 325 ? 18.767 -2.609 -1.869 1.00 96.88 325 LYS A C 1
ATOM 2567 O O . LYS A 1 325 ? 19.057 -1.425 -1.737 1.00 96.88 325 LYS A O 1
ATOM 2572 N N . LEU A 1 326 ? 17.617 -3.123 -1.462 1.00 96.31 326 LEU A N 1
ATOM 2573 C CA . LEU A 1 326 ? 16.641 -2.395 -0.661 1.00 96.31 326 LEU A CA 1
ATOM 2574 C C . LEU A 1 326 ? 17.154 -2.259 0.782 1.00 96.31 326 LEU A C 1
ATOM 2576 O O . LEU A 1 326 ? 17.852 -3.149 1.288 1.00 96.31 326 LEU A O 1
ATOM 2580 N N . GLY A 1 327 ? 16.800 -1.163 1.461 1.00 92.69 327 GLY A N 1
ATOM 2581 C CA . GLY A 1 327 ? 17.245 -0.930 2.840 1.00 92.69 327 GLY A CA 1
ATOM 2582 C C . GLY A 1 327 ? 16.768 -2.021 3.800 1.00 92.69 327 GLY A C 1
ATOM 2583 O O . GLY A 1 327 ? 17.538 -2.491 4.643 1.00 92.69 327 GLY A O 1
ATOM 2584 N N . GLN A 1 328 ? 15.541 -2.504 3.598 1.00 91.88 328 GLN A N 1
ATOM 2585 C CA . GLN A 1 328 ? 14.940 -3.612 4.338 1.00 91.88 328 GLN A CA 1
ATOM 2586 C C . GLN A 1 328 ? 14.271 -4.619 3.388 1.00 91.88 328 GLN A C 1
ATOM 2588 O O . GLN A 1 328 ? 13.843 -4.229 2.294 1.00 91.88 328 GLN A O 1
ATOM 2593 N N . PRO A 1 329 ? 14.154 -5.905 3.782 1.00 94.69 329 PRO A N 1
ATOM 2594 C CA . PRO A 1 329 ? 13.289 -6.853 3.088 1.00 94.69 329 PRO A CA 1
ATOM 2595 C C . PRO A 1 329 ? 11.893 -6.262 2.920 1.00 94.69 329 PRO A C 1
ATOM 2597 O O . PRO A 1 329 ? 11.305 -5.789 3.890 1.00 94.69 329 PRO A O 1
ATOM 2600 N N . SER A 1 330 ? 11.387 -6.243 1.693 1.00 95.50 330 SER A N 1
ATOM 2601 C CA . SER A 1 330 ? 10.134 -5.564 1.367 1.00 95.50 330 SER A CA 1
ATOM 2602 C C . SER A 1 330 ? 9.265 -6.424 0.465 1.00 95.50 330 SER A C 1
ATOM 2604 O O . SER A 1 330 ? 9.778 -7.163 -0.378 1.00 95.50 330 SER A O 1
ATOM 2606 N N . ILE A 1 331 ? 7.949 -6.318 0.634 1.00 96.00 331 ILE A N 1
ATOM 2607 C CA . ILE A 1 331 ? 6.968 -6.996 -0.214 1.00 96.00 331 ILE A CA 1
ATOM 2608 C C . ILE A 1 331 ? 6.747 -6.149 -1.462 1.00 96.00 331 ILE A C 1
ATOM 2610 O O . ILE A 1 331 ? 6.311 -5.002 -1.371 1.00 96.00 331 ILE A O 1
ATOM 2614 N N . ILE A 1 332 ? 7.026 -6.715 -2.634 1.00 95.38 332 ILE A N 1
ATOM 2615 C CA . ILE A 1 332 ? 6.921 -6.008 -3.913 1.00 95.38 332 ILE A CA 1
ATOM 2616 C C . ILE A 1 332 ? 6.155 -6.843 -4.934 1.00 95.38 332 ILE A C 1
ATOM 2618 O O . ILE A 1 332 ? 6.190 -8.073 -4.909 1.00 95.38 332 ILE A O 1
ATOM 2622 N N . ASN A 1 333 ? 5.458 -6.164 -5.842 1.00 93.69 333 ASN A N 1
ATOM 2623 C CA . ASN A 1 333 ? 4.751 -6.796 -6.961 1.00 93.69 333 ASN A CA 1
ATOM 2624 C C . ASN A 1 333 ? 4.704 -5.920 -8.227 1.00 93.69 333 ASN A C 1
ATOM 2626 O O . ASN A 1 333 ? 4.101 -6.307 -9.230 1.00 93.69 333 ASN A O 1
ATOM 2630 N N . HIS A 1 334 ? 5.309 -4.730 -8.177 1.00 93.69 334 HIS A N 1
ATOM 2631 C CA . HIS A 1 334 ? 5.300 -3.763 -9.261 1.00 93.69 334 HIS A CA 1
ATOM 2632 C C . HIS A 1 334 ? 6.645 -3.042 -9.345 1.00 93.69 334 HIS A C 1
ATOM 2634 O O . HIS A 1 334 ? 7.100 -2.406 -8.395 1.00 93.69 334 HIS A O 1
ATOM 2640 N N . ILE A 1 335 ? 7.271 -3.133 -10.512 1.00 95.31 335 ILE A N 1
ATOM 2641 C CA . ILE A 1 335 ? 8.523 -2.461 -10.844 1.00 95.31 335 ILE A CA 1
ATOM 2642 C C . ILE A 1 335 ? 8.266 -1.543 -12.033 1.00 95.31 335 ILE A C 1
ATOM 2644 O O . ILE A 1 335 ? 7.631 -1.939 -13.013 1.00 95.31 335 ILE A O 1
ATOM 2648 N N . ARG A 1 336 ? 8.801 -0.325 -11.979 1.00 93.19 336 ARG A N 1
ATOM 2649 C CA . ARG A 1 336 ? 8.886 0.552 -13.143 1.00 93.19 336 ARG A CA 1
ATOM 2650 C C . ARG A 1 336 ? 10.338 0.802 -13.482 1.00 93.19 336 ARG A C 1
ATOM 2652 O O . ARG A 1 336 ? 11.131 1.120 -12.606 1.00 93.19 336 ARG A O 1
ATOM 2659 N N . ILE A 1 337 ? 10.672 0.693 -14.759 1.00 94.19 337 ILE A N 1
ATOM 2660 C CA . ILE A 1 337 ? 12.002 1.055 -15.247 1.00 94.19 337 ILE A CA 1
ATOM 2661 C C . ILE A 1 337 ? 11.882 1.990 -16.436 1.00 94.19 337 ILE A C 1
ATOM 2663 O O . ILE A 1 337 ? 11.038 1.775 -17.306 1.00 94.19 337 ILE A O 1
ATOM 2667 N N . LEU A 1 338 ? 12.723 3.015 -16.480 1.00 89.12 338 LEU A N 1
ATOM 2668 C CA . LEU A 1 338 ? 12.902 3.854 -17.655 1.00 89.12 338 LEU A CA 1
ATOM 2669 C C . LEU A 1 338 ? 14.140 3.367 -18.398 1.00 89.12 338 LEU A C 1
ATOM 2671 O O . LEU A 1 338 ? 15.269 3.567 -17.954 1.00 89.12 338 LEU A O 1
ATOM 2675 N N . LEU A 1 339 ? 13.925 2.693 -19.523 1.00 88.19 339 LEU A N 1
ATOM 2676 C CA . LEU A 1 339 ? 15.009 2.347 -20.436 1.00 88.19 339 LEU A CA 1
ATOM 2677 C C . LEU A 1 339 ? 15.425 3.586 -21.224 1.00 88.19 339 LEU A C 1
ATOM 2679 O O . LEU A 1 339 ? 14.578 4.418 -21.551 1.00 88.19 339 LEU A O 1
ATOM 2683 N N . TRP A 1 340 ? 16.704 3.664 -21.598 1.00 85.19 340 TRP A N 1
ATOM 2684 C CA . TRP A 1 340 ? 17.171 4.725 -22.488 1.00 85.19 340 TRP A CA 1
ATOM 2685 C C . TRP A 1 340 ? 16.333 4.782 -23.763 1.00 85.19 340 TRP A C 1
ATOM 2687 O O . TRP A 1 340 ? 16.177 3.788 -24.473 1.00 85.19 340 TRP A O 1
ATOM 2697 N N . ASP A 1 341 ? 15.855 5.968 -24.094 1.00 79.94 341 ASP A N 1
ATOM 2698 C CA . ASP A 1 341 ? 14.931 6.159 -25.199 1.00 79.94 341 ASP A CA 1
ATOM 2699 C C . ASP A 1 341 ? 15.226 7.399 -26.044 1.00 79.94 341 ASP A C 1
ATOM 2701 O O . ASP A 1 341 ? 14.483 7.657 -26.993 1.00 79.94 341 ASP A O 1
ATOM 2705 N N . ARG A 1 342 ? 16.295 8.166 -25.763 1.00 78.62 342 ARG A N 1
ATOM 2706 C CA . ARG A 1 342 ? 16.665 9.387 -26.521 1.00 78.62 342 ARG A CA 1
ATOM 2707 C C . ARG A 1 342 ? 16.872 9.120 -28.013 1.00 78.62 342 ARG A C 1
ATOM 2709 O O . ARG A 1 342 ? 16.552 9.965 -28.851 1.00 78.62 342 ARG A O 1
ATOM 2716 N N . ASP A 1 343 ? 17.284 7.910 -28.375 1.00 76.50 343 ASP A N 1
ATOM 2717 C CA . ASP A 1 343 ? 17.389 7.426 -29.753 1.00 76.50 343 ASP A CA 1
ATOM 2718 C C . ASP A 1 343 ? 16.439 6.238 -30.017 1.00 76.50 343 ASP A C 1
ATOM 2720 O O . ASP A 1 343 ? 15.577 5.920 -29.206 1.00 76.50 343 ASP A O 1
ATOM 2724 N N . SER A 1 344 ? 16.531 5.615 -31.192 1.00 77.81 344 SER A N 1
ATOM 2725 C CA . SER A 1 344 ? 15.665 4.499 -31.595 1.00 77.81 344 SER A CA 1
ATOM 2726 C C . SER A 1 344 ? 16.084 3.132 -31.038 1.00 77.81 344 SER A C 1
ATOM 2728 O O . SER A 1 344 ? 15.567 2.121 -31.517 1.00 77.81 344 SER A O 1
ATOM 2730 N N . ARG A 1 345 ? 17.025 3.058 -30.086 1.00 83.94 345 ARG A N 1
ATOM 2731 C CA . ARG A 1 345 ? 17.489 1.767 -29.570 1.00 83.94 345 ARG A CA 1
ATOM 2732 C C . ARG A 1 345 ? 16.414 1.063 -28.749 1.00 83.94 345 ARG A C 1
ATOM 2734 O O . ARG A 1 345 ? 15.566 1.702 -28.130 1.00 83.94 345 ARG A O 1
ATOM 2741 N N . SER A 1 346 ? 16.461 -0.261 -28.760 1.00 86.25 346 SER A N 1
ATOM 2742 C CA . SER A 1 346 ? 15.579 -1.123 -27.974 1.00 86.25 346 SER A CA 1
ATOM 2743 C C . SER A 1 346 ? 16.395 -2.171 -27.230 1.00 86.25 346 SER A C 1
ATOM 2745 O O . SER A 1 346 ? 17.500 -2.517 -27.653 1.00 86.25 346 SER A O 1
ATOM 2747 N N . TYR A 1 347 ? 15.833 -2.686 -26.143 1.00 90.19 347 TYR A N 1
ATOM 2748 C CA . TYR A 1 347 ? 16.505 -3.598 -25.233 1.00 90.19 347 TYR A CA 1
ATOM 2749 C C . TYR A 1 347 ? 15.688 -4.853 -24.945 1.00 90.19 347 TYR A C 1
ATOM 2751 O O . TYR A 1 347 ? 14.470 -4.776 -24.819 1.00 90.19 347 TYR A O 1
ATOM 2759 N N . SER A 1 348 ? 16.373 -5.968 -24.715 1.00 92.75 348 SER A N 1
ATOM 2760 C CA . SER A 1 348 ? 15.791 -7.170 -24.108 1.00 92.75 348 SER A CA 1
ATOM 2761 C C . SER A 1 348 ? 16.444 -7.411 -22.754 1.00 92.75 348 SER A C 1
ATOM 2763 O O . SER A 1 348 ? 17.655 -7.229 -22.610 1.00 92.75 348 SER A O 1
ATOM 2765 N N . TYR A 1 349 ? 15.681 -7.840 -21.753 1.00 94.25 349 TYR A N 1
ATOM 2766 C CA . TYR A 1 349 ? 16.186 -8.015 -20.387 1.00 94.25 349 TYR A CA 1
ATOM 2767 C C . TYR A 1 349 ? 15.338 -8.995 -19.584 1.00 94.25 349 TYR A C 1
ATOM 2769 O O . TYR A 1 349 ? 14.218 -9.317 -19.965 1.00 94.25 349 TYR A O 1
ATOM 2777 N N . TYR A 1 350 ? 15.843 -9.422 -18.437 1.00 94.50 350 TYR A N 1
ATOM 2778 C CA . TYR A 1 350 ? 15.050 -10.091 -17.413 1.00 94.50 350 TYR A CA 1
ATOM 2779 C C . TYR A 1 350 ? 15.353 -9.484 -16.040 1.00 94.50 350 TYR A C 1
ATOM 2781 O O . TYR A 1 350 ? 16.364 -8.801 -15.854 1.00 94.50 350 TYR A O 1
ATOM 2789 N N . ILE A 1 351 ? 14.445 -9.694 -15.087 1.00 95.94 351 ILE A N 1
ATOM 2790 C CA . ILE A 1 351 ? 14.588 -9.227 -13.706 1.00 95.94 351 ILE A CA 1
ATOM 2791 C C . ILE A 1 351 ? 14.494 -10.424 -12.773 1.00 95.94 351 ILE A C 1
ATOM 2793 O O . ILE A 1 351 ? 13.572 -11.239 -12.874 1.00 95.94 351 ILE A O 1
ATOM 2797 N N . GLU A 1 352 ? 15.440 -10.498 -11.848 1.00 96.00 352 GLU A N 1
ATOM 2798 C CA . GLU A 1 352 ? 15.500 -11.488 -10.782 1.00 96.00 352 GLU A CA 1
ATOM 2799 C C . GLU A 1 352 ? 15.450 -10.791 -9.428 1.00 96.00 352 GLU A C 1
ATOM 2801 O O . GLU A 1 352 ? 15.880 -9.645 -9.282 1.00 96.00 352 GLU A O 1
ATOM 2806 N N . VAL A 1 353 ? 14.926 -11.490 -8.429 1.00 96.62 353 VAL A N 1
ATOM 2807 C CA . VAL A 1 353 ? 14.905 -11.026 -7.043 1.00 96.62 353 VAL A CA 1
ATOM 2808 C C . VAL A 1 353 ? 15.495 -12.083 -6.122 1.00 96.62 353 VAL A C 1
ATOM 2810 O O . VAL A 1 353 ? 15.435 -13.274 -6.434 1.00 96.62 353 VAL A O 1
ATOM 2813 N N . SER A 1 354 ? 16.057 -11.636 -5.004 1.00 95.94 354 SER A N 1
ATOM 2814 C CA . SER A 1 354 ? 16.725 -12.481 -4.015 1.00 95.94 354 SER A CA 1
ATOM 2815 C C . SER A 1 354 ? 16.604 -11.894 -2.601 1.00 95.94 354 SER A C 1
ATOM 2817 O O . SER A 1 354 ? 16.374 -10.689 -2.424 1.00 95.94 354 SER A O 1
ATOM 2819 N N . MET A 1 355 ? 16.763 -12.738 -1.585 1.00 94.81 355 MET A N 1
ATOM 2820 C CA . MET A 1 355 ? 16.863 -12.362 -0.174 1.00 94.81 355 MET A CA 1
ATOM 2821 C C . MET A 1 355 ? 18.315 -12.307 0.319 1.00 94.81 355 MET A C 1
ATOM 2823 O O . MET A 1 355 ? 18.615 -11.491 1.196 1.00 94.81 355 MET A O 1
ATOM 2827 N N . ASP A 1 356 ? 19.218 -13.086 -0.283 1.00 90.94 356 ASP A N 1
ATOM 2828 C CA . ASP A 1 356 ? 20.576 -13.356 0.208 1.00 90.94 356 ASP A CA 1
ATOM 2829 C C . ASP A 1 356 ? 21.706 -13.112 -0.820 1.00 90.94 356 ASP A C 1
ATOM 2831 O O . ASP A 1 356 ? 22.876 -13.274 -0.486 1.00 90.94 356 ASP A O 1
ATOM 2835 N N . GLU A 1 357 ? 21.375 -12.689 -2.046 1.00 92.31 357 GLU A N 1
ATOM 2836 C CA . GLU A 1 357 ? 22.281 -12.548 -3.205 1.00 92.31 357 GLU A CA 1
ATOM 2837 C C . GLU A 1 357 ? 22.821 -13.868 -3.787 1.00 92.31 357 GLU A C 1
ATOM 2839 O O . GLU A 1 357 ? 23.573 -13.840 -4.771 1.00 92.31 357 GLU A O 1
ATOM 2844 N N . LEU A 1 358 ? 22.417 -15.022 -3.255 1.00 91.25 358 LEU A N 1
ATOM 2845 C CA . LEU A 1 358 ? 22.863 -16.344 -3.699 1.00 91.25 358 LEU A CA 1
ATOM 2846 C C . LEU A 1 358 ? 21.749 -17.068 -4.452 1.00 91.25 358 LEU A C 1
ATOM 2848 O O . LEU A 1 358 ? 21.973 -17.541 -5.568 1.00 91.25 358 LEU A O 1
ATOM 2852 N N . ASP A 1 359 ? 20.549 -17.102 -3.878 1.00 92.88 359 ASP A N 1
ATOM 2853 C CA . ASP A 1 359 ? 19.374 -17.713 -4.483 1.00 92.88 359 ASP A CA 1
ATOM 2854 C C . ASP A 1 359 ? 18.519 -16.659 -5.193 1.00 92.88 359 ASP A C 1
ATOM 2856 O O . ASP A 1 359 ? 17.966 -15.745 -4.578 1.00 92.88 359 ASP A O 1
ATOM 2860 N N . TRP A 1 360 ? 18.424 -16.772 -6.517 1.00 94.19 360 TRP A N 1
ATOM 2861 C CA . TRP A 1 360 ? 17.728 -15.813 -7.373 1.00 94.19 360 TRP A CA 1
ATOM 2862 C C . TRP A 1 360 ? 16.511 -16.457 -8.028 1.00 94.19 360 TRP A C 1
ATOM 2864 O O . TRP A 1 360 ? 16.579 -17.562 -8.573 1.00 94.19 360 TRP A O 1
ATOM 2874 N N . ILE A 1 361 ? 15.392 -15.732 -8.040 1.00 94.31 361 ILE A N 1
ATOM 2875 C CA . ILE A 1 361 ? 14.197 -16.116 -8.793 1.00 94.31 361 ILE A CA 1
ATOM 2876 C C . ILE A 1 361 ? 13.881 -15.051 -9.833 1.00 94.31 361 ILE A C 1
ATOM 2878 O O . ILE A 1 361 ? 13.675 -13.880 -9.509 1.00 94.31 361 ILE A O 1
ATOM 2882 N N . ARG A 1 362 ? 13.747 -15.482 -11.087 1.00 94.06 362 ARG A N 1
ATOM 2883 C CA . ARG A 1 362 ? 13.278 -14.641 -12.188 1.00 94.06 362 ARG A CA 1
ATOM 2884 C C . ARG A 1 362 ? 11.800 -14.291 -12.020 1.00 94.06 362 ARG A C 1
ATOM 2886 O O . ARG A 1 362 ? 10.950 -15.176 -11.977 1.00 94.06 362 ARG A O 1
ATOM 2893 N N . VAL A 1 363 ? 11.505 -12.994 -11.929 1.00 93.75 363 VAL A N 1
ATOM 2894 C CA . VAL A 1 363 ? 10.140 -12.444 -11.814 1.00 93.75 363 VAL A CA 1
ATOM 2895 C C . VAL A 1 363 ? 9.600 -11.937 -13.141 1.00 93.75 363 VAL A C 1
ATOM 2897 O O . VAL A 1 363 ? 8.398 -11.998 -13.376 1.00 93.75 363 VAL A O 1
ATOM 2900 N N . ILE A 1 364 ? 10.485 -11.446 -14.008 1.00 93.00 364 ILE A N 1
ATOM 2901 C CA . ILE A 1 364 ? 10.150 -10.906 -15.325 1.00 93.00 364 ILE A CA 1
ATOM 2902 C C . ILE A 1 364 ? 11.145 -11.474 -16.323 1.00 93.00 364 ILE A C 1
ATOM 2904 O O . ILE A 1 364 ? 12.350 -11.392 -16.097 1.00 93.00 364 ILE A O 1
ATOM 2908 N N . ASP A 1 365 ? 10.649 -12.004 -17.437 1.00 91.38 365 ASP A N 1
ATOM 2909 C CA . ASP A 1 365 ? 11.478 -12.451 -18.555 1.00 91.38 365 ASP A CA 1
ATOM 2910 C C . ASP A 1 365 ? 11.041 -11.747 -19.837 1.00 91.38 365 ASP A C 1
ATOM 2912 O O . ASP A 1 365 ? 10.056 -12.124 -20.479 1.00 91.38 365 ASP A O 1
ATOM 2916 N N . HIS A 1 366 ? 11.769 -10.687 -20.183 1.00 90.50 366 HIS A N 1
ATOM 2917 C CA . HIS A 1 366 ? 11.597 -9.942 -21.420 1.00 90.50 366 HIS A CA 1
ATOM 2918 C C . HIS A 1 366 ? 12.747 -10.198 -22.414 1.00 90.50 366 HIS A C 1
ATOM 2920 O O . HIS A 1 366 ? 12.961 -9.411 -23.337 1.00 90.50 366 HIS A O 1
ATOM 2926 N N . SER A 1 367 ? 13.486 -11.309 -22.289 1.00 88.44 367 SER A N 1
ATOM 2927 C CA . SER A 1 367 ? 14.655 -11.591 -23.139 1.00 88.44 367 SER A CA 1
ATOM 2928 C C . SER A 1 367 ? 14.319 -11.746 -24.627 1.00 88.44 367 SER A C 1
ATOM 2930 O O . SER A 1 367 ? 15.193 -11.616 -25.480 1.00 88.44 367 SER A O 1
ATOM 2932 N N . LYS A 1 368 ? 13.046 -11.988 -24.958 1.00 83.12 368 LYS A N 1
ATOM 2933 C CA . LYS A 1 368 ? 12.553 -12.160 -26.334 1.00 83.12 368 LYS A CA 1
ATOM 2934 C C . LYS A 1 368 ? 11.852 -10.922 -26.908 1.00 83.12 368 LYS A C 1
ATOM 2936 O O . LYS A 1 368 ? 11.367 -10.987 -28.035 1.00 83.12 368 LYS A O 1
ATOM 2941 N N . TYR A 1 369 ? 11.777 -9.819 -26.161 1.00 79.69 369 TYR A N 1
ATOM 2942 C CA . TYR A 1 369 ? 11.038 -8.619 -26.565 1.00 79.69 369 TYR A CA 1
ATOM 2943 C C . TYR A 1 369 ? 11.958 -7.414 -26.719 1.00 79.69 369 TYR A C 1
ATOM 2945 O O . TYR A 1 369 ? 12.864 -7.213 -25.921 1.00 79.69 369 TYR A O 1
ATOM 2953 N N . LEU A 1 370 ? 11.664 -6.571 -27.710 1.00 80.00 370 LEU A N 1
ATOM 2954 C CA . LEU A 1 370 ? 12.331 -5.287 -27.905 1.00 80.00 370 LEU A CA 1
ATOM 2955 C C . LEU A 1 370 ? 11.584 -4.201 -27.122 1.00 80.00 370 LEU A C 1
ATOM 2957 O O . LEU A 1 370 ? 10.547 -3.704 -27.555 1.00 80.00 370 LEU A O 1
ATOM 2961 N N . CYS A 1 371 ? 12.112 -3.862 -25.952 1.00 83.12 371 CYS A N 1
ATOM 2962 C CA . CYS A 1 371 ? 11.535 -2.916 -25.002 1.00 83.12 371 CYS A CA 1
ATOM 2963 C C . CYS A 1 371 ? 12.222 -1.546 -25.098 1.00 83.12 371 CYS A C 1
ATOM 2965 O O . CYS A 1 371 ? 13.425 -1.459 -25.352 1.00 83.12 371 CYS A O 1
ATOM 2967 N N . ARG A 1 372 ? 11.474 -0.462 -24.865 1.00 81.38 372 ARG A N 1
ATOM 2968 C CA . ARG A 1 372 ? 11.978 0.922 -24.911 1.00 81.38 372 ARG A CA 1
ATOM 2969 C C . ARG A 1 372 ? 11.146 1.838 -24.016 1.00 81.38 372 ARG A C 1
ATOM 2971 O O . ARG A 1 372 ? 9.946 1.613 -23.881 1.00 81.38 372 ARG A O 1
ATOM 2978 N N . SER A 1 373 ? 11.765 2.889 -23.473 1.00 84.25 373 SER A N 1
ATOM 2979 C CA . SER A 1 373 ? 11.121 3.859 -22.575 1.00 84.25 373 SER A CA 1
ATOM 2980 C C . SER A 1 373 ? 10.590 3.193 -21.298 1.00 84.25 373 SER A C 1
ATOM 2982 O O . SER A 1 373 ? 11.097 2.151 -20.870 1.00 84.25 373 SER A O 1
ATOM 2984 N N . TRP A 1 374 ? 9.583 3.800 -20.667 1.00 86.94 374 TRP A N 1
ATOM 2985 C CA . TRP A 1 374 ? 8.950 3.300 -19.453 1.00 86.94 374 TRP A CA 1
ATOM 2986 C C . TRP A 1 374 ? 8.346 1.908 -19.618 1.00 86.94 374 TRP A C 1
ATOM 2988 O O . TRP A 1 374 ? 7.429 1.695 -20.408 1.00 86.94 374 TRP A O 1
ATOM 2998 N N . GLN A 1 375 ? 8.800 0.989 -18.777 1.00 87.50 375 GLN A N 1
ATOM 2999 C CA . GLN A 1 375 ? 8.209 -0.326 -18.588 1.00 87.50 375 GLN A CA 1
ATOM 3000 C C . GLN A 1 375 ? 7.471 -0.335 -17.254 1.00 87.50 375 GLN A C 1
ATOM 3002 O O . GLN A 1 375 ? 8.017 0.104 -16.242 1.00 87.50 375 GLN A O 1
ATOM 3007 N N . LYS A 1 376 ? 6.232 -0.832 -17.251 1.00 88.62 376 LYS A N 1
ATOM 3008 C CA . LYS A 1 376 ? 5.434 -1.071 -16.041 1.00 88.62 376 LYS A CA 1
ATOM 3009 C C . LYS A 1 376 ? 5.276 -2.573 -15.896 1.00 88.62 376 LYS A C 1
ATOM 3011 O O . LYS A 1 376 ? 4.571 -3.200 -16.683 1.00 88.62 376 LYS A O 1
ATOM 3016 N N . LEU A 1 377 ? 6.008 -3.138 -14.952 1.00 88.38 377 LEU A N 1
ATOM 3017 C CA . LEU A 1 377 ? 6.221 -4.567 -14.825 1.00 88.38 377 LEU A CA 1
ATOM 3018 C C . LEU A 1 377 ? 5.545 -5.049 -13.565 1.00 88.38 377 LEU A C 1
ATOM 3020 O O . LEU A 1 377 ? 5.767 -4.510 -12.483 1.00 88.38 377 LEU A O 1
ATOM 3024 N N . TYR A 1 378 ? 4.745 -6.085 -13.714 1.00 89.06 378 TYR A N 1
ATOM 3025 C CA . TYR A 1 378 ? 3.978 -6.630 -12.624 1.00 89.06 378 TYR A CA 1
ATOM 3026 C C . TYR A 1 378 ? 4.247 -8.125 -12.481 1.00 89.06 378 TYR A C 1
ATOM 3028 O O . TYR A 1 378 ? 4.524 -8.797 -13.473 1.00 89.06 378 TYR A O 1
ATOM 3036 N N . PHE A 1 379 ? 4.173 -8.647 -11.261 1.00 89.81 379 PHE A N 1
ATOM 3037 C CA . PHE A 1 379 ? 4.422 -10.060 -10.962 1.00 89.81 379 PHE A CA 1
ATOM 3038 C C . PHE A 1 379 ? 3.763 -10.449 -9.626 1.00 89.81 379 PHE A C 1
ATOM 3040 O O . PHE A 1 379 ? 3.376 -9.561 -8.868 1.00 89.81 379 PHE A O 1
ATOM 3047 N N . PRO A 1 380 ? 3.598 -11.750 -9.315 1.00 89.94 380 PRO A N 1
ATOM 3048 C CA . PRO A 1 380 ? 3.061 -12.185 -8.026 1.00 89.94 380 PRO A CA 1
ATOM 3049 C C . PRO A 1 380 ? 3.863 -11.617 -6.854 1.00 89.94 380 PRO A C 1
ATOM 3051 O O . PRO A 1 380 ? 5.097 -11.651 -6.879 1.00 89.94 380 PRO A O 1
ATOM 3054 N N . ALA A 1 381 ? 3.160 -11.110 -5.838 1.00 92.19 381 ALA A N 1
ATOM 3055 C CA . ALA A 1 381 ? 3.794 -10.459 -4.701 1.00 92.19 381 ALA A CA 1
ATOM 3056 C C . ALA A 1 381 ? 4.751 -11.402 -3.972 1.00 92.19 381 ALA A C 1
ATOM 3058 O O . ALA A 1 381 ? 4.471 -12.589 -3.813 1.00 92.19 381 ALA A O 1
ATOM 3059 N N . ARG A 1 382 ? 5.890 -10.861 -3.551 1.00 93.06 382 ARG A N 1
ATOM 3060 C CA . ARG A 1 382 ? 6.933 -11.614 -2.856 1.00 93.06 382 ARG A CA 1
ATOM 3061 C C . ARG A 1 382 ? 7.818 -10.693 -2.043 1.00 93.06 382 ARG A C 1
ATOM 3063 O O . ARG A 1 382 ? 7.941 -9.508 -2.360 1.00 93.06 382 ARG A O 1
ATOM 3070 N N . VAL A 1 383 ? 8.451 -11.262 -1.025 1.00 95.50 383 VAL A N 1
ATOM 3071 C CA . VAL A 1 383 ? 9.453 -10.566 -0.224 1.00 95.50 383 VAL A CA 1
ATOM 3072 C C . VAL A 1 383 ? 10.801 -10.683 -0.918 1.00 95.50 383 VAL A C 1
ATOM 3074 O O . VAL A 1 383 ? 11.203 -11.768 -1.331 1.00 95.50 383 VAL A O 1
ATOM 3077 N N . CYS A 1 384 ? 11.500 -9.565 -1.064 1.00 95.88 384 CYS A N 1
ATOM 3078 C CA . CYS A 1 384 ? 12.887 -9.578 -1.503 1.00 95.88 384 CYS A CA 1
ATOM 3079 C C . CYS A 1 384 ? 13.674 -8.439 -0.866 1.00 95.88 384 CYS A C 1
ATOM 3081 O O . CYS A 1 384 ? 13.109 -7.433 -0.425 1.00 95.88 384 CYS A O 1
ATOM 3083 N N . ARG A 1 385 ? 14.996 -8.581 -0.876 1.00 96.12 385 ARG A N 1
ATOM 3084 C CA . ARG A 1 385 ? 15.931 -7.530 -0.471 1.00 96.12 385 ARG A CA 1
ATOM 3085 C C . ARG A 1 385 ? 16.807 -7.060 -1.625 1.00 96.12 385 ARG A C 1
ATOM 3087 O O . ARG A 1 385 ? 17.199 -5.897 -1.654 1.00 96.12 385 ARG A O 1
ATOM 3094 N N . TYR A 1 386 ? 17.092 -7.946 -2.567 1.00 97.19 386 TYR A N 1
ATOM 3095 C CA . TYR A 1 386 ? 17.961 -7.694 -3.702 1.00 97.19 386 TYR A CA 1
ATOM 3096 C C . TYR A 1 386 ? 17.196 -7.870 -5.004 1.00 97.19 386 TYR A C 1
ATOM 3098 O O . TYR A 1 386 ? 16.377 -8.778 -5.146 1.00 97.19 386 TYR A O 1
ATOM 3106 N N . ILE A 1 387 ? 17.476 -6.992 -5.959 1.00 97.25 387 ILE A N 1
ATOM 3107 C CA . ILE A 1 387 ? 16.878 -6.996 -7.290 1.00 97.25 387 ILE A CA 1
ATOM 3108 C C . ILE A 1 387 ? 18.016 -6.910 -8.297 1.00 97.25 387 ILE A C 1
ATOM 3110 O O . ILE A 1 387 ? 18.855 -6.016 -8.202 1.00 97.25 387 ILE A O 1
ATOM 3114 N N . ARG A 1 388 ? 18.048 -7.827 -9.263 1.00 95.94 388 ARG A N 1
ATOM 3115 C CA . ARG A 1 388 ? 19.030 -7.852 -10.347 1.00 95.94 388 ARG A CA 1
ATOM 3116 C C . ARG A 1 388 ? 18.321 -7.654 -11.674 1.00 95.94 388 ARG A C 1
ATOM 3118 O O . ARG A 1 388 ? 17.382 -8.377 -11.999 1.00 95.94 388 ARG A O 1
ATOM 3125 N N . ILE A 1 389 ? 18.806 -6.699 -12.455 1.00 95.88 389 ILE A N 1
ATOM 3126 C CA . ILE A 1 389 ? 18.322 -6.418 -13.804 1.00 95.88 389 ILE A CA 1
ATOM 3127 C C . ILE A 1 389 ? 19.434 -6.775 -14.781 1.00 95.88 389 ILE A C 1
ATOM 3129 O O . ILE A 1 389 ? 20.507 -6.167 -14.762 1.00 95.88 389 ILE A O 1
ATOM 3133 N N . VAL A 1 390 ? 19.168 -7.757 -15.639 1.00 95.06 390 VAL A N 1
ATOM 3134 C CA . VAL A 1 390 ? 20.143 -8.263 -16.607 1.00 95.06 390 VAL A CA 1
ATOM 3135 C C . VAL A 1 390 ? 19.674 -7.934 -18.012 1.00 95.06 390 VAL A C 1
ATOM 3137 O O . VAL A 1 390 ? 18.613 -8.369 -18.457 1.00 95.06 390 VAL A O 1
ATOM 3140 N N . GLY A 1 391 ? 20.490 -7.156 -18.714 1.00 94.00 391 GLY A N 1
ATOM 3141 C CA . GLY A 1 391 ? 20.310 -6.861 -20.126 1.00 94.00 391 GLY A CA 1
ATOM 3142 C C . GLY A 1 391 ? 20.844 -8.014 -20.957 1.00 94.00 391 GLY A C 1
ATOM 3143 O O . GLY A 1 391 ? 21.960 -8.459 -20.737 1.00 94.00 391 GLY A O 1
ATOM 3144 N N . THR A 1 392 ? 20.049 -8.482 -21.910 1.00 92.94 392 THR A N 1
ATOM 3145 C CA . THR A 1 392 ? 20.386 -9.620 -22.785 1.00 92.94 392 THR A CA 1
ATOM 3146 C C . THR A 1 392 ? 20.569 -9.202 -24.237 1.00 92.94 392 THR A C 1
ATOM 3148 O O . THR A 1 392 ? 21.256 -9.873 -24.999 1.00 92.94 392 THR A O 1
ATOM 3151 N N . HIS A 1 393 ? 19.977 -8.075 -24.637 1.00 91.75 393 HIS A N 1
ATOM 3152 C CA . HIS A 1 393 ? 20.137 -7.533 -25.978 1.00 91.75 393 HIS A CA 1
ATOM 3153 C C . HIS A 1 393 ? 19.989 -6.012 -25.977 1.00 91.75 393 HIS A C 1
ATOM 3155 O O . HIS A 1 393 ? 19.199 -5.456 -25.212 1.00 91.75 393 HIS A O 1
ATOM 3161 N N . ASN A 1 394 ? 20.717 -5.354 -26.874 1.00 91.25 394 ASN A N 1
ATOM 3162 C CA . ASN A 1 394 ? 20.520 -3.964 -27.259 1.00 91.25 394 ASN A CA 1
ATOM 3163 C C . ASN A 1 394 ? 20.769 -3.854 -28.773 1.00 91.25 394 ASN A C 1
ATOM 3165 O O . ASN A 1 394 ? 21.754 -4.378 -29.288 1.00 91.25 394 ASN A O 1
ATOM 3169 N N . THR A 1 395 ? 19.872 -3.172 -29.488 1.00 88.12 395 THR A N 1
ATOM 3170 C CA . THR A 1 395 ? 19.911 -3.044 -30.954 1.00 88.12 395 THR A CA 1
ATOM 3171 C C . THR A 1 395 ? 21.057 -2.180 -31.495 1.00 88.12 395 THR A C 1
ATOM 3173 O O . THR A 1 395 ? 21.265 -2.155 -32.704 1.00 88.12 395 THR A O 1
ATOM 3176 N N . VAL A 1 396 ? 21.755 -1.416 -30.646 1.00 87.38 396 VAL A N 1
ATOM 3177 C CA . VAL A 1 396 ? 22.808 -0.467 -31.061 1.00 87.38 396 VAL A CA 1
ATOM 3178 C C . VAL A 1 396 ? 24.207 -0.907 -30.634 1.00 87.38 396 VAL A C 1
ATOM 3180 O O . VAL A 1 396 ? 25.151 -0.769 -31.407 1.00 87.38 396 VAL A O 1
ATOM 3183 N N . ASN A 1 397 ? 24.375 -1.407 -29.410 1.00 89.06 397 ASN A N 1
ATOM 3184 C CA . ASN A 1 397 ? 25.679 -1.804 -28.870 1.00 89.06 397 ASN A CA 1
ATOM 3185 C C . ASN A 1 397 ? 25.531 -2.912 -27.813 1.00 89.06 397 ASN A C 1
ATOM 3187 O O . ASN A 1 397 ? 24.420 -3.323 -27.503 1.00 89.06 397 ASN A O 1
ATOM 3191 N N . LYS A 1 398 ? 26.641 -3.396 -27.243 1.00 91.00 398 LYS A N 1
ATOM 3192 C CA . LYS A 1 398 ? 26.643 -4.429 -26.190 1.00 91.00 398 LYS A CA 1
ATOM 3193 C C . LYS A 1 398 ? 26.566 -3.850 -24.768 1.00 91.00 398 LYS A C 1
ATOM 3195 O O . LYS A 1 398 ? 27.256 -4.316 -23.873 1.00 91.00 398 LYS A O 1
ATOM 3200 N N . VAL A 1 399 ? 25.771 -2.805 -24.549 1.00 91.38 399 VAL A N 1
ATOM 3201 C CA . VAL A 1 399 ? 25.628 -2.173 -23.226 1.00 91.38 399 VAL A CA 1
ATOM 3202 C C . VAL A 1 399 ? 24.153 -1.969 -22.911 1.00 91.38 399 VAL A C 1
ATOM 3204 O O . VAL A 1 399 ? 23.403 -1.451 -23.736 1.00 91.38 399 VAL A O 1
ATOM 3207 N N . PHE A 1 400 ? 23.717 -2.355 -21.718 1.00 94.06 400 PHE A N 1
ATOM 3208 C CA . PHE A 1 400 ? 22.348 -2.155 -21.254 1.00 94.06 400 PHE A CA 1
ATOM 3209 C C . PHE A 1 400 ? 22.255 -0.890 -20.401 1.00 94.06 400 PHE A C 1
ATOM 3211 O O . PHE A 1 400 ? 23.052 -0.732 -19.481 1.00 94.06 400 PHE A O 1
ATOM 3218 N N . HIS A 1 401 ? 21.295 -0.006 -20.689 1.00 93.12 401 HIS A N 1
ATOM 3219 C CA . HIS A 1 401 ? 21.167 1.294 -20.019 1.00 93.12 401 HIS A CA 1
ATOM 3220 C C . HIS A 1 401 ? 19.791 1.438 -19.366 1.00 93.12 401 HIS A C 1
ATOM 3222 O O . HIS A 1 401 ? 18.764 1.257 -20.028 1.00 93.12 401 HIS A O 1
ATOM 3228 N N . ILE A 1 402 ? 19.781 1.830 -18.093 1.00 94.56 402 ILE A N 1
ATOM 3229 C CA . ILE A 1 402 ? 18.581 2.168 -17.327 1.00 94.56 402 ILE A CA 1
ATOM 3230 C C . ILE A 1 402 ? 18.747 3.585 -16.792 1.00 94.56 402 ILE A C 1
ATOM 3232 O O . ILE A 1 402 ? 19.722 3.874 -16.110 1.00 94.56 402 ILE A O 1
ATOM 3236 N N . VAL A 1 403 ? 17.788 4.448 -17.096 1.00 91.19 403 VAL A N 1
ATOM 3237 C CA . VAL A 1 403 ? 17.750 5.836 -16.626 1.00 91.19 403 VAL A CA 1
ATOM 3238 C C . VAL A 1 403 ? 17.241 5.870 -15.190 1.00 91.19 403 VAL A C 1
ATOM 3240 O O . VAL A 1 403 ? 17.944 6.322 -14.304 1.00 91.19 403 VAL A O 1
ATOM 3243 N N . ALA A 1 404 ? 16.062 5.292 -14.948 1.00 92.94 404 ALA A N 1
ATOM 3244 C CA . ALA A 1 404 ? 15.416 5.319 -13.640 1.00 92.94 404 ALA A CA 1
ATOM 3245 C C . ALA A 1 404 ? 14.830 3.958 -13.263 1.00 92.94 404 ALA A C 1
ATOM 3247 O O . ALA A 1 404 ? 14.354 3.207 -14.124 1.00 92.94 404 ALA A O 1
ATOM 3248 N N . PHE A 1 405 ? 14.825 3.666 -11.965 1.00 95.88 405 PHE A N 1
ATOM 3249 C CA . PHE A 1 405 ? 14.221 2.473 -11.387 1.00 95.88 405 PHE A CA 1
ATOM 3250 C C . PHE A 1 405 ? 13.293 2.840 -10.227 1.00 95.88 405 PHE A C 1
ATOM 3252 O O . PHE A 1 405 ? 13.671 3.554 -9.302 1.00 95.88 405 PHE A O 1
ATOM 3259 N N . GLU A 1 406 ? 12.084 2.290 -10.244 1.00 95.44 406 GLU A N 1
ATOM 3260 C CA . GLU A 1 406 ? 11.139 2.369 -9.138 1.00 95.44 406 GLU A CA 1
ATOM 3261 C C . GLU A 1 406 ? 10.653 0.966 -8.779 1.00 95.44 406 GLU A C 1
ATOM 3263 O O . GLU A 1 406 ? 10.372 0.136 -9.648 1.00 95.44 406 GLU A O 1
ATOM 3268 N N . CYS A 1 407 ? 10.485 0.719 -7.486 1.00 94.88 407 CYS A N 1
ATOM 3269 C CA . CYS A 1 407 ? 9.967 -0.537 -6.969 1.00 94.88 407 CYS A CA 1
ATOM 3270 C C . CYS A 1 407 ? 8.918 -0.254 -5.904 1.00 94.88 407 CYS A C 1
ATOM 3272 O O . CYS A 1 407 ? 9.142 0.571 -5.022 1.00 94.88 407 CYS A O 1
ATOM 3274 N N . MET A 1 408 ? 7.771 -0.920 -5.992 1.00 94.75 408 MET A N 1
ATOM 3275 C CA . MET A 1 408 ? 6.630 -0.662 -5.121 1.00 94.75 408 MET A CA 1
ATOM 3276 C C . MET A 1 408 ? 5.692 -1.867 -5.034 1.00 94.75 408 MET A C 1
ATOM 3278 O O . MET A 1 408 ? 5.840 -2.879 -5.729 1.00 94.75 408 MET A O 1
ATOM 3282 N N . PHE A 1 409 ? 4.683 -1.723 -4.184 1.00 94.12 409 PHE A N 1
ATOM 3283 C CA . PHE A 1 409 ? 3.568 -2.648 -4.083 1.00 94.12 409 PHE A CA 1
ATOM 3284 C C . PHE A 1 409 ? 2.266 -1.981 -4.534 1.00 94.12 409 PHE A C 1
ATOM 3286 O O . PHE A 1 409 ? 2.023 -0.812 -4.234 1.00 94.12 409 PHE A O 1
ATOM 3293 N N . THR A 1 410 ? 1.396 -2.709 -5.229 1.00 90.75 410 THR A N 1
ATOM 3294 C CA . THR A 1 410 ? 0.055 -2.245 -5.591 1.00 90.75 410 THR A CA 1
ATOM 3295 C C . THR A 1 410 ? -1.028 -3.256 -5.223 1.00 90.75 410 THR A C 1
ATOM 3297 O O . THR A 1 410 ? -0.875 -4.454 -5.438 1.00 90.75 410 THR A O 1
ATOM 3300 N N . ASN A 1 411 ? -2.158 -2.746 -4.723 1.00 85.69 411 ASN A N 1
ATOM 3301 C CA . ASN A 1 411 ? -3.390 -3.514 -4.504 1.00 85.69 411 ASN A CA 1
ATOM 3302 C C . ASN A 1 411 ? -4.204 -3.714 -5.791 1.00 85.69 411 ASN A C 1
ATOM 3304 O O . ASN A 1 411 ? -5.233 -4.385 -5.773 1.00 85.69 411 ASN A O 1
ATOM 3308 N N . LYS A 1 412 ? -3.796 -3.091 -6.906 1.00 79.62 412 LYS A N 1
ATOM 3309 C CA . LYS A 1 412 ? -4.494 -3.253 -8.180 1.00 79.62 412 LYS A CA 1
ATOM 3310 C C . LYS A 1 412 ? -4.306 -4.687 -8.646 1.00 79.62 412 LYS A C 1
ATOM 3312 O O . LYS A 1 412 ? -3.193 -5.087 -8.968 1.00 79.62 412 LYS A O 1
ATOM 3317 N N . THR A 1 413 ? -5.394 -5.442 -8.691 1.00 64.56 413 THR A N 1
ATOM 3318 C CA . THR A 1 413 ? -5.389 -6.780 -9.264 1.00 64.56 413 THR A CA 1
ATOM 3319 C C . THR A 1 413 ? -5.384 -6.670 -10.781 1.00 64.56 413 THR A C 1
ATOM 3321 O O . THR A 1 413 ? -6.159 -5.939 -11.397 1.00 64.56 413 THR A O 1
ATOM 3324 N N . PHE A 1 414 ? -4.471 -7.398 -11.397 1.00 66.06 414 PHE A N 1
ATOM 3325 C CA . PHE A 1 414 ? -4.445 -7.633 -12.826 1.00 66.06 414 PHE A CA 1
ATOM 3326 C C . PHE A 1 414 ? -4.104 -9.108 -12.997 1.00 66.06 414 PHE A C 1
ATOM 3328 O O . PHE A 1 414 ? -3.242 -9.651 -12.306 1.00 66.06 414 PHE A O 1
ATOM 3335 N N . THR A 1 415 ? -4.790 -9.786 -13.901 1.00 60.38 415 THR A N 1
ATOM 3336 C CA . THR A 1 415 ? -4.308 -11.065 -14.403 1.00 60.38 415 THR A CA 1
ATOM 3337 C C . THR A 1 415 ? -3.174 -10.764 -15.385 1.00 60.38 415 THR A C 1
ATOM 3339 O O . THR A 1 415 ? -3.234 -9.784 -16.129 1.00 60.38 415 THR A O 1
ATOM 3342 N N . LEU A 1 416 ? -2.082 -11.526 -15.334 1.00 55.25 416 LEU A N 1
ATOM 3343 C CA . LEU A 1 416 ? -1.003 -11.425 -16.317 1.00 55.25 416 LEU A CA 1
ATOM 3344 C C . LEU A 1 416 ? -1.008 -12.678 -17.162 1.00 55.25 416 LEU A C 1
ATOM 3346 O O . LEU A 1 416 ? -0.893 -13.776 -16.621 1.00 55.25 416 LEU A O 1
ATOM 3350 N N . GLU A 1 417 ? -1.032 -12.515 -18.479 1.00 55.34 417 GLU A N 1
ATOM 3351 C CA . GLU A 1 417 ? -0.744 -13.619 -19.381 1.00 55.34 417 GLU A CA 1
ATOM 3352 C C . GLU A 1 417 ? 0.451 -13.266 -20.265 1.00 55.34 417 GLU A C 1
ATOM 3354 O O . GLU A 1 417 ? 0.402 -12.335 -21.067 1.00 55.34 417 GLU A O 1
ATOM 3359 N N . LYS A 1 418 ? 1.558 -14.002 -20.090 1.00 55.59 418 LYS A N 1
ATOM 3360 C CA . LYS A 1 418 ? 2.841 -13.769 -20.783 1.00 55.59 418 LYS A CA 1
ATOM 3361 C C . LYS A 1 418 ? 3.403 -12.344 -20.599 1.00 55.59 418 LYS A C 1
ATOM 3363 O O . LYS A 1 418 ? 3.984 -11.790 -21.526 1.00 55.59 418 LYS A O 1
ATOM 3368 N N . GLY A 1 419 ? 3.239 -11.759 -19.408 1.00 49.03 419 GLY A N 1
ATOM 3369 C CA . GLY A 1 419 ? 3.787 -10.435 -19.064 1.00 49.03 419 GLY A CA 1
ATOM 3370 C C . GLY A 1 419 ? 2.923 -9.243 -19.492 1.00 49.03 419 GLY A C 1
ATOM 3371 O O . GLY A 1 419 ? 3.313 -8.100 -19.280 1.00 49.03 419 GLY A O 1
ATOM 3372 N N . LEU A 1 420 ? 1.738 -9.491 -20.057 1.00 51.28 420 LEU A N 1
ATOM 3373 C CA . LEU A 1 420 ? 0.762 -8.463 -20.415 1.00 51.28 420 LEU A CA 1
ATOM 3374 C C . LEU A 1 420 ? -0.449 -8.530 -19.489 1.00 51.28 420 LEU A C 1
ATOM 3376 O O . LEU A 1 420 ? -0.856 -9.612 -19.072 1.00 51.28 420 LEU A O 1
ATOM 3380 N N . ILE A 1 421 ? -1.036 -7.368 -19.201 1.00 58.38 421 ILE A N 1
ATOM 3381 C CA . ILE A 1 421 ? -2.262 -7.247 -18.409 1.00 58.38 421 ILE A CA 1
ATOM 3382 C C . ILE A 1 421 ? -3.395 -7.946 -19.184 1.00 58.38 421 ILE A C 1
ATOM 3384 O O . ILE A 1 421 ? -3.888 -7.432 -20.184 1.00 58.38 421 ILE A O 1
ATOM 3388 N N . ASP A 1 422 ? -3.820 -9.116 -18.717 1.00 53.25 422 ASP A N 1
ATOM 3389 C CA . ASP A 1 422 ? -4.846 -10.010 -19.284 1.00 53.25 422 ASP A CA 1
ATOM 3390 C C . ASP A 1 422 ? -6.203 -9.316 -19.495 1.00 53.25 422 ASP A C 1
ATOM 3392 O O . ASP A 1 422 ? -7.012 -9.733 -20.316 1.00 53.25 422 ASP A O 1
ATOM 3396 N N . THR A 1 423 ? -6.411 -8.145 -18.881 1.00 54.53 423 THR A N 1
ATOM 3397 C CA . THR A 1 423 ? -7.557 -7.270 -19.171 1.00 54.53 423 THR A CA 1
ATOM 3398 C C . THR A 1 423 ? -7.726 -6.879 -20.642 1.00 54.53 423 THR A C 1
ATOM 3400 O O . THR A 1 423 ? -8.753 -6.283 -20.952 1.00 54.53 423 THR A O 1
ATOM 3403 N N . VAL A 1 424 ? -6.768 -7.162 -21.529 1.00 61.66 424 VAL A N 1
ATOM 3404 C CA . VAL A 1 424 ? -6.884 -6.890 -22.967 1.00 61.66 424 VAL A CA 1
ATOM 3405 C C . VAL A 1 424 ? -7.464 -8.086 -23.746 1.00 61.66 424 VAL A C 1
ATOM 3407 O O . VAL A 1 424 ? -8.108 -7.873 -24.772 1.00 61.66 424 VAL A O 1
ATOM 3410 N N . ARG A 1 425 ? -7.301 -9.330 -23.267 1.00 61.12 425 ARG A N 1
ATOM 3411 C CA . ARG A 1 425 ? -7.794 -10.537 -23.957 1.00 61.12 425 ARG A CA 1
ATOM 3412 C C . ARG A 1 425 ? -9.313 -10.625 -23.932 1.00 61.12 425 ARG A C 1
ATOM 3414 O O . ARG A 1 425 ? -9.949 -10.251 -22.951 1.00 61.12 425 ARG A O 1
ATOM 3421 N N . ASN A 1 426 ? -9.901 -11.120 -25.021 1.00 69.38 426 ASN A N 1
ATOM 3422 C CA . ASN A 1 426 ? -11.354 -11.155 -25.238 1.00 69.38 426 ASN A CA 1
ATOM 3423 C C . ASN A 1 426 ? -12.033 -9.778 -25.138 1.00 69.38 426 ASN A C 1
ATOM 3425 O O . ASN A 1 426 ? -13.234 -9.695 -24.874 1.00 69.38 426 ASN A O 1
ATOM 3429 N N . LYS A 1 427 ? -11.288 -8.682 -25.332 1.00 73.94 427 LYS A N 1
ATOM 3430 C CA . LYS A 1 427 ? -11.835 -7.324 -25.273 1.00 73.94 427 LYS A CA 1
ATOM 3431 C C . LYS A 1 427 ? -11.657 -6.575 -26.581 1.00 73.94 427 LYS A C 1
ATOM 3433 O O . LYS A 1 427 ? -10.759 -6.836 -27.379 1.00 73.94 427 LYS A O 1
ATOM 3438 N N . SER A 1 428 ? -12.542 -5.602 -26.770 1.00 79.94 428 SER A N 1
ATOM 3439 C CA . SER A 1 428 ? -12.390 -4.579 -27.795 1.00 79.94 428 SER A CA 1
ATOM 3440 C C . SER A 1 428 ? -11.597 -3.410 -27.220 1.00 79.94 428 SER A C 1
ATOM 3442 O O . SER A 1 428 ? -12.017 -2.800 -26.240 1.00 79.94 428 SER A O 1
ATOM 3444 N N . VAL A 1 429 ? -10.453 -3.104 -27.818 1.00 79.69 429 VAL A N 1
ATOM 3445 C CA . VAL A 1 429 ? -9.560 -2.020 -27.408 1.00 79.69 429 VAL A CA 1
ATOM 3446 C C . VAL A 1 429 ? -9.698 -0.877 -28.394 1.00 79.69 429 VAL A C 1
ATOM 3448 O O . VAL A 1 429 ? -9.496 -1.046 -29.600 1.00 79.69 429 VAL A O 1
ATOM 3451 N N . GLN A 1 430 ? -10.011 0.303 -27.872 1.00 81.62 430 GLN A N 1
ATOM 3452 C CA . GLN A 1 430 ? -10.024 1.522 -28.660 1.00 81.62 430 GLN A CA 1
ATOM 3453 C C . GLN A 1 430 ? -8.637 2.172 -28.634 1.00 81.62 430 GLN A C 1
ATOM 3455 O O . GLN A 1 430 ? -8.122 2.510 -27.572 1.00 81.62 430 GLN A O 1
ATOM 3460 N N . VAL A 1 431 ? -8.031 2.341 -29.806 1.00 81.25 431 VAL A N 1
ATOM 3461 C CA . VAL A 1 431 ? -6.731 2.997 -29.981 1.00 81.25 431 VAL A CA 1
ATOM 3462 C C . VAL A 1 431 ? -6.983 4.445 -30.381 1.00 81.25 431 VAL A C 1
ATOM 3464 O O . VAL A 1 431 ? -7.496 4.706 -31.464 1.00 81.25 431 VAL A O 1
ATOM 3467 N N . LEU A 1 432 ? -6.642 5.399 -29.523 1.00 78.62 432 LEU A N 1
ATOM 3468 C CA . LEU A 1 432 ? -6.732 6.820 -29.859 1.00 78.62 432 LEU A CA 1
ATOM 3469 C C . LEU A 1 432 ? -5.415 7.257 -30.507 1.00 78.62 432 LEU A C 1
ATOM 3471 O O . LEU A 1 432 ? -4.348 7.027 -29.944 1.00 78.62 432 LEU A O 1
ATOM 3475 N N . THR A 1 433 ? -5.475 7.826 -31.709 1.00 79.94 433 THR A N 1
ATOM 3476 C CA . THR A 1 433 ? -4.289 8.269 -32.458 1.00 79.94 433 THR A CA 1
ATOM 3477 C C . THR A 1 433 ? -4.533 9.630 -33.088 1.00 79.94 433 THR A C 1
ATOM 3479 O O . THR A 1 433 ? -5.612 9.898 -33.598 1.00 79.94 433 THR A O 1
ATOM 3482 N N . ASP A 1 434 ? -3.527 10.491 -33.093 1.00 79.56 434 ASP A N 1
ATOM 3483 C CA . ASP A 1 434 ? -3.530 11.769 -33.810 1.00 79.56 434 ASP A CA 1
ATOM 3484 C C . ASP A 1 434 ? -3.222 11.621 -35.309 1.00 79.56 434 ASP A C 1
ATOM 3486 O O . ASP A 1 434 ? -3.339 12.566 -36.089 1.00 79.56 434 ASP A O 1
ATOM 3490 N N . ASN A 1 435 ? -2.843 10.417 -35.743 1.00 81.38 435 ASN A N 1
ATOM 3491 C CA . ASN A 1 435 ? -2.466 10.140 -37.113 1.00 81.38 435 ASN A CA 1
ATOM 3492 C C . ASN A 1 435 ? -3.581 9.383 -37.842 1.00 81.38 435 ASN A C 1
ATOM 3494 O O . ASN A 1 435 ? -3.813 8.187 -37.639 1.00 81.38 435 ASN A O 1
ATOM 3498 N N . THR A 1 436 ? -4.239 10.074 -38.772 1.00 82.81 436 THR A N 1
ATOM 3499 C CA . THR A 1 436 ? -5.302 9.495 -39.604 1.00 82.81 436 THR A CA 1
ATOM 3500 C C . THR A 1 436 ? -4.820 8.296 -40.422 1.00 82.81 436 THR A C 1
ATOM 3502 O O . THR A 1 436 ? -5.562 7.330 -40.576 1.00 82.81 436 THR A O 1
ATOM 3505 N N . THR A 1 437 ? -3.568 8.294 -40.892 1.00 83.31 437 THR A N 1
ATOM 3506 C CA . THR A 1 437 ? -2.990 7.162 -41.635 1.00 83.31 437 THR A CA 1
ATOM 3507 C C . THR A 1 437 ? -2.846 5.940 -40.733 1.00 83.31 437 THR A C 1
ATOM 3509 O O . THR A 1 437 ? -3.262 4.852 -41.124 1.00 83.31 437 THR A O 1
ATOM 3512 N N . ALA A 1 438 ? -2.335 6.107 -39.510 1.00 82.81 438 ALA A N 1
ATOM 3513 C CA . ALA A 1 438 ? -2.250 5.016 -38.539 1.00 82.81 438 ALA A CA 1
ATOM 3514 C C . ALA A 1 438 ? -3.643 4.461 -38.206 1.00 82.81 438 ALA A C 1
ATOM 3516 O O . ALA A 1 438 ? -3.844 3.248 -38.242 1.00 82.81 438 ALA A O 1
ATOM 3517 N N . MET A 1 439 ? -4.631 5.338 -37.995 1.00 87.69 439 MET A N 1
ATOM 3518 C CA . MET A 1 439 ? -6.024 4.934 -37.792 1.00 87.69 439 MET A CA 1
ATOM 3519 C C . MET A 1 439 ? -6.542 4.069 -38.950 1.00 87.69 439 MET A C 1
ATOM 3521 O O . MET A 1 439 ? -7.150 3.023 -38.714 1.00 87.69 439 MET A O 1
ATOM 3525 N N . PHE A 1 440 ? -6.299 4.481 -40.199 1.00 86.81 440 PHE A N 1
ATOM 3526 C CA . PHE A 1 440 ? -6.727 3.721 -41.372 1.00 86.81 440 PHE A CA 1
ATOM 3527 C C . PHE A 1 440 ? -6.031 2.366 -41.465 1.00 86.81 440 PHE A C 1
ATOM 3529 O O . PHE A 1 440 ? -6.719 1.367 -41.646 1.00 86.81 440 PHE A O 1
ATOM 3536 N N . TYR A 1 441 ? -4.708 2.309 -41.298 1.00 88.75 441 TYR A N 1
ATOM 3537 C CA . TYR A 1 441 ? -3.960 1.051 -41.372 1.00 88.75 441 TYR A CA 1
ATOM 3538 C C . TYR A 1 441 ? -4.366 0.072 -40.267 1.00 88.75 441 TYR A C 1
ATOM 3540 O O . TYR A 1 441 ? -4.505 -1.119 -40.536 1.00 88.75 441 TYR A O 1
ATOM 3548 N N . VAL A 1 442 ? -4.624 0.557 -39.048 1.00 87.75 442 VAL A N 1
ATOM 3549 C CA . VAL A 1 442 ? -5.146 -0.285 -37.965 1.00 87.75 442 VAL A CA 1
ATOM 3550 C C . VAL A 1 442 ? -6.556 -0.760 -38.311 1.00 87.75 442 VAL A C 1
ATOM 3552 O O . VAL A 1 442 ? -6.788 -1.957 -38.366 1.00 87.75 442 VAL A O 1
ATOM 3555 N N . ASN A 1 443 ? -7.496 0.121 -38.646 1.00 88.56 443 ASN A N 1
ATOM 3556 C CA . ASN A 1 443 ? -8.884 -0.296 -38.897 1.00 88.56 443 ASN A CA 1
ATOM 3557 C C . ASN A 1 443 ? -9.070 -1.153 -40.159 1.00 88.56 443 ASN A C 1
ATOM 3559 O O . ASN A 1 443 ? -10.021 -1.927 -40.240 1.00 88.56 443 ASN A O 1
ATOM 3563 N N . LYS A 1 444 ? -8.202 -0.996 -41.161 1.00 87.31 444 LYS A N 1
ATOM 3564 C CA . LYS A 1 444 ? -8.239 -1.751 -42.423 1.00 87.31 444 LYS A CA 1
ATOM 3565 C C . LYS A 1 444 ? -7.297 -2.953 -42.437 1.00 87.31 444 LYS A C 1
ATOM 3567 O O . LYS A 1 444 ? -7.229 -3.635 -43.452 1.00 87.31 444 LYS A O 1
ATOM 3572 N N . GLN A 1 445 ? -6.609 -3.221 -41.326 1.00 86.31 445 GLN A N 1
ATOM 3573 C CA . GLN A 1 445 ? -5.649 -4.322 -41.192 1.00 86.31 445 GLN A CA 1
ATOM 3574 C C . GLN A 1 445 ? -4.513 -4.270 -42.230 1.00 86.31 445 GLN A C 1
ATOM 3576 O O . GLN A 1 445 ? -3.995 -5.292 -42.669 1.00 86.31 445 GLN A O 1
ATOM 3581 N N . GLY A 1 446 ? -4.127 -3.058 -42.632 1.00 83.81 446 GLY A N 1
ATOM 3582 C CA . GLY A 1 446 ? -3.165 -2.802 -43.696 1.00 83.81 446 GLY A CA 1
ATOM 3583 C C . GLY A 1 446 ? -3.591 -1.660 -44.617 1.00 83.81 446 GLY A C 1
ATOM 3584 O O . GLY A 1 446 ? -4.587 -0.973 -44.389 1.00 83.81 446 GLY A O 1
ATOM 3585 N N . GLY A 1 447 ? -2.808 -1.446 -45.671 1.00 82.75 447 GLY A N 1
ATOM 3586 C CA . GLY A 1 447 ? -3.068 -0.418 -46.671 1.00 82.75 447 GLY A CA 1
ATOM 3587 C C . GLY A 1 447 ? -2.233 -0.633 -47.929 1.00 82.75 447 GLY A C 1
ATOM 3588 O O . GLY A 1 447 ? -1.292 -1.420 -47.939 1.00 82.75 447 GLY A O 1
ATOM 3589 N N . THR A 1 448 ? -2.588 0.067 -49.002 1.00 76.56 448 THR A N 1
ATOM 3590 C CA . THR A 1 448 ? -1.986 -0.109 -50.336 1.00 76.56 448 THR A CA 1
ATOM 3591 C C . THR A 1 448 ? -0.831 0.851 -50.625 1.00 76.56 448 THR A C 1
ATOM 3593 O O . THR A 1 448 ? -0.126 0.681 -51.613 1.00 76.56 448 THR A O 1
ATOM 3596 N N . ALA A 1 449 ? -0.630 1.866 -49.780 1.00 76.81 449 ALA A N 1
ATOM 3597 C CA . ALA A 1 449 ? 0.310 2.954 -50.049 1.00 76.81 449 ALA A CA 1
ATOM 3598 C C . ALA A 1 449 ? 1.734 2.701 -49.522 1.00 76.81 449 ALA A C 1
ATOM 3600 O O . ALA A 1 449 ? 2.679 3.323 -49.998 1.00 76.81 449 ALA A O 1
ATOM 3601 N N . SER A 1 450 ? 1.905 1.826 -48.526 1.00 83.12 450 SER A N 1
ATOM 3602 C CA . SER A 1 450 ? 3.200 1.575 -47.892 1.00 83.12 450 SER A CA 1
ATOM 3603 C C . SER A 1 450 ? 3.322 0.131 -47.417 1.00 83.12 450 SER A C 1
ATOM 3605 O O . SER A 1 450 ? 2.613 -0.306 -46.507 1.00 83.12 450 SER A O 1
ATOM 3607 N N . ALA A 1 451 ? 4.272 -0.595 -48.010 1.00 79.12 451 ALA A N 1
ATOM 3608 C CA . ALA A 1 451 ? 4.574 -1.974 -47.643 1.00 79.12 451 ALA A CA 1
ATOM 3609 C C . ALA A 1 451 ? 5.081 -2.089 -46.196 1.00 79.12 451 ALA A C 1
ATOM 3611 O O . ALA A 1 451 ? 4.710 -3.019 -45.490 1.00 79.12 451 ALA A O 1
ATOM 3612 N N . THR A 1 452 ? 5.871 -1.123 -45.717 1.00 76.62 452 THR A N 1
ATOM 3613 C CA . THR A 1 452 ? 6.386 -1.124 -44.338 1.00 76.62 452 THR A CA 1
ATOM 3614 C C . THR A 1 452 ? 5.272 -0.946 -43.312 1.00 76.62 452 THR A C 1
ATOM 3616 O O . THR A 1 452 ? 5.203 -1.711 -42.355 1.00 76.62 452 THR A O 1
ATOM 3619 N N . LEU A 1 453 ? 4.351 -0.001 -43.534 1.00 78.94 453 LEU A N 1
ATOM 3620 C CA . LEU A 1 453 ? 3.197 0.191 -42.647 1.00 78.94 453 LEU A CA 1
ATOM 3621 C C . LEU A 1 453 ? 2.238 -1.003 -42.687 1.00 78.94 453 LEU A C 1
ATOM 3623 O O . LEU A 1 453 ? 1.635 -1.342 -41.672 1.00 78.94 453 LEU A O 1
ATOM 3627 N N . CYS A 1 454 ? 2.112 -1.660 -43.841 1.00 82.56 454 CYS A N 1
ATOM 3628 C CA . CYS A 1 454 ? 1.312 -2.871 -43.966 1.00 82.56 454 CYS A CA 1
ATOM 3629 C C . CYS A 1 454 ? 1.921 -4.033 -43.166 1.00 82.56 454 CYS A C 1
ATOM 3631 O O . CYS A 1 454 ? 1.187 -4.714 -42.455 1.00 82.56 454 CYS A O 1
ATOM 3633 N N . THR A 1 455 ? 3.246 -4.205 -43.197 1.00 82.44 455 THR A N 1
ATOM 3634 C CA . THR A 1 455 ? 3.952 -5.201 -42.375 1.00 82.44 455 THR A CA 1
ATOM 3635 C C . THR A 1 455 ? 3.739 -4.961 -40.881 1.00 82.44 455 THR A C 1
ATOM 3637 O O . THR A 1 455 ? 3.449 -5.903 -40.145 1.00 82.44 455 THR A O 1
ATOM 3640 N N . GLU A 1 456 ? 3.829 -3.713 -40.419 1.00 81.19 456 GLU A N 1
ATOM 3641 C CA . GLU A 1 456 ? 3.591 -3.389 -39.006 1.00 81.19 456 GLU A CA 1
ATOM 3642 C C . GLU A 1 456 ? 2.123 -3.585 -38.602 1.00 81.19 456 GLU A C 1
ATOM 3644 O O . GLU A 1 456 ? 1.843 -4.183 -37.562 1.00 81.19 456 GLU A O 1
ATOM 3649 N N . ALA A 1 457 ? 1.171 -3.182 -39.451 1.00 85.50 457 ALA A N 1
ATOM 3650 C CA . ALA A 1 457 ? -0.249 -3.450 -39.227 1.00 85.50 457 ALA A CA 1
ATOM 3651 C C . ALA A 1 457 ? -0.540 -4.959 -39.171 1.00 85.50 457 ALA A C 1
ATOM 3653 O O . ALA A 1 457 ? -1.315 -5.411 -38.330 1.00 85.50 457 ALA A O 1
ATOM 3654 N N . MET A 1 458 ? 0.118 -5.753 -40.018 1.00 82.25 458 MET A N 1
ATOM 3655 C CA . MET A 1 458 ? -0.030 -7.205 -40.035 1.00 82.25 458 MET A CA 1
ATOM 3656 C C . MET A 1 458 ? 0.531 -7.848 -38.766 1.00 82.25 458 MET A C 1
ATOM 3658 O O . MET A 1 458 ? -0.128 -8.713 -38.194 1.00 82.25 458 MET A O 1
ATOM 3662 N N . LYS A 1 459 ? 1.694 -7.405 -38.270 1.00 79.69 459 LYS A N 1
ATOM 3663 C CA . LYS A 1 459 ? 2.230 -7.850 -36.971 1.00 79.69 459 LYS A CA 1
ATOM 3664 C C . LYS A 1 459 ? 1.257 -7.539 -35.833 1.00 79.69 459 LYS A C 1
ATOM 3666 O O . LYS A 1 459 ? 0.967 -8.419 -35.024 1.00 79.69 459 LYS A O 1
ATOM 3671 N N . LEU A 1 460 ? 0.718 -6.318 -35.812 1.00 84.56 460 LEU A N 1
ATOM 3672 C CA . LEU A 1 460 ? -0.252 -5.874 -34.813 1.00 84.56 460 LEU A CA 1
ATOM 3673 C C . LEU A 1 460 ? -1.522 -6.737 -34.826 1.00 84.56 460 LEU A C 1
ATOM 3675 O O . LEU A 1 460 ? -1.942 -7.220 -33.778 1.00 84.56 460 LEU A O 1
ATOM 3679 N N . TRP A 1 461 ? -2.117 -6.970 -35.998 1.00 85.62 461 TRP A N 1
ATOM 3680 C CA . TRP A 1 461 ? -3.331 -7.783 -36.113 1.00 85.62 461 TRP A CA 1
ATOM 3681 C C . TRP A 1 461 ? -3.089 -9.268 -35.891 1.00 85.62 461 TRP A C 1
ATOM 3683 O O . TRP A 1 461 ? -3.927 -9.923 -35.282 1.00 85.62 461 TRP A O 1
ATOM 3693 N N . THR A 1 462 ? -1.936 -9.796 -36.301 1.00 84.06 462 THR A N 1
ATOM 3694 C CA . THR A 1 462 ? -1.551 -11.181 -35.994 1.00 84.06 462 THR A CA 1
ATOM 3695 C C . THR A 1 462 ? -1.489 -11.384 -34.484 1.00 84.06 462 THR A C 1
ATOM 3697 O O . THR A 1 462 ? -2.065 -12.339 -33.965 1.00 84.06 462 THR A O 1
ATOM 3700 N N . TRP A 1 463 ? -0.865 -10.448 -33.765 1.00 82.69 463 TRP A N 1
ATOM 3701 C CA . TRP A 1 463 ? -0.852 -10.456 -32.306 1.00 82.69 463 TRP A CA 1
ATOM 3702 C C . TRP A 1 463 ? -2.264 -10.307 -31.715 1.00 82.69 463 TRP A C 1
ATOM 3704 O O . TRP A 1 463 ? -2.627 -11.060 -30.811 1.00 82.69 463 TRP A O 1
ATOM 3714 N N . ALA A 1 464 ? -3.078 -9.383 -32.233 1.00 82.69 464 ALA A N 1
ATOM 3715 C CA . ALA A 1 464 ? -4.427 -9.133 -31.726 1.00 82.69 464 ALA A CA 1
ATOM 3716 C C . ALA A 1 464 ? -5.326 -10.372 -31.874 1.00 82.69 464 ALA A C 1
ATOM 3718 O O . ALA A 1 464 ? -5.963 -10.790 -30.911 1.00 82.69 464 ALA A O 1
ATOM 3719 N N . ILE A 1 465 ? -5.294 -11.027 -33.039 1.00 82.81 465 ILE A N 1
ATOM 3720 C CA . ILE A 1 465 ? -6.039 -12.262 -33.321 1.00 82.81 465 ILE A CA 1
ATOM 3721 C C . ILE A 1 465 ? -5.586 -13.392 -32.392 1.00 82.81 465 ILE A C 1
ATOM 3723 O O . ILE A 1 465 ? -6.422 -14.049 -31.778 1.00 82.81 465 ILE A O 1
ATOM 3727 N N . GLN A 1 466 ? -4.273 -13.588 -32.229 1.00 79.12 466 GLN A N 1
ATOM 3728 C CA . GLN A 1 466 ? -3.726 -14.621 -31.338 1.00 79.12 466 GLN A CA 1
ATOM 3729 C C . GLN A 1 466 ? -4.157 -14.448 -29.875 1.00 79.12 466 GLN A C 1
ATOM 3731 O O . GLN A 1 466 ? -4.236 -15.430 -29.143 1.00 79.12 466 GLN A O 1
ATOM 3736 N N . ASN A 1 467 ? -4.437 -13.215 -29.450 1.00 73.69 467 ASN A N 1
ATOM 3737 C CA . ASN A 1 467 ? -4.849 -12.886 -28.086 1.00 73.69 467 ASN A CA 1
ATOM 3738 C C . ASN A 1 467 ? -6.361 -12.606 -27.966 1.00 73.69 467 ASN A C 1
ATOM 3740 O O . ASN A 1 467 ? -6.813 -12.146 -26.918 1.00 73.69 467 ASN A O 1
ATOM 3744 N N . SER A 1 468 ? -7.153 -12.882 -29.012 1.00 80.31 468 SER A N 1
ATOM 3745 C CA . SER A 1 468 ? -8.598 -12.595 -29.057 1.00 80.31 468 SER A CA 1
ATOM 3746 C C . SER A 1 468 ? -8.936 -11.137 -28.706 1.00 80.31 468 SER A C 1
ATOM 3748 O O . SER A 1 468 ? -9.888 -10.851 -27.983 1.00 80.31 468 SER A O 1
ATOM 3750 N N . VAL A 1 469 ? -8.126 -10.197 -29.191 1.00 84.81 469 VAL A N 1
ATOM 3751 C CA . VAL A 1 469 ? -8.288 -8.753 -28.994 1.00 84.81 469 VAL A CA 1
ATOM 3752 C C . VAL A 1 469 ? -8.844 -8.141 -30.272 1.00 84.81 469 VAL A C 1
ATOM 3754 O O . VAL A 1 469 ? -8.289 -8.340 -31.353 1.00 84.81 469 VAL A O 1
ATOM 3757 N N . TRP A 1 470 ? -9.907 -7.348 -30.161 1.00 86.31 470 TRP A N 1
ATOM 3758 C CA . TRP A 1 470 ? -10.425 -6.576 -31.290 1.00 86.31 470 TRP A CA 1
ATOM 3759 C C . TRP A 1 470 ? -9.954 -5.126 -31.203 1.00 86.31 470 TRP A C 1
ATOM 3761 O O . TRP A 1 470 ? -10.268 -4.429 -30.243 1.00 86.31 470 TRP A O 1
ATOM 3771 N N . LEU A 1 471 ? -9.199 -4.648 -32.190 1.00 87.69 471 LEU A N 1
ATOM 3772 C CA . LEU A 1 471 ? -8.694 -3.275 -32.197 1.00 87.69 471 LEU A CA 1
ATOM 3773 C C . LEU A 1 471 ? -9.624 -2.354 -32.990 1.00 87.69 471 LEU A C 1
ATOM 3775 O O . LEU A 1 471 ? -10.053 -2.681 -34.096 1.00 87.69 471 LEU A O 1
ATOM 3779 N N . ARG A 1 472 ? -9.887 -1.161 -32.455 1.00 88.00 472 ARG A N 1
ATOM 3780 C CA . ARG A 1 472 ? -10.548 -0.071 -33.181 1.00 88.00 472 ARG A CA 1
ATOM 3781 C C . ARG A 1 472 ? -9.782 1.221 -32.977 1.00 88.00 472 ARG A C 1
ATOM 3783 O O . ARG A 1 472 ? -9.812 1.789 -31.893 1.00 88.00 472 ARG A O 1
ATOM 3790 N N . ALA A 1 473 ? -9.136 1.717 -34.020 1.00 87.88 473 ALA A N 1
ATOM 3791 C CA . ALA A 1 473 ? -8.486 3.012 -33.971 1.00 87.88 473 ALA A CA 1
ATOM 3792 C C . ALA A 1 473 ? -9.482 4.155 -34.213 1.00 87.88 473 ALA A C 1
ATOM 3794 O O . ALA A 1 473 ? -10.349 4.061 -35.084 1.00 87.88 473 ALA A O 1
ATOM 3795 N N . VAL A 1 474 ? -9.349 5.248 -33.468 1.00 86.81 474 VAL A N 1
ATOM 3796 C CA . VAL A 1 474 ? -10.107 6.488 -33.652 1.00 86.81 474 VAL A CA 1
ATOM 3797 C C . VAL A 1 474 ? -9.139 7.658 -33.677 1.00 86.81 474 VAL A C 1
ATOM 3799 O O . VAL A 1 474 ? -8.239 7.751 -32.844 1.00 86.81 474 VAL A O 1
ATOM 3802 N N . HIS A 1 475 ? -9.333 8.536 -34.658 1.00 86.12 475 HIS A N 1
ATOM 3803 C CA . HIS A 1 475 ? -8.563 9.759 -34.761 1.00 86.12 475 HIS A CA 1
ATOM 3804 C C . HIS A 1 475 ? -8.986 10.748 -33.671 1.00 86.12 475 HIS A C 1
ATOM 3806 O O . HIS A 1 475 ? -10.175 11.048 -33.553 1.00 86.12 475 HIS A O 1
ATOM 3812 N N . ILE A 1 476 ? -8.017 11.289 -32.942 1.00 80.75 476 ILE A N 1
ATOM 3813 C CA . ILE A 1 476 ? -8.203 12.413 -32.023 1.00 80.75 476 ILE A CA 1
ATOM 3814 C C . ILE A 1 476 ? -7.416 13.627 -32.534 1.00 80.75 476 ILE A C 1
ATOM 3816 O O . ILE A 1 476 ? -6.336 13.453 -33.093 1.00 80.75 476 ILE A O 1
ATOM 3820 N N . PRO A 1 477 ? -7.920 14.864 -32.392 1.00 75.00 477 PRO A N 1
ATOM 3821 C CA . PRO A 1 477 ? -7.141 16.053 -32.719 1.00 75.00 477 PRO A CA 1
ATOM 3822 C C . PRO A 1 477 ? -5.821 16.074 -31.935 1.00 75.00 477 PRO A C 1
ATOM 3824 O O . PRO A 1 477 ? -5.816 15.799 -30.739 1.00 75.00 477 PRO A O 1
ATOM 3827 N N . GLY A 1 478 ? -4.709 16.465 -32.565 1.00 68.19 478 GLY A N 1
ATOM 3828 C CA . GLY A 1 478 ? -3.403 16.519 -31.886 1.00 68.19 478 GLY A CA 1
ATOM 3829 C C . GLY A 1 478 ? -3.394 17.390 -30.618 1.00 68.19 478 GLY A C 1
ATOM 3830 O O . GLY A 1 478 ? -2.683 17.092 -29.668 1.00 68.19 478 GLY A O 1
ATOM 3831 N N . VAL A 1 479 ? -4.257 18.414 -30.548 1.00 68.44 479 VAL A N 1
ATOM 3832 C CA . VAL A 1 479 ? -4.454 19.247 -29.342 1.00 68.44 479 VAL A CA 1
ATOM 3833 C C . VAL A 1 479 ? -5.056 18.488 -28.153 1.00 68.44 479 VAL A C 1
ATOM 3835 O O . VAL A 1 479 ? -4.852 18.893 -27.015 1.00 68.44 479 VAL A O 1
ATOM 3838 N N . GLU A 1 480 ? -5.773 17.392 -28.404 1.00 62.91 480 GLU A N 1
ATOM 3839 C CA . GLU A 1 480 ? -6.362 16.510 -27.388 1.00 62.91 480 GLU A CA 1
ATOM 3840 C C . GLU A 1 480 ? -5.464 15.299 -27.084 1.00 62.91 480 GLU A C 1
ATOM 3842 O O . GLU A 1 480 ? -5.647 14.631 -26.067 1.00 62.91 480 GLU A O 1
ATOM 3847 N N . ASN A 1 481 ? -4.433 15.047 -27.901 1.00 70.56 481 ASN A N 1
ATOM 3848 C CA . ASN A 1 481 ? -3.460 13.965 -27.720 1.00 70.56 481 ASN A CA 1
ATOM 3849 C C . ASN A 1 481 ? -2.413 14.268 -26.627 1.00 70.56 481 ASN A C 1
ATOM 3851 O O . ASN A 1 481 ? -1.276 13.815 -26.695 1.00 70.56 481 ASN A O 1
ATOM 3855 N N . LEU A 1 482 ? -2.789 15.037 -25.601 1.00 56.38 482 LEU A N 1
ATOM 3856 C CA . LEU A 1 482 ? -1.878 15.645 -24.625 1.00 56.38 482 LEU A CA 1
ATOM 3857 C C . LEU A 1 482 ? -1.001 14.629 -23.882 1.00 56.38 482 LEU A C 1
ATOM 3859 O O . LEU A 1 482 ? 0.148 14.935 -23.589 1.00 56.38 482 LEU A O 1
ATOM 3863 N N . GLN A 1 483 ? -1.511 13.427 -23.590 1.00 50.47 483 GLN A N 1
ATOM 3864 C CA . GLN A 1 483 ? -0.745 12.381 -22.898 1.00 50.47 483 GLN A CA 1
ATOM 3865 C C . GLN A 1 483 ? 0.317 11.732 -23.789 1.00 50.47 483 GLN A C 1
ATOM 3867 O O . GLN A 1 483 ? 1.459 11.582 -23.355 1.00 50.47 483 GLN A O 1
ATOM 3872 N N . ALA A 1 484 ? -0.036 11.343 -25.019 1.00 56.91 484 ALA A N 1
ATOM 3873 C CA . ALA A 1 484 ? 0.943 10.770 -25.938 1.00 56.91 484 ALA A CA 1
ATOM 3874 C C . ALA A 1 484 ? 1.935 11.844 -26.404 1.00 56.91 484 ALA A C 1
ATOM 3876 O O . ALA A 1 484 ? 3.126 11.559 -26.466 1.00 56.91 484 ALA A O 1
ATOM 3877 N N . ASP A 1 485 ? 1.467 13.080 -26.606 1.00 53.06 485 ASP A N 1
ATOM 3878 C CA . ASP A 1 485 ? 2.304 14.241 -26.898 1.00 53.06 485 ASP A CA 1
ATOM 3879 C C . ASP A 1 485 ? 3.240 14.585 -25.734 1.00 53.06 485 ASP A C 1
ATOM 3881 O O . ASP A 1 485 ? 4.407 14.858 -25.973 1.00 53.06 485 ASP A O 1
ATOM 3885 N N . GLN A 1 486 ? 2.799 14.560 -24.470 1.00 47.41 486 GLN A N 1
ATOM 3886 C CA . GLN A 1 486 ? 3.700 14.748 -23.321 1.00 47.41 486 GLN A CA 1
ATOM 3887 C C . GLN A 1 486 ? 4.799 13.683 -23.305 1.00 47.41 486 GLN A C 1
ATOM 3889 O O . GLN A 1 486 ? 5.974 14.016 -23.166 1.00 47.41 486 GLN A O 1
ATOM 3894 N N . LEU A 1 487 ? 4.435 12.414 -23.505 1.00 44.97 487 LEU A N 1
ATOM 3895 C CA . LEU A 1 487 ? 5.388 11.304 -23.562 1.00 44.97 487 LEU A CA 1
ATOM 3896 C C . LEU A 1 487 ? 6.323 11.398 -24.779 1.00 44.97 487 LEU A C 1
ATOM 3898 O O . LEU A 1 487 ? 7.482 11.004 -24.684 1.00 44.97 487 LEU A O 1
ATOM 3902 N N . SER A 1 488 ? 5.857 11.947 -25.904 1.00 50.88 488 SER A N 1
ATOM 3903 C CA . SER A 1 488 ? 6.653 12.126 -27.119 1.00 50.88 488 SER A CA 1
ATOM 3904 C C . SER A 1 488 ? 7.392 13.461 -27.199 1.00 50.88 488 SER A C 1
ATOM 3906 O O . SER A 1 488 ? 8.203 13.606 -28.103 1.00 50.88 488 SER A O 1
ATOM 3908 N N . ARG A 1 489 ? 7.111 14.441 -26.325 1.00 42.28 489 ARG A N 1
ATOM 3909 C CA . ARG A 1 489 ? 7.756 15.775 -26.268 1.00 42.28 489 ARG A CA 1
ATOM 3910 C C . ARG A 1 489 ? 8.821 15.892 -25.179 1.00 42.28 489 ARG A C 1
ATOM 3912 O O . ARG A 1 489 ? 9.670 16.766 -25.280 1.00 42.28 489 ARG A O 1
ATOM 3919 N N . LEU A 1 490 ? 8.858 14.971 -24.211 1.00 45.44 490 LEU A N 1
ATOM 3920 C CA . LEU A 1 490 ? 10.107 14.651 -23.491 1.00 45.44 490 LEU A CA 1
ATOM 3921 C C . LEU A 1 490 ? 11.203 14.177 -24.483 1.00 45.44 490 LEU A C 1
ATOM 3923 O O . LEU A 1 490 ? 12.397 14.381 -24.289 1.00 45.44 490 LEU A O 1
ATOM 3927 N N . HIS A 1 491 ? 10.719 13.672 -25.619 1.00 45.62 491 HIS A N 1
ATOM 3928 C CA . HIS A 1 491 ? 11.256 13.420 -26.957 1.00 45.62 491 HIS A CA 1
ATOM 3929 C C . HIS A 1 491 ? 11.830 14.510 -27.875 1.00 45.62 491 HIS A C 1
ATOM 3931 O O . HIS A 1 491 ? 11.160 14.792 -28.860 1.00 45.62 491 HIS A O 1
ATOM 3937 N N . ARG A 1 492 ? 13.073 14.987 -27.715 1.00 46.72 492 ARG A N 1
ATOM 3938 C CA . ARG A 1 492 ? 13.867 15.672 -28.782 1.00 46.72 492 ARG A CA 1
ATOM 3939 C C . ARG A 1 492 ? 13.337 17.029 -29.305 1.00 46.72 492 ARG A C 1
ATOM 3941 O O . ARG A 1 492 ? 12.389 17.069 -30.087 1.00 46.72 492 ARG A O 1
ATOM 3948 N N . ASP A 1 493 ? 14.074 18.124 -29.087 1.00 48.00 493 ASP A N 1
ATOM 3949 C CA . ASP A 1 493 ? 13.956 19.301 -29.969 1.00 48.00 493 ASP A CA 1
ATOM 3950 C C . ASP A 1 493 ? 14.826 19.058 -31.225 1.00 48.00 493 ASP A C 1
ATOM 3952 O O . ASP A 1 493 ? 16.012 19.364 -31.286 1.00 48.00 493 ASP A O 1
ATOM 3956 N N . VAL A 1 494 ? 14.245 18.411 -32.245 1.00 48.00 494 VAL A N 1
ATOM 3957 C CA . VAL A 1 494 ? 14.902 17.987 -33.512 1.00 48.00 494 VAL A CA 1
ATOM 3958 C C . VAL A 1 494 ? 15.416 19.179 -34.356 1.00 48.00 494 VAL A C 1
ATOM 3960 O O . VAL A 1 494 ? 15.932 19.007 -35.463 1.00 48.00 494 VAL A O 1
ATOM 3963 N N . HIS A 1 495 ? 15.288 20.407 -33.853 1.00 50.88 495 HIS A N 1
ATOM 3964 C CA . HIS A 1 495 ? 15.575 21.648 -34.565 1.00 50.88 495 HIS A CA 1
ATOM 3965 C C . HIS A 1 495 ? 16.838 22.389 -34.100 1.00 50.88 495 HIS A C 1
ATOM 3967 O O . HIS A 1 495 ? 17.127 23.449 -34.644 1.00 50.88 495 HIS A O 1
ATOM 3973 N N . GLU A 1 496 ? 17.627 21.836 -33.178 1.00 61.62 496 GLU A N 1
ATOM 3974 C CA . GLU A 1 496 ? 18.818 22.498 -32.614 1.00 61.62 496 GLU A CA 1
ATOM 3975 C C . GLU A 1 496 ? 20.133 22.237 -33.378 1.00 61.62 496 GLU A C 1
ATOM 3977 O O . GLU A 1 496 ? 21.226 22.255 -32.812 1.00 61.62 496 GLU A O 1
ATOM 3982 N N . TRP A 1 497 ? 20.077 21.988 -34.686 1.00 74.38 497 TRP A N 1
ATOM 3983 C CA . TRP A 1 497 ? 21.295 21.760 -35.469 1.00 74.38 497 TRP A CA 1
ATOM 3984 C C . TRP A 1 497 ? 22.161 23.025 -35.548 1.00 74.38 497 TRP A C 1
ATOM 3986 O O . TRP A 1 497 ? 21.684 24.078 -35.957 1.00 74.38 497 TRP A O 1
ATOM 3996 N N . SER A 1 498 ? 23.455 22.913 -35.237 1.00 82.69 498 SER A N 1
ATOM 3997 C CA . SER A 1 498 ? 24.425 24.006 -35.378 1.00 82.69 498 SER A CA 1
ATOM 3998 C C . SER A 1 498 ? 25.283 23.815 -36.628 1.00 82.69 498 SER A C 1
ATOM 4000 O O . SER A 1 498 ? 25.755 22.708 -36.907 1.00 82.69 498 SER A O 1
ATOM 4002 N N . LEU A 1 499 ? 25.524 24.890 -37.384 1.00 86.94 499 LEU A N 1
ATOM 4003 C CA . LEU A 1 499 ? 26.513 24.869 -38.463 1.00 86.94 499 LEU A CA 1
ATOM 4004 C C . LEU A 1 499 ? 27.923 24.905 -37.859 1.00 86.94 499 LEU A C 1
ATOM 4006 O O . LEU A 1 499 ? 28.196 25.707 -36.964 1.00 86.94 499 LEU A O 1
ATOM 4010 N N . ARG A 1 500 ? 28.832 24.050 -38.340 1.00 85.81 500 ARG A N 1
ATOM 4011 C CA . ARG A 1 500 ? 30.210 24.031 -37.822 1.00 85.81 500 ARG A CA 1
ATOM 4012 C C . ARG A 1 500 ? 30.981 25.294 -38.208 1.00 85.81 500 ARG A C 1
ATOM 4014 O O . ARG A 1 500 ? 30.944 25.727 -39.361 1.00 85.81 500 ARG A O 1
ATOM 4021 N N . ASP A 1 501 ? 31.778 25.803 -37.271 1.00 84.75 501 ASP A N 1
ATOM 4022 C CA . ASP A 1 501 ? 32.484 27.087 -37.405 1.00 84.75 501 ASP A CA 1
ATOM 4023 C C . ASP A 1 501 ? 33.434 27.128 -38.600 1.00 84.75 501 ASP A C 1
ATOM 4025 O O . ASP A 1 501 ? 33.545 28.154 -39.260 1.00 84.75 501 ASP A O 1
ATOM 4029 N N . LYS A 1 502 ? 34.040 25.995 -38.974 1.00 85.00 502 LYS A N 1
ATOM 4030 C CA . LYS A 1 502 ? 34.908 25.912 -40.159 1.00 85.00 502 LYS A CA 1
ATOM 4031 C C . LYS A 1 502 ? 34.230 26.328 -41.473 1.00 85.00 502 LYS A C 1
ATOM 4033 O O . LYS A 1 502 ? 34.928 26.697 -42.411 1.00 85.00 502 LYS A O 1
ATOM 4038 N N . TYR A 1 503 ? 32.898 26.270 -41.549 1.00 88.44 503 TYR A N 1
ATOM 4039 C CA . TYR A 1 503 ? 32.130 26.728 -42.710 1.00 88.44 503 TYR A CA 1
ATOM 4040 C C . TYR A 1 503 ? 31.569 28.143 -42.532 1.00 88.44 503 TYR A C 1
ATOM 4042 O O . TYR A 1 503 ? 31.380 28.835 -43.528 1.00 88.44 503 TYR A O 1
ATOM 4050 N N . LEU A 1 504 ? 31.326 28.585 -41.293 1.00 88.12 504 LEU A N 1
ATOM 4051 C CA . LEU A 1 504 ? 30.823 29.932 -40.998 1.00 88.12 504 LEU A CA 1
ATOM 4052 C C . LEU A 1 504 ? 31.926 30.989 -40.965 1.00 88.12 504 LEU A C 1
ATOM 4054 O O . LEU A 1 504 ? 31.728 32.075 -41.495 1.00 88.12 504 LEU A O 1
ATOM 4058 N N . VAL A 1 505 ? 33.094 30.684 -40.396 1.00 87.12 505 VAL A N 1
ATOM 4059 C CA . VAL A 1 505 ? 34.210 31.634 -40.251 1.00 87.12 505 VAL A CA 1
ATOM 4060 C C . VAL A 1 505 ? 34.629 32.250 -41.594 1.00 87.12 505 VAL A C 1
ATOM 4062 O O . VAL A 1 505 ? 34.776 33.472 -41.642 1.00 87.12 505 VAL A O 1
ATOM 4065 N N . PRO A 1 506 ? 34.750 31.498 -42.711 1.00 90.25 506 PRO A N 1
ATOM 4066 C CA . PRO A 1 506 ? 35.036 32.102 -44.015 1.00 90.25 506 PRO A CA 1
ATOM 4067 C C . PRO A 1 506 ? 33.929 33.046 -44.508 1.00 90.25 506 PRO A C 1
ATOM 4069 O O . PRO A 1 506 ? 34.222 34.059 -45.136 1.00 90.25 506 PRO A O 1
ATOM 4072 N N . ILE A 1 507 ? 32.664 32.736 -44.207 1.00 89.81 507 ILE A N 1
ATOM 4073 C CA . ILE A 1 507 ? 31.502 33.549 -44.594 1.00 89.81 507 ILE A CA 1
ATOM 4074 C C . ILE A 1 507 ? 31.473 34.844 -43.778 1.00 89.81 507 ILE A C 1
ATOM 4076 O O . ILE A 1 507 ? 31.346 35.923 -44.349 1.00 89.81 507 ILE A O 1
ATOM 4080 N N . PHE A 1 508 ? 31.675 34.761 -42.462 1.00 91.19 508 PHE A N 1
ATOM 4081 C CA . PHE A 1 508 ? 31.785 35.934 -41.590 1.00 91.19 508 PHE A CA 1
ATOM 4082 C C . PHE A 1 508 ? 33.010 36.790 -41.923 1.00 91.19 508 PHE A C 1
ATOM 4084 O O . PHE A 1 508 ? 32.936 38.011 -41.885 1.00 91.19 508 PHE A O 1
ATOM 4091 N N . SER A 1 509 ? 34.117 36.181 -42.353 1.00 88.94 509 SER A N 1
ATOM 4092 C CA . SER A 1 509 ? 35.284 36.939 -42.828 1.00 88.94 509 SER A CA 1
ATOM 4093 C C . SER A 1 509 ? 34.986 37.741 -44.102 1.00 88.94 509 SER A C 1
ATOM 4095 O O . SER A 1 509 ? 35.624 38.760 -44.347 1.00 88.94 509 SER A O 1
ATOM 4097 N N . MET A 1 510 ? 34.022 37.293 -44.913 1.00 87.44 510 MET A N 1
ATOM 4098 C CA . MET A 1 510 ? 33.646 37.940 -46.173 1.00 87.44 510 MET A CA 1
ATOM 4099 C C . MET A 1 510 ? 32.526 38.975 -45.998 1.00 87.44 510 MET A C 1
ATOM 4101 O O . MET A 1 510 ? 32.522 39.992 -46.685 1.00 87.44 510 MET A O 1
ATOM 4105 N N . TRP A 1 511 ? 31.571 38.713 -45.101 1.00 90.06 511 TRP A N 1
ATOM 4106 C CA . TRP A 1 511 ? 30.350 39.513 -44.931 1.00 90.06 511 TRP A CA 1
ATOM 4107 C C . TRP A 1 511 ? 30.280 40.299 -43.616 1.00 90.06 511 TRP A C 1
ATOM 4109 O O . TRP A 1 511 ? 29.366 41.100 -43.440 1.00 90.06 511 TRP A O 1
ATOM 4119 N N . GLY A 1 512 ? 31.246 40.105 -42.719 1.00 88.12 512 GLY A N 1
ATOM 4120 C CA . GLY A 1 512 ? 31.274 40.672 -41.374 1.00 88.12 512 GLY A CA 1
ATOM 4121 C C . GLY A 1 512 ? 30.905 39.645 -40.300 1.00 88.12 512 GLY A C 1
ATOM 4122 O O . GLY A 1 512 ? 30.151 38.699 -40.542 1.00 88.12 512 GLY A O 1
ATOM 4123 N N . PHE A 1 513 ? 31.445 39.837 -39.095 1.00 89.25 513 PHE A N 1
ATOM 4124 C CA . PHE A 1 513 ? 31.096 39.022 -37.934 1.00 89.25 513 PHE A CA 1
ATOM 4125 C C . PHE A 1 513 ? 29.800 39.545 -37.299 1.00 89.25 513 PHE A C 1
ATOM 4127 O O . PHE A 1 513 ? 29.711 40.742 -37.023 1.00 89.25 513 PHE A O 1
ATOM 4134 N N . PRO A 1 514 ? 28.794 38.681 -37.079 1.00 91.00 514 PRO A N 1
ATOM 4135 C CA . PRO A 1 514 ? 27.529 39.086 -36.480 1.00 91.00 514 PRO A CA 1
ATOM 4136 C C . PRO A 1 514 ? 27.702 39.426 -34.993 1.00 91.00 514 PRO A C 1
ATOM 4138 O O . PRO A 1 514 ? 28.415 38.732 -34.268 1.00 91.00 514 PRO A O 1
ATOM 4141 N N . GLU A 1 515 ? 27.010 40.462 -34.517 1.00 87.69 515 GLU A N 1
ATOM 4142 C CA . GLU A 1 515 ? 26.998 40.821 -33.088 1.00 87.69 515 GLU A CA 1
ATOM 4143 C C . GLU A 1 515 ? 25.887 40.099 -32.316 1.00 87.69 515 GLU A C 1
ATOM 4145 O O . GLU A 1 515 ? 26.017 39.883 -31.108 1.00 87.69 515 GLU A O 1
ATOM 4150 N N . LEU A 1 516 ? 24.814 39.711 -33.018 1.00 88.88 516 LEU A N 1
ATOM 4151 C CA . LEU A 1 516 ? 23.640 39.049 -32.458 1.00 88.88 516 LEU A CA 1
ATOM 4152 C C . LEU A 1 516 ? 23.326 37.749 -33.208 1.00 88.88 516 LEU A C 1
ATOM 4154 O O . LEU A 1 516 ? 23.173 37.747 -34.432 1.00 88.88 516 LEU A O 1
ATOM 4158 N N . ASP A 1 517 ? 23.202 36.654 -32.460 1.00 90.50 517 ASP A N 1
ATOM 4159 C CA . ASP A 1 517 ? 22.780 35.351 -32.974 1.00 90.50 517 ASP A CA 1
ATOM 4160 C C . ASP A 1 517 ? 21.303 35.083 -32.655 1.00 90.50 517 ASP A C 1
ATOM 4162 O O . ASP A 1 517 ? 20.891 35.027 -31.496 1.00 90.50 517 ASP A O 1
ATOM 4166 N N . LEU A 1 518 ? 20.489 34.945 -33.693 1.00 89.31 518 LEU A N 1
ATOM 4167 C CA . LEU A 1 518 ? 19.051 34.758 -33.608 1.00 89.31 518 LEU A CA 1
ATOM 4168 C C . LEU A 1 518 ? 18.700 33.275 -33.727 1.00 89.31 518 LEU A C 1
ATOM 4170 O O . LEU A 1 518 ? 19.116 32.594 -34.665 1.00 89.31 518 LEU A O 1
ATOM 4174 N N . PHE A 1 519 ? 17.806 32.825 -32.844 1.00 87.06 519 PHE A N 1
ATOM 4175 C CA . PHE A 1 519 ? 17.350 31.434 -32.739 1.00 87.06 519 PHE A CA 1
ATOM 4176 C C . PHE A 1 519 ? 18.432 30.467 -32.236 1.00 87.06 519 PHE A C 1
ATOM 4178 O O . PHE A 1 519 ? 18.398 29.282 -32.564 1.00 87.06 519 PHE A O 1
ATOM 4185 N N . ALA A 1 520 ? 19.349 30.964 -31.406 1.00 83.75 520 ALA A N 1
ATOM 4186 C CA . ALA A 1 520 ? 20.436 30.193 -30.811 1.00 83.75 520 ALA A CA 1
ATOM 4187 C C . ALA A 1 520 ? 20.201 29.877 -29.322 1.00 83.75 520 ALA A C 1
ATOM 4189 O O . ALA A 1 520 ? 19.351 30.465 -28.651 1.00 83.75 520 ALA A O 1
ATOM 4190 N N . THR A 1 521 ? 20.980 28.934 -28.807 1.00 80.69 521 THR A N 1
ATOM 4191 C CA . THR A 1 521 ? 21.121 28.563 -27.397 1.00 80.69 521 THR A CA 1
ATOM 4192 C C . THR A 1 521 ? 22.549 28.864 -26.935 1.00 80.69 521 THR A C 1
ATOM 4194 O O . THR A 1 521 ? 23.429 29.156 -27.749 1.00 80.69 521 THR A O 1
ATOM 4197 N N . LEU A 1 522 ? 22.806 28.773 -25.626 1.00 79.44 522 LEU A N 1
ATOM 4198 C CA . LEU A 1 522 ? 24.145 28.990 -25.065 1.00 79.44 522 LEU A CA 1
ATOM 4199 C C . LEU A 1 522 ? 25.209 28.095 -25.727 1.00 79.44 522 LEU A C 1
ATOM 4201 O O . LEU A 1 522 ? 26.331 28.547 -25.953 1.00 79.44 522 LEU A O 1
ATOM 4205 N N . ASP A 1 523 ? 24.831 26.863 -26.074 1.00 73.75 523 ASP A N 1
ATOM 4206 C CA . ASP A 1 523 ? 25.734 25.840 -26.606 1.00 73.75 523 ASP A CA 1
ATOM 4207 C C . ASP A 1 523 ? 26.000 25.970 -28.109 1.00 73.75 523 ASP A C 1
ATOM 4209 O O . ASP A 1 523 ? 27.025 25.494 -28.600 1.00 73.75 523 ASP A O 1
ATOM 4213 N N . ASN A 1 524 ? 25.092 26.600 -28.865 1.00 82.19 524 ASN A N 1
ATOM 4214 C CA . ASN A 1 524 ? 25.206 26.689 -30.323 1.00 82.19 524 ASN A CA 1
ATOM 4215 C C . ASN A 1 524 ? 25.439 28.108 -30.869 1.00 82.19 524 ASN A C 1
ATOM 4217 O O . ASN A 1 524 ? 25.633 28.236 -32.085 1.00 82.19 524 ASN A O 1
ATOM 4221 N N . ARG A 1 525 ? 25.476 29.130 -29.997 1.00 86.12 525 ARG A N 1
ATOM 4222 C CA . ARG A 1 525 ? 25.695 30.535 -30.370 1.00 86.12 525 ARG A CA 1
ATOM 4223 C C . ARG A 1 525 ? 27.009 30.752 -31.123 1.00 86.12 525 ARG A C 1
ATOM 4225 O O . ARG A 1 525 ? 28.050 30.187 -30.791 1.00 86.12 525 ARG A O 1
ATOM 4232 N N . LYS A 1 526 ? 26.959 31.632 -32.117 1.00 86.62 526 LYS A N 1
ATOM 4233 C CA . LYS A 1 526 ? 28.070 32.058 -32.981 1.00 86.62 526 LYS A CA 1
ATOM 4234 C C . LYS A 1 526 ? 28.482 33.508 -32.747 1.00 86.62 526 LYS A C 1
ATOM 4236 O O . LYS A 1 526 ? 29.535 33.918 -33.227 1.00 86.62 526 LYS A O 1
ATOM 4241 N N . ALA A 1 527 ? 27.676 34.259 -31.999 1.00 85.12 527 ALA A N 1
ATOM 4242 C CA . ALA A 1 527 ? 27.954 35.627 -31.582 1.00 85.12 527 ALA A CA 1
ATOM 4243 C C . ALA A 1 527 ? 27.976 35.752 -30.051 1.00 85.12 527 ALA A C 1
ATOM 4245 O O . ALA A 1 527 ? 27.492 34.882 -29.321 1.00 85.12 527 ALA A O 1
ATOM 4246 N N . HIS A 1 528 ? 28.548 36.854 -29.559 1.00 82.19 528 HIS A N 1
ATOM 4247 C CA . HIS A 1 528 ? 28.643 37.131 -28.124 1.00 82.19 528 HIS A CA 1
ATOM 4248 C C . HIS A 1 528 ? 27.256 37.268 -27.476 1.00 82.19 528 HIS A C 1
ATOM 4250 O O . HIS A 1 528 ? 27.022 36.729 -26.392 1.00 82.19 528 HIS A O 1
ATOM 4256 N N . ARG A 1 529 ? 26.332 37.955 -28.157 1.00 88.06 529 ARG A N 1
ATOM 4257 C CA . ARG A 1 529 ? 24.930 38.094 -27.752 1.00 88.06 529 ARG A CA 1
ATOM 4258 C C . ARG A 1 529 ? 24.068 37.132 -28.558 1.00 88.06 529 ARG A C 1
ATOM 4260 O O . ARG A 1 529 ? 24.316 36.936 -29.748 1.00 88.06 529 ARG A O 1
ATOM 4267 N N . TYR A 1 530 ? 23.052 36.550 -27.930 1.00 88.75 530 TYR A N 1
ATOM 4268 C CA . TYR A 1 530 ? 22.150 35.631 -28.616 1.00 88.75 530 TYR A CA 1
ATOM 4269 C C . TYR A 1 530 ? 20.712 35.725 -28.098 1.00 88.75 530 TYR A C 1
ATOM 4271 O O . TYR A 1 530 ? 20.476 36.033 -26.929 1.00 88.75 530 TYR A O 1
ATOM 4279 N N . CYS A 1 531 ? 19.751 35.436 -28.972 1.00 85.94 531 CYS A N 1
ATOM 4280 C CA . CYS A 1 531 ? 18.331 35.355 -28.654 1.00 85.94 531 CYS A CA 1
ATOM 4281 C C . CYS A 1 531 ? 17.807 33.947 -28.932 1.00 85.94 531 CYS A C 1
ATOM 4283 O O . CYS A 1 531 ? 17.902 33.438 -30.053 1.00 85.94 531 CYS A O 1
ATOM 4285 N N . SER A 1 532 ? 17.190 33.347 -27.921 1.00 82.62 532 SER A N 1
ATOM 4286 C CA . SER A 1 532 ? 16.571 32.028 -28.000 1.00 82.62 532 SER A CA 1
ATOM 4287 C C . SER A 1 532 ? 15.129 32.100 -28.497 1.00 82.62 532 SER A C 1
ATOM 4289 O O . SER A 1 532 ? 14.454 33.131 -28.442 1.00 82.62 532 SER A O 1
ATOM 4291 N N . ARG A 1 533 ? 14.620 30.972 -28.995 1.00 73.75 533 ARG A N 1
ATOM 4292 C CA . ARG A 1 533 ? 13.211 30.837 -29.376 1.00 73.75 533 ARG A CA 1
ATOM 4293 C C . ARG A 1 533 ? 12.349 30.834 -28.109 1.00 73.75 533 ARG A C 1
ATOM 4295 O O . ARG A 1 533 ? 12.467 29.922 -27.299 1.00 73.75 533 ARG A O 1
ATOM 4302 N N . GLY A 1 534 ? 11.484 31.836 -27.939 1.00 67.31 534 GLY A N 1
ATOM 4303 C CA . GLY A 1 534 ? 10.616 31.951 -26.757 1.00 67.31 534 GLY A CA 1
ATOM 4304 C C . GLY A 1 534 ? 11.293 32.499 -25.492 1.00 67.31 534 GLY A C 1
ATOM 4305 O O . GLY A 1 534 ? 10.629 32.597 -24.466 1.00 67.31 534 GLY A O 1
ATOM 4306 N N . GLY A 1 535 ? 12.577 32.878 -25.553 1.00 64.75 535 GLY A N 1
ATOM 4307 C CA . GLY A 1 535 ? 13.267 33.626 -24.492 1.00 64.75 535 GLY A CA 1
ATOM 4308 C C . GLY A 1 535 ? 13.679 32.831 -23.246 1.00 64.75 535 GLY A C 1
ATOM 4309 O O . GLY A 1 535 ? 13.938 33.438 -22.213 1.00 64.75 535 GLY A O 1
ATOM 4310 N N . LEU A 1 536 ? 13.741 31.498 -23.318 1.00 56.97 536 LEU A N 1
ATOM 4311 C CA . LEU A 1 536 ? 13.929 30.613 -22.154 1.00 56.97 536 LEU A CA 1
ATOM 4312 C C . LEU A 1 536 ? 15.372 30.082 -21.964 1.00 56.97 536 LEU A C 1
ATOM 4314 O O . LEU A 1 536 ? 15.580 29.131 -21.217 1.00 56.97 536 LEU A O 1
ATOM 4318 N N . GLY A 1 537 ? 16.379 30.674 -22.619 1.00 62.09 537 GLY A N 1
ATOM 4319 C CA . GLY A 1 537 ? 17.787 30.243 -22.531 1.00 62.09 537 GLY A CA 1
ATOM 4320 C C . GLY A 1 537 ? 18.626 30.969 -21.455 1.00 62.09 537 GLY A C 1
ATOM 4321 O O . GLY A 1 537 ? 18.490 32.188 -21.315 1.00 62.09 537 GLY A O 1
ATOM 4322 N N . PRO A 1 538 ? 19.548 30.289 -20.734 1.00 61.97 538 PRO A N 1
ATOM 4323 C CA . PRO A 1 538 ? 20.454 30.928 -19.771 1.00 61.97 538 PRO A CA 1
ATOM 4324 C C . PRO A 1 538 ? 21.354 31.986 -20.434 1.00 61.97 538 PRO A C 1
ATOM 4326 O O . PRO A 1 538 ? 22.216 31.660 -21.251 1.00 61.97 538 PRO A O 1
ATOM 4329 N N . GLY A 1 539 ? 21.174 33.266 -20.096 1.00 70.94 539 GLY A N 1
ATOM 4330 C CA . GLY A 1 539 ? 21.940 34.368 -20.700 1.00 70.94 539 GLY A CA 1
ATOM 4331 C C . GLY A 1 539 ? 21.490 34.770 -22.112 1.00 70.94 539 GLY A C 1
ATOM 4332 O O . GLY A 1 539 ? 22.259 35.403 -22.827 1.00 70.94 539 GLY A O 1
ATOM 4333 N N . SER A 1 540 ? 20.274 34.388 -22.519 1.00 82.50 540 SER A N 1
ATOM 4334 C CA . SER A 1 540 ? 19.620 34.863 -23.744 1.00 82.50 540 SER A CA 1
ATOM 4335 C C . SER A 1 540 ? 19.099 36.293 -23.562 1.00 82.50 540 SER A C 1
ATOM 4337 O O . SER A 1 540 ? 18.451 36.588 -22.562 1.00 82.50 540 SER A O 1
ATOM 4339 N N . ASP A 1 541 ? 19.225 37.136 -24.587 1.00 80.88 541 ASP A N 1
ATOM 4340 C CA . ASP A 1 541 ? 18.717 38.523 -24.607 1.00 80.88 541 ASP A CA 1
ATOM 4341 C C . ASP A 1 541 ? 17.173 38.619 -24.756 1.00 80.88 541 ASP A C 1
ATOM 4343 O O . ASP A 1 541 ? 16.633 39.677 -25.071 1.00 80.88 541 ASP A O 1
ATOM 4347 N N . GLY A 1 542 ? 16.443 37.517 -24.545 1.00 80.56 542 GLY A N 1
ATOM 4348 C CA . GLY A 1 542 ? 14.993 37.398 -24.762 1.00 80.56 542 GLY A CA 1
ATOM 4349 C C . GLY A 1 542 ? 14.591 36.600 -26.012 1.00 80.56 542 GLY A C 1
ATOM 4350 O O . GLY A 1 542 ? 15.418 35.935 -26.640 1.00 80.56 542 GLY A O 1
ATOM 4351 N N . ASP A 1 543 ? 13.292 36.622 -26.342 1.00 83.06 543 ASP A N 1
ATOM 4352 C CA . ASP A 1 543 ? 12.730 35.934 -27.515 1.00 83.06 543 ASP A CA 1
ATOM 4353 C C . ASP A 1 543 ? 13.201 36.605 -28.812 1.00 83.06 543 ASP A C 1
ATOM 4355 O O . ASP A 1 543 ? 12.981 37.800 -29.021 1.00 83.06 543 ASP A O 1
ATOM 4359 N N . ALA A 1 544 ? 13.783 35.816 -29.720 1.00 84.06 544 ALA A N 1
ATOM 4360 C CA . ALA A 1 544 ? 14.251 36.270 -31.027 1.00 84.06 544 ALA A CA 1
ATOM 4361 C C . ALA A 1 544 ? 13.212 37.090 -31.818 1.00 84.06 544 ALA A C 1
ATOM 4363 O O . ALA A 1 544 ? 13.602 37.977 -32.567 1.00 84.06 544 ALA A O 1
ATOM 4364 N N . PHE A 1 545 ? 11.901 36.858 -31.667 1.00 85.31 545 PHE A N 1
ATOM 4365 C CA . PHE A 1 545 ? 10.887 37.674 -32.355 1.00 85.31 545 PHE A CA 1
ATOM 4366 C C . PHE A 1 545 ? 10.516 38.981 -31.643 1.00 85.31 545 PHE A C 1
ATOM 4368 O O . PHE A 1 545 ? 9.938 39.859 -32.287 1.00 85.31 545 PHE A O 1
ATOM 4375 N N . GLN A 1 546 ? 10.817 39.111 -30.352 1.00 83.88 546 GLN A N 1
ATOM 4376 C CA . GLN A 1 546 ? 10.498 40.295 -29.547 1.00 83.88 546 GLN A CA 1
ATOM 4377 C C . GLN A 1 546 ? 11.650 41.302 -29.505 1.00 83.88 546 GLN A C 1
ATOM 4379 O O . GLN A 1 546 ? 11.408 42.488 -29.307 1.00 83.88 546 GLN A O 1
ATOM 4384 N N . VAL A 1 547 ? 12.882 40.846 -29.734 1.00 82.94 547 VAL A N 1
ATOM 4385 C CA . VAL A 1 547 ? 14.058 41.714 -29.844 1.00 82.94 547 VAL A CA 1
ATOM 4386 C C . VAL A 1 547 ? 14.063 42.438 -31.195 1.00 82.94 547 VAL A C 1
ATOM 4388 O O . VAL A 1 547 ? 13.654 41.880 -32.218 1.00 82.94 547 VAL A O 1
ATOM 4391 N N . GLU A 1 548 ? 14.496 43.697 -31.192 1.00 83.62 548 GLU A N 1
ATOM 4392 C CA . GLU A 1 548 ? 14.645 44.528 -32.389 1.00 83.62 548 GLU A CA 1
ATOM 4393 C C . GLU A 1 548 ? 15.888 44.100 -33.186 1.00 83.62 548 GLU A C 1
ATOM 4395 O O . GLU A 1 548 ? 16.974 43.960 -32.625 1.00 83.62 548 GLU A O 1
ATOM 4400 N N . TRP A 1 549 ? 15.736 43.860 -34.493 1.00 86.94 549 TRP A N 1
ATOM 4401 C CA . TRP A 1 549 ? 16.827 43.400 -35.371 1.00 86.94 549 TRP A CA 1
ATOM 4402 C C . TRP A 1 549 ? 17.513 44.543 -36.132 1.00 86.94 549 TRP A C 1
ATOM 4404 O O . TRP A 1 549 ? 18.414 44.308 -36.939 1.00 86.94 549 TRP A O 1
ATOM 4414 N N . SER A 1 550 ? 17.074 45.787 -35.922 1.00 78.00 550 SER A N 1
ATOM 4415 C CA . SER A 1 550 ? 17.641 46.953 -36.595 1.00 78.00 550 SER A CA 1
ATOM 4416 C C . SER A 1 550 ? 18.968 47.375 -35.954 1.00 78.00 550 SER A C 1
ATOM 4418 O O . SER A 1 550 ? 19.065 47.480 -34.733 1.00 78.00 550 SER A O 1
ATOM 4420 N N . GLY A 1 551 ? 19.987 47.643 -36.774 1.00 78.94 551 GLY A N 1
ATOM 4421 C CA . GLY A 1 551 ? 21.304 48.088 -36.311 1.00 78.94 551 GLY A CA 1
ATOM 4422 C C . GLY A 1 551 ? 22.423 47.128 -36.725 1.00 78.94 551 GLY A C 1
ATOM 4423 O O . GLY A 1 551 ? 22.852 47.207 -37.879 1.00 78.94 551 GLY A O 1
ATOM 4424 N N . PRO A 1 552 ? 22.931 46.268 -35.821 1.00 79.69 552 PRO A N 1
ATOM 4425 C CA . PRO A 1 552 ? 24.095 45.428 -36.086 1.00 79.69 552 PRO A CA 1
ATOM 4426 C C . PRO A 1 552 ? 23.794 44.264 -37.040 1.00 79.69 552 PRO A C 1
ATOM 4428 O O . PRO A 1 552 ? 22.647 43.855 -37.233 1.00 79.69 552 PRO A O 1
ATOM 4431 N N . LEU A 1 553 ? 24.852 43.691 -37.619 1.00 89.06 553 LEU A N 1
ATOM 4432 C CA . LEU A 1 553 ? 24.757 42.479 -38.430 1.00 89.06 553 LEU A CA 1
ATOM 4433 C C . LEU A 1 553 ? 24.287 41.305 -37.561 1.00 89.06 553 LEU A C 1
ATOM 4435 O O . LEU A 1 553 ? 24.940 40.957 -36.575 1.00 89.06 553 LEU A O 1
ATOM 4439 N N . CYS A 1 554 ? 23.178 40.678 -37.945 1.00 92.38 554 CYS A N 1
ATOM 4440 C CA . CYS A 1 554 ? 22.639 39.512 -37.248 1.00 92.38 554 CYS A CA 1
ATOM 4441 C C . CYS A 1 554 ? 22.956 38.220 -38.009 1.00 92.38 554 CYS A C 1
ATOM 4443 O O . CYS A 1 554 ? 22.985 38.196 -39.241 1.00 92.38 554 CYS A O 1
ATOM 4445 N N . TYR A 1 555 ? 23.130 37.120 -37.286 1.00 93.88 555 TYR A N 1
ATOM 4446 C CA . TYR A 1 555 ? 23.145 35.773 -37.854 1.00 93.88 555 TYR A CA 1
ATOM 4447 C C . TYR A 1 555 ? 21.881 35.033 -37.434 1.00 93.88 555 TYR A C 1
ATOM 4449 O O . TYR A 1 555 ? 21.424 35.189 -36.308 1.00 93.88 555 TYR A O 1
ATOM 4457 N N . ALA A 1 556 ? 21.286 34.268 -38.346 1.00 91.81 556 ALA A N 1
ATOM 4458 C CA . ALA A 1 556 ? 20.081 33.507 -38.056 1.00 91.81 556 ALA A CA 1
ATOM 4459 C C . ALA A 1 556 ? 20.130 32.129 -38.715 1.00 91.81 556 ALA A C 1
ATOM 4461 O O . ALA A 1 556 ? 20.266 32.012 -39.938 1.00 91.81 556 ALA A O 1
ATOM 4462 N N . PHE A 1 557 ? 19.911 31.088 -37.914 1.00 91.50 557 PHE A N 1
ATOM 4463 C CA . PHE A 1 557 ? 19.632 29.742 -38.411 1.00 91.50 557 PHE A CA 1
ATOM 4464 C C . PHE A 1 557 ? 18.323 29.205 -37.807 1.00 91.50 557 PHE A C 1
ATOM 4466 O O . PHE A 1 557 ? 18.336 28.373 -36.903 1.00 91.50 557 PHE A O 1
ATOM 4473 N N . PRO A 1 558 ? 17.164 29.712 -38.267 1.00 87.44 558 PRO A N 1
ATOM 4474 C CA . PRO A 1 558 ? 15.880 29.390 -37.664 1.00 87.44 558 PRO A CA 1
ATOM 4475 C C . PRO A 1 558 ? 15.369 28.004 -38.090 1.00 87.44 558 PRO A C 1
ATOM 4477 O O . PRO A 1 558 ? 15.653 27.540 -39.201 1.00 87.44 558 PRO A O 1
ATOM 4480 N N . PRO A 1 559 ? 14.473 27.394 -37.293 1.00 82.81 559 PRO A N 1
ATOM 4481 C CA . PRO A 1 559 ? 13.643 26.289 -37.757 1.00 82.81 559 PRO A CA 1
ATOM 4482 C C . PRO A 1 559 ? 12.903 26.659 -39.052 1.00 82.81 559 PRO A C 1
ATOM 4484 O O . PRO A 1 559 ? 12.231 27.691 -39.126 1.00 82.81 559 PRO A O 1
ATOM 4487 N N . PHE A 1 560 ? 12.978 25.803 -40.076 1.00 85.44 560 PHE A N 1
ATOM 4488 C CA . PHE A 1 560 ? 12.454 26.116 -41.415 1.00 85.44 560 PHE A CA 1
ATOM 4489 C C . PHE A 1 560 ? 10.972 26.530 -41.481 1.00 85.44 560 PHE A C 1
ATOM 4491 O O . PHE A 1 560 ? 10.662 27.405 -42.292 1.00 85.44 560 PHE A O 1
ATOM 4498 N N . PRO A 1 561 ? 10.049 26.002 -40.646 1.00 81.00 561 PRO A N 1
ATOM 4499 C CA . PRO A 1 561 ? 8.662 26.477 -40.621 1.00 81.00 561 PRO A CA 1
ATOM 4500 C C . PRO A 1 561 ? 8.517 27.969 -40.283 1.00 81.00 561 PRO A C 1
ATOM 4502 O O . PRO A 1 561 ? 7.519 28.589 -40.643 1.00 81.00 561 PRO A O 1
ATOM 4505 N N . LEU A 1 562 ? 9.511 28.565 -39.618 1.00 84.06 562 LEU A N 1
ATOM 4506 C CA . LEU A 1 562 ? 9.493 29.963 -39.190 1.00 84.06 562 LEU A CA 1
ATOM 4507 C C . LEU A 1 562 ? 10.073 30.926 -40.235 1.00 84.06 562 LEU A C 1
ATOM 4509 O O . LEU A 1 562 ? 9.936 32.137 -40.066 1.00 84.06 562 LEU A O 1
ATOM 4513 N N . LEU A 1 563 ? 10.666 30.429 -41.329 1.00 87.38 563 LEU A N 1
ATOM 4514 C CA . LEU A 1 563 ? 11.341 31.259 -42.338 1.00 87.38 563 LEU A CA 1
ATOM 4515 C C . LEU A 1 563 ? 10.442 32.359 -42.915 1.00 87.38 563 LEU A C 1
ATOM 4517 O O . LEU A 1 563 ? 10.895 33.486 -43.079 1.00 87.38 563 LEU A O 1
ATOM 4521 N N . ALA A 1 564 ? 9.159 32.079 -43.163 1.00 86.06 564 ALA A N 1
ATOM 4522 C CA . ALA A 1 564 ? 8.220 33.087 -43.662 1.00 86.06 564 ALA A CA 1
ATOM 4523 C C . ALA A 1 564 ? 8.072 34.278 -42.695 1.00 86.06 564 ALA A C 1
ATOM 4525 O O . ALA A 1 564 ? 8.080 35.435 -43.113 1.00 86.06 564 ALA A O 1
ATOM 4526 N N . ARG A 1 565 ? 7.989 33.991 -41.391 1.00 87.94 565 ARG A N 1
ATOM 4527 C CA . ARG A 1 565 ? 7.860 35.002 -40.336 1.00 87.94 565 ARG A CA 1
ATOM 4528 C C . ARG A 1 565 ? 9.175 35.749 -40.110 1.00 87.94 565 ARG A C 1
ATOM 4530 O O . ARG A 1 565 ? 9.148 36.961 -39.927 1.00 87.94 565 ARG A O 1
ATOM 4537 N N . VAL A 1 566 ? 10.310 35.048 -40.178 1.00 89.81 566 VAL A N 1
ATOM 4538 C CA . VAL A 1 566 ? 11.652 35.652 -40.116 1.00 89.81 566 VAL A CA 1
ATOM 4539 C C . VAL A 1 566 ? 11.830 36.656 -41.252 1.00 89.81 566 VAL A C 1
ATOM 4541 O O . VAL A 1 566 ? 12.146 37.809 -40.990 1.00 89.81 566 VAL A O 1
ATOM 4544 N N . LEU A 1 567 ? 11.535 36.273 -42.496 1.00 90.06 567 LEU A N 1
ATOM 4545 C CA . LEU A 1 567 ? 11.646 37.173 -43.649 1.00 90.06 567 LEU A CA 1
ATOM 4546 C C . LEU A 1 567 ? 10.715 38.385 -43.536 1.00 90.06 567 LEU A C 1
ATOM 4548 O O . LEU A 1 567 ? 11.128 39.497 -43.853 1.00 90.06 567 LEU A O 1
ATOM 4552 N N . SER A 1 568 ? 9.491 38.191 -43.033 1.00 88.00 568 SER A N 1
ATOM 4553 C CA . SER A 1 568 ? 8.565 39.298 -42.773 1.00 88.00 568 SER A CA 1
ATOM 4554 C C . SER A 1 568 ? 9.122 40.292 -41.752 1.00 88.00 568 SER A C 1
ATOM 4556 O O . SER A 1 568 ? 8.936 41.494 -41.925 1.00 88.00 568 SER A O 1
ATOM 4558 N N . LYS A 1 569 ? 9.805 39.815 -40.703 1.00 88.12 569 LYS A N 1
ATOM 4559 C CA . LYS A 1 569 ? 10.425 40.679 -39.688 1.00 88.12 569 LYS A CA 1
ATOM 4560 C C . LYS A 1 569 ? 11.676 41.380 -40.226 1.00 88.12 569 LYS A C 1
ATOM 4562 O O . LYS A 1 569 ? 11.793 42.585 -40.045 1.00 88.12 569 LYS A O 1
ATOM 4567 N N . ILE A 1 570 ? 12.535 40.681 -40.982 1.00 89.12 570 ILE A N 1
ATOM 4568 C CA . ILE A 1 570 ? 13.690 41.297 -41.670 1.00 89.12 570 ILE A CA 1
ATOM 4569 C C . ILE A 1 570 ? 13.227 42.456 -42.560 1.00 89.12 570 ILE A C 1
ATOM 4571 O O . ILE A 1 570 ? 13.812 43.536 -42.528 1.00 89.12 570 ILE A O 1
ATOM 4575 N N . GLN A 1 571 ? 12.153 42.246 -43.326 1.00 87.06 571 GLN A N 1
ATOM 4576 C CA . GLN A 1 571 ? 11.590 43.272 -44.197 1.00 87.06 571 GLN A CA 1
ATOM 4577 C C . GLN A 1 571 ? 10.928 44.417 -43.415 1.00 87.06 571 GLN A C 1
ATOM 4579 O O . GLN A 1 571 ? 11.062 45.569 -43.817 1.00 87.06 571 GLN A O 1
ATOM 4584 N N . GLY A 1 572 ? 10.215 44.110 -42.327 1.00 85.50 572 GLY A N 1
ATOM 4585 C CA . GLY A 1 572 ? 9.523 45.107 -41.506 1.00 85.50 572 GLY A CA 1
ATOM 4586 C C . GLY A 1 572 ? 10.466 46.024 -40.724 1.00 85.50 572 GLY A C 1
ATOM 4587 O O . GLY A 1 572 ? 10.192 47.213 -40.608 1.00 85.50 572 GLY A O 1
ATOM 4588 N N . GLU A 1 573 ? 11.583 45.490 -40.228 1.00 85.56 573 GLU A N 1
ATOM 4589 C CA . GLU A 1 573 ? 12.540 46.222 -39.381 1.00 85.56 573 GLU A CA 1
ATOM 4590 C C . GLU A 1 573 ? 13.772 46.725 -40.147 1.00 85.56 573 GLU A C 1
ATOM 4592 O O . GLU A 1 573 ? 14.593 47.457 -39.597 1.00 85.56 573 GLU A O 1
ATOM 4597 N N . GLY A 1 574 ? 13.916 46.353 -41.423 1.00 83.69 574 GLY A N 1
ATOM 4598 C CA . GLY A 1 574 ? 15.063 46.748 -42.241 1.00 83.69 574 GLY A CA 1
ATOM 4599 C C . GLY A 1 574 ? 16.389 46.196 -41.708 1.00 83.69 574 GLY A C 1
ATOM 4600 O O . GLY A 1 574 ? 17.400 46.899 -41.712 1.00 83.69 574 GLY A O 1
ATOM 4601 N N . ALA A 1 575 ? 16.380 44.953 -41.221 1.00 86.88 575 ALA A N 1
ATOM 4602 C CA . ALA A 1 575 ? 17.537 44.311 -40.606 1.00 86.88 575 ALA A CA 1
ATOM 4603 C C . ALA A 1 575 ? 18.550 43.808 -41.650 1.00 86.88 575 ALA A C 1
ATOM 4605 O O . ALA A 1 575 ? 18.171 43.365 -42.736 1.00 86.88 575 ALA A O 1
ATOM 4606 N N . THR A 1 576 ? 19.838 43.820 -41.293 1.00 90.81 576 THR A N 1
ATOM 4607 C CA . THR A 1 576 ? 20.897 43.183 -42.092 1.00 90.81 576 THR A CA 1
ATOM 4608 C C . THR A 1 576 ? 21.236 41.829 -41.476 1.00 90.81 576 THR A C 1
ATOM 4610 O O . THR A 1 576 ? 21.686 41.768 -40.331 1.00 90.81 576 THR A O 1
ATOM 4613 N N . VAL A 1 577 ? 20.992 40.738 -42.210 1.00 93.00 577 VAL A N 1
ATOM 4614 C CA . VAL A 1 577 ? 21.038 39.373 -41.655 1.00 93.00 577 VAL A CA 1
ATOM 4615 C C . VAL A 1 577 ? 21.780 38.405 -42.576 1.00 93.00 577 VAL A C 1
ATOM 4617 O O . VAL A 1 577 ? 21.496 38.331 -43.773 1.00 93.00 577 VAL A O 1
ATOM 4620 N N . ILE A 1 578 ? 22.683 37.609 -41.998 1.00 94.19 578 ILE A N 1
ATOM 4621 C CA . ILE A 1 578 ? 23.207 36.376 -42.595 1.00 94.19 578 ILE A CA 1
ATOM 4622 C C . ILE A 1 578 ? 22.255 35.241 -42.211 1.00 94.19 578 ILE A C 1
ATOM 4624 O O . ILE A 1 578 ? 22.278 34.742 -41.086 1.00 94.19 578 ILE A O 1
ATOM 4628 N N . LEU A 1 579 ? 21.397 34.846 -43.147 1.00 93.56 579 LEU A N 1
ATOM 4629 C CA . LEU A 1 579 ? 20.381 33.820 -42.942 1.00 93.56 579 LEU A CA 1
ATOM 4630 C C . LEU A 1 579 ? 20.838 32.488 -43.540 1.00 93.56 579 LEU A C 1
ATOM 4632 O O . LEU A 1 579 ? 21.123 32.403 -44.734 1.00 93.56 579 LEU A O 1
ATOM 4636 N N . ILE A 1 580 ? 20.839 31.421 -42.744 1.00 93.69 580 ILE A N 1
ATOM 4637 C CA . ILE A 1 580 ? 21.009 30.056 -43.254 1.00 93.69 580 ILE A CA 1
ATOM 4638 C C . ILE A 1 580 ? 19.632 29.479 -43.579 1.00 93.69 580 ILE A C 1
ATOM 4640 O O . ILE A 1 580 ? 18.809 29.254 -42.693 1.00 93.69 580 ILE A O 1
ATOM 4644 N N . ALA A 1 581 ? 19.378 29.223 -44.863 1.00 90.81 581 ALA A N 1
ATOM 4645 C CA . ALA A 1 581 ? 18.107 28.676 -45.330 1.00 90.81 581 ALA A CA 1
ATOM 4646 C C . ALA A 1 581 ? 18.303 27.708 -46.512 1.00 90.81 581 ALA A C 1
ATOM 4648 O O . ALA A 1 581 ? 19.238 27.870 -47.307 1.00 90.81 581 ALA A O 1
ATOM 4649 N N . PRO A 1 582 ? 17.436 26.693 -46.661 1.00 90.56 582 PRO A N 1
ATOM 4650 C CA . PRO A 1 582 ? 17.558 25.710 -47.727 1.00 90.56 582 PRO A CA 1
ATOM 4651 C C . PRO A 1 582 ? 17.196 26.297 -49.099 1.00 90.56 582 PRO A C 1
ATOM 4653 O O . PRO A 1 582 ? 16.283 27.113 -49.232 1.00 90.56 582 PRO A O 1
ATOM 4656 N N . PHE A 1 583 ? 17.877 25.845 -50.154 1.00 88.00 583 PHE A N 1
ATOM 4657 C CA . PHE A 1 583 ? 17.541 26.214 -51.532 1.00 88.00 583 PHE A CA 1
ATOM 4658 C C . PHE A 1 583 ? 16.347 25.381 -52.034 1.00 88.00 583 PHE A C 1
ATOM 4660 O O . PHE A 1 583 ? 16.526 24.358 -52.702 1.00 88.00 583 PHE A O 1
ATOM 4667 N N . TRP A 1 584 ? 15.119 25.795 -51.700 1.00 89.56 584 TRP A N 1
ATOM 4668 C CA . TRP A 1 584 ? 13.879 25.073 -52.031 1.00 89.56 584 TRP A CA 1
ATOM 4669 C C . TRP A 1 584 ? 12.903 25.916 -52.881 1.00 89.56 584 TRP A C 1
ATOM 4671 O O . TRP A 1 584 ? 11.988 26.534 -52.338 1.00 89.56 584 TRP A O 1
ATOM 4681 N N . PRO A 1 585 ? 13.006 25.877 -54.228 1.00 83.88 585 PRO A N 1
ATOM 4682 C CA . PRO A 1 585 ? 12.232 26.739 -55.134 1.00 83.88 585 PRO A CA 1
ATOM 4683 C C . PRO A 1 585 ? 10.708 26.632 -55.050 1.00 83.88 585 PRO A C 1
ATOM 4685 O O . PRO A 1 585 ? 10.003 27.546 -55.459 1.00 83.88 585 PRO A O 1
ATOM 4688 N N . ARG A 1 586 ? 10.190 25.505 -54.553 1.00 82.56 586 ARG A N 1
ATOM 4689 C CA . ARG A 1 586 ? 8.746 25.237 -54.466 1.00 82.56 586 ARG A CA 1
ATOM 4690 C C . ARG A 1 586 ? 8.095 25.801 -53.199 1.00 82.56 586 ARG A C 1
ATOM 4692 O O . ARG A 1 586 ? 6.889 25.655 -53.039 1.00 82.56 586 ARG A O 1
ATOM 4699 N N . GLN A 1 587 ? 8.870 26.383 -52.283 1.00 85.06 587 GLN A N 1
ATOM 4700 C CA . GLN A 1 587 ? 8.342 26.882 -51.015 1.00 85.06 587 GLN A CA 1
ATOM 4701 C C . GLN A 1 587 ? 7.796 28.312 -51.147 1.00 85.06 587 GLN A C 1
ATOM 4703 O O . GLN A 1 587 ? 8.462 29.150 -51.757 1.00 85.06 587 GLN A O 1
ATOM 4708 N N . PRO A 1 588 ? 6.645 28.641 -50.527 1.00 79.69 588 PRO A N 1
ATOM 4709 C CA . PRO A 1 588 ? 6.022 29.965 -50.651 1.00 79.69 588 PRO A CA 1
ATOM 4710 C C . PRO A 1 588 ? 6.925 31.133 -50.225 1.00 79.69 588 PRO A C 1
ATOM 4712 O O . PRO A 1 588 ? 6.918 32.189 -50.851 1.00 79.69 588 PRO A O 1
ATOM 4715 N N . TRP A 1 589 ? 7.745 30.941 -49.188 1.00 87.06 589 TRP A N 1
ATOM 4716 C CA . TRP A 1 589 ? 8.662 31.963 -48.668 1.00 87.06 589 TRP A CA 1
ATOM 4717 C C . TRP A 1 589 ? 9.914 32.169 -49.536 1.00 87.06 589 TRP A C 1
ATOM 4719 O O . TRP A 1 589 ? 10.598 33.184 -49.401 1.00 87.06 589 TRP A O 1
ATOM 4729 N N . PHE A 1 590 ? 10.225 31.236 -50.442 1.00 88.62 590 PHE A N 1
ATOM 4730 C CA . PHE A 1 590 ? 11.463 31.262 -51.223 1.00 88.62 590 PHE A CA 1
ATOM 4731 C C . PHE A 1 590 ? 11.511 32.445 -52.193 1.00 88.62 590 PHE A C 1
ATOM 4733 O O . PHE A 1 590 ? 12.558 33.062 -52.375 1.00 88.62 590 PHE A O 1
ATOM 4740 N N . HIS A 1 591 ? 10.368 32.823 -52.770 1.00 85.38 591 HIS A N 1
ATOM 4741 C CA . HIS A 1 591 ? 10.289 33.990 -53.647 1.00 85.38 591 HIS A CA 1
ATOM 4742 C C . HIS A 1 591 ? 10.599 35.294 -52.891 1.00 85.38 591 HIS A C 1
ATOM 4744 O O . HIS A 1 591 ? 11.232 36.199 -53.438 1.00 85.38 591 HIS A O 1
ATOM 4750 N N . THR A 1 592 ? 10.167 35.404 -51.635 1.00 86.19 592 THR A N 1
ATOM 4751 C CA . THR A 1 592 ? 10.479 36.557 -50.780 1.00 86.19 592 THR A CA 1
ATOM 4752 C C . THR A 1 592 ? 11.968 36.591 -50.452 1.00 86.19 592 THR A C 1
ATOM 4754 O O . THR A 1 592 ? 12.597 37.634 -50.599 1.00 86.19 592 THR A O 1
ATOM 4757 N N . LEU A 1 593 ? 12.563 35.442 -50.117 1.00 88.44 593 LEU A N 1
ATOM 4758 C CA . LEU A 1 593 ? 14.004 35.324 -49.882 1.00 88.44 593 LEU A CA 1
ATOM 4759 C C . LEU A 1 593 ? 14.830 35.748 -51.107 1.00 88.44 593 LEU A C 1
ATOM 4761 O O . LEU A 1 593 ? 15.770 36.523 -50.965 1.00 88.44 593 LEU A O 1
ATOM 4765 N N . LEU A 1 594 ? 14.449 35.307 -52.312 1.00 87.56 594 LEU A N 1
ATOM 4766 C CA . LEU A 1 594 ? 15.134 35.681 -53.555 1.00 87.56 594 LEU A CA 1
ATOM 4767 C C . LEU A 1 594 ? 15.083 37.184 -53.857 1.00 87.56 594 LEU A C 1
ATOM 4769 O O . LEU A 1 594 ? 16.016 37.700 -54.467 1.00 87.56 594 LEU A O 1
ATOM 4773 N N . ARG A 1 595 ? 14.004 37.870 -53.456 1.00 87.00 595 ARG A N 1
ATOM 4774 C CA . ARG A 1 595 ? 13.863 39.327 -53.610 1.00 87.00 595 ARG A CA 1
ATOM 4775 C C . ARG A 1 595 ? 14.710 40.107 -52.608 1.00 87.00 595 ARG A C 1
ATOM 4777 O O . ARG A 1 595 ? 15.155 41.199 -52.933 1.00 87.00 595 ARG A O 1
ATOM 4784 N N . LEU A 1 596 ? 14.867 39.575 -51.396 1.00 85.62 596 LEU A N 1
ATOM 4785 C CA . LEU A 1 596 ? 15.553 40.254 -50.296 1.00 85.62 596 LEU A CA 1
ATOM 4786 C C . LEU A 1 596 ? 17.066 40.007 -50.287 1.00 85.62 596 LEU A C 1
ATOM 4788 O O . LEU A 1 596 ? 17.807 40.838 -49.772 1.00 85.62 596 LEU A O 1
ATOM 4792 N N . GLN A 1 597 ? 17.540 38.881 -50.827 1.00 86.19 597 GLN A N 1
ATOM 4793 C CA . GLN A 1 597 ? 18.973 38.585 -50.846 1.00 86.19 597 GLN A CA 1
ATOM 4794 C C . GLN A 1 597 ? 19.767 39.623 -51.652 1.00 86.19 597 GLN A C 1
ATOM 4796 O O . GLN A 1 597 ? 19.369 40.056 -52.732 1.00 86.19 597 GLN A O 1
ATOM 4801 N N . SER A 1 598 ? 20.946 39.959 -51.149 1.00 88.00 598 SER A N 1
ATOM 4802 C CA . SER A 1 598 ? 21.968 40.712 -51.873 1.00 88.00 598 SER A CA 1
ATOM 4803 C C . SER A 1 598 ? 23.036 39.771 -52.430 1.00 88.00 598 SER A C 1
ATOM 4805 O O . SER A 1 598 ? 23.442 39.902 -53.580 1.00 88.00 598 SER A O 1
ATOM 4807 N N . GLN A 1 599 ? 23.468 38.793 -51.629 1.00 89.00 599 GLN A N 1
ATOM 4808 C CA . GLN A 1 599 ? 24.436 37.766 -52.022 1.00 89.00 599 GLN A CA 1
ATOM 4809 C C . GLN A 1 599 ? 24.026 36.405 -51.456 1.00 89.00 599 GLN A C 1
ATOM 4811 O O . GLN A 1 599 ? 23.332 36.325 -50.441 1.00 89.00 599 GLN A O 1
ATOM 4816 N N . SER A 1 600 ? 24.470 35.320 -52.089 1.00 91.31 600 SER A N 1
ATOM 4817 C CA . SER A 1 600 ? 24.281 33.970 -51.558 1.00 91.31 600 SER A CA 1
ATOM 4818 C C . SER A 1 600 ? 25.468 33.057 -51.848 1.00 91.31 600 SER A C 1
ATOM 4820 O O . SER A 1 600 ? 26.083 33.116 -52.911 1.00 91.31 600 SER A O 1
ATOM 4822 N N . ILE A 1 601 ? 25.782 32.193 -50.882 1.00 91.88 601 ILE A N 1
ATOM 4823 C CA . ILE A 1 601 ? 26.844 31.186 -50.959 1.00 91.88 601 ILE A CA 1
ATOM 4824 C C . ILE A 1 601 ? 26.224 29.828 -50.654 1.00 91.88 601 ILE A C 1
ATOM 4826 O O . ILE A 1 601 ? 25.674 29.600 -49.574 1.00 91.88 601 ILE A O 1
ATOM 4830 N N . ARG A 1 602 ? 26.309 28.897 -51.608 1.00 90.12 602 ARG A N 1
ATOM 4831 C CA . ARG A 1 602 ? 25.869 27.514 -51.385 1.00 90.12 602 ARG A CA 1
ATOM 4832 C C . ARG A 1 602 ? 26.857 26.804 -50.469 1.00 90.12 602 ARG A C 1
ATOM 4834 O O . ARG A 1 602 ? 28.055 26.805 -50.740 1.00 90.12 602 ARG A O 1
ATOM 4841 N N . LEU A 1 603 ? 26.345 26.177 -49.415 1.00 89.56 603 LEU A N 1
ATOM 4842 C CA . LEU A 1 603 ? 27.171 25.419 -48.482 1.00 89.56 603 LEU A CA 1
ATOM 4843 C C . LEU A 1 603 ? 27.520 24.037 -49.065 1.00 89.56 603 LEU A C 1
ATOM 4845 O O . LEU A 1 603 ? 26.729 23.474 -49.831 1.00 89.56 603 LEU A O 1
ATOM 4849 N N . PRO A 1 604 ? 28.696 23.475 -48.727 1.00 86.50 604 PRO A N 1
ATOM 4850 C CA . PRO A 1 604 ? 29.124 22.179 -49.243 1.00 86.50 604 PRO A CA 1
ATOM 4851 C C . PRO A 1 604 ? 28.223 21.047 -48.732 1.00 86.50 604 PRO A C 1
ATOM 4853 O O . PRO A 1 604 ? 27.826 21.025 -47.571 1.00 86.50 604 PRO A O 1
ATOM 4856 N N . LEU A 1 605 ? 27.930 20.066 -49.589 1.00 84.00 605 LEU A N 1
ATOM 4857 C CA . LEU A 1 605 ? 27.122 18.890 -49.242 1.00 84.00 605 LEU A CA 1
ATOM 4858 C C . LEU A 1 605 ? 27.982 17.805 -48.585 1.00 84.00 605 LEU A C 1
ATOM 4860 O O . LEU A 1 605 ? 28.168 16.721 -49.134 1.00 84.00 605 LEU A O 1
ATOM 4864 N N . VAL A 1 606 ? 28.533 18.122 -47.419 1.00 83.69 606 VAL A N 1
ATOM 4865 C CA . VAL A 1 606 ? 29.417 17.237 -46.651 1.00 83.69 606 VAL A CA 1
ATOM 4866 C C . VAL A 1 606 ? 28.722 16.753 -45.373 1.00 83.69 606 VAL A C 1
ATOM 4868 O O . VAL A 1 606 ? 28.002 17.543 -44.763 1.00 83.69 606 VAL A O 1
ATOM 4871 N N . PRO A 1 607 ? 28.900 15.482 -44.954 1.00 76.19 607 PRO A N 1
ATOM 4872 C CA . PRO A 1 607 ? 28.219 14.905 -43.785 1.00 76.19 607 PRO A CA 1
ATOM 4873 C C . PRO A 1 607 ? 28.467 15.642 -42.463 1.00 76.19 607 PRO A C 1
ATOM 4875 O O . PRO A 1 607 ? 27.696 15.514 -41.520 1.00 76.19 607 PRO A O 1
ATOM 4878 N N . ASP A 1 608 ? 29.546 16.414 -42.386 1.00 83.75 608 ASP A N 1
ATOM 4879 C CA . ASP A 1 608 ? 29.978 17.142 -41.201 1.00 83.75 608 ASP A CA 1
ATOM 4880 C C . ASP A 1 608 ? 29.612 18.635 -41.217 1.00 83.75 608 ASP A C 1
ATOM 4882 O O . ASP A 1 608 ? 30.129 19.400 -40.404 1.00 83.75 608 ASP A O 1
ATOM 4886 N N . LEU A 1 609 ? 28.720 19.062 -42.119 1.00 84.25 609 LEU A N 1
ATOM 4887 C CA . LEU A 1 609 ? 28.253 20.451 -42.211 1.00 84.25 609 LEU A CA 1
ATOM 4888 C C . LEU A 1 609 ? 27.487 20.898 -40.955 1.00 84.25 609 LEU A C 1
ATOM 4890 O O . LEU A 1 609 ? 27.701 22.004 -40.453 1.00 84.25 609 LEU A O 1
ATOM 4894 N N . LEU A 1 610 ? 26.593 20.036 -40.466 1.00 84.88 610 LEU A N 1
ATOM 4895 C CA . LEU A 1 610 ? 25.748 20.278 -39.300 1.00 84.88 610 LEU A CA 1
ATOM 4896 C C . LEU A 1 610 ? 26.116 19.325 -38.171 1.00 84.88 610 LEU A C 1
ATOM 4898 O O . LEU A 1 610 ? 26.265 18.121 -38.397 1.00 84.88 610 LEU A O 1
ATOM 4902 N N . SER A 1 611 ? 26.186 19.855 -36.954 1.00 80.81 611 SER A N 1
ATOM 4903 C CA . SER A 1 611 ? 26.334 19.043 -35.754 1.00 80.81 611 SER A CA 1
ATOM 4904 C C . SER A 1 611 ? 25.513 19.556 -34.581 1.00 80.81 611 SER A C 1
ATOM 4906 O O . SER A 1 611 ? 25.300 20.757 -34.445 1.00 80.81 611 SER A O 1
ATOM 4908 N N . TRP A 1 612 ? 25.112 18.637 -33.712 1.00 74.50 612 TRP A N 1
ATOM 4909 C CA . TRP A 1 612 ? 24.479 18.918 -32.425 1.00 74.50 612 TRP A CA 1
ATOM 4910 C C . TRP A 1 612 ? 25.138 18.022 -31.374 1.00 74.50 612 TRP A C 1
ATOM 4912 O O . TRP A 1 612 ? 25.151 16.806 -31.552 1.00 74.50 612 TRP A O 1
ATOM 4922 N N . HIS A 1 613 ? 25.795 18.618 -30.371 1.00 65.12 613 HIS A N 1
ATOM 4923 C CA . HIS A 1 613 ? 26.591 17.916 -29.345 1.00 65.12 613 HIS A CA 1
ATOM 4924 C C . HIS A 1 613 ? 27.439 16.744 -29.893 1.00 65.12 613 HIS A C 1
ATOM 4926 O O . HIS A 1 613 ? 27.412 15.627 -29.391 1.00 65.12 613 HIS A O 1
ATOM 4932 N N . GLY A 1 614 ? 28.167 16.982 -30.992 1.00 62.38 614 GLY A N 1
ATOM 4933 C CA . GLY A 1 614 ? 29.040 15.981 -31.624 1.00 62.38 614 GLY A CA 1
ATOM 4934 C C . GLY A 1 614 ? 28.358 15.017 -32.608 1.00 62.38 614 GLY A C 1
ATOM 4935 O O . GLY A 1 614 ? 29.054 14.409 -33.421 1.00 62.38 614 GLY A O 1
ATOM 4936 N N . VAL A 1 615 ? 27.025 14.934 -32.631 1.00 69.44 615 VAL A N 1
ATOM 4937 C CA . VAL A 1 615 ? 26.260 14.116 -33.588 1.00 69.44 615 VAL A CA 1
ATOM 4938 C C . VAL A 1 615 ? 26.153 14.829 -34.936 1.00 69.44 615 VAL A C 1
ATOM 4940 O O . VAL A 1 615 ? 25.852 16.020 -34.988 1.00 69.44 615 VAL A O 1
ATOM 4943 N N . LEU A 1 616 ? 26.396 14.104 -36.033 1.00 77.00 616 LEU A N 1
ATOM 4944 C CA . LEU A 1 616 ? 26.313 14.616 -37.406 1.00 77.00 616 LEU A CA 1
ATOM 4945 C C . LEU A 1 616 ? 24.918 14.420 -38.010 1.00 77.00 616 LEU A C 1
ATOM 4947 O O . LEU A 1 616 ? 24.276 13.393 -37.794 1.00 77.00 616 LEU A O 1
ATOM 4951 N N . HIS A 1 617 ? 24.460 15.381 -38.812 1.00 71.25 617 HIS A N 1
ATOM 4952 C CA . HIS A 1 617 ? 23.148 15.296 -39.453 1.00 71.25 617 HIS A CA 1
ATOM 4953 C C . HIS A 1 617 ? 23.129 14.245 -40.582 1.00 71.25 617 HIS A C 1
ATOM 4955 O O . HIS A 1 617 ? 23.849 14.355 -41.573 1.00 71.25 617 HIS A O 1
ATOM 4961 N N . HIS A 1 618 ? 22.236 13.256 -40.476 1.00 63.47 618 HIS A N 1
ATOM 4962 C CA . HIS A 1 618 ? 22.210 12.080 -41.358 1.00 63.47 618 HIS A CA 1
ATOM 4963 C C . HIS A 1 618 ? 21.781 12.348 -42.817 1.00 63.47 618 HIS A C 1
ATOM 4965 O O . HIS A 1 618 ? 22.122 11.561 -43.694 1.00 63.47 618 HIS A O 1
ATOM 4971 N N . ASP A 1 619 ? 21.051 13.437 -43.101 1.00 68.56 619 ASP A N 1
ATOM 4972 C CA . ASP A 1 619 ? 20.463 13.696 -44.433 1.00 68.56 619 ASP A CA 1
ATOM 4973 C C . ASP A 1 619 ? 20.691 15.138 -44.947 1.00 68.56 619 ASP A C 1
ATOM 4975 O O . ASP A 1 619 ? 19.763 15.885 -45.263 1.00 68.56 619 ASP A O 1
ATOM 4979 N N . ILE A 1 620 ? 21.955 15.577 -44.992 1.00 73.12 620 ILE A N 1
ATOM 4980 C CA . ILE A 1 620 ? 22.335 16.941 -45.432 1.00 73.12 620 ILE A CA 1
ATOM 4981 C C . ILE A 1 620 ? 22.046 17.170 -46.929 1.00 73.12 620 ILE A C 1
ATOM 4983 O O . ILE A 1 620 ? 21.764 18.295 -47.354 1.00 73.12 620 ILE A O 1
ATOM 4987 N N . GLN A 1 621 ? 22.044 16.102 -47.734 1.00 72.56 621 GLN A N 1
ATOM 4988 C CA . GLN A 1 621 ? 21.826 16.176 -49.183 1.00 72.56 621 GLN A CA 1
ATOM 4989 C C . GLN A 1 621 ? 20.436 16.710 -49.559 1.00 72.56 621 GLN A C 1
ATOM 4991 O O . GLN A 1 621 ? 20.289 17.382 -50.584 1.00 72.56 621 GLN A O 1
ATOM 4996 N N . ARG A 1 622 ? 19.416 16.460 -48.727 1.00 76.62 622 ARG A N 1
ATOM 4997 C CA . ARG A 1 622 ? 18.057 16.979 -48.945 1.00 76.62 622 ARG A CA 1
ATOM 4998 C C . ARG A 1 622 ? 17.897 18.449 -48.568 1.00 76.62 622 ARG A C 1
ATOM 5000 O O . ARG A 1 622 ? 17.087 19.146 -49.183 1.00 76.62 622 ARG A O 1
ATOM 5007 N N . LEU A 1 623 ? 18.671 18.933 -47.596 1.00 79.00 623 LEU A N 1
ATOM 5008 C CA . LEU A 1 623 ? 18.548 20.299 -47.090 1.00 79.00 623 LEU A CA 1
ATOM 5009 C C . LEU A 1 623 ? 19.062 21.340 -48.088 1.00 79.00 623 LEU A C 1
ATOM 5011 O O . LEU A 1 623 ? 18.428 22.376 -48.249 1.00 79.00 623 LEU A O 1
ATOM 5015 N N . LYS A 1 624 ? 20.168 21.065 -48.799 1.00 83.50 624 LYS A N 1
ATOM 5016 C CA . LYS A 1 624 ? 20.770 22.007 -49.770 1.00 83.50 624 LYS A CA 1
ATOM 5017 C C . LYS A 1 624 ? 20.907 23.422 -49.188 1.00 83.50 624 LYS A C 1
ATOM 5019 O O . LYS A 1 624 ? 20.413 24.399 -49.759 1.00 83.50 624 LYS A O 1
ATOM 5024 N N . LEU A 1 625 ? 21.521 23.513 -48.010 1.00 90.06 625 LEU A N 1
ATOM 5025 C CA . LEU A 1 625 ? 21.639 24.768 -47.275 1.00 90.06 625 LEU A CA 1
ATOM 5026 C C . LEU A 1 625 ? 22.458 25.793 -48.057 1.00 90.06 625 LEU A C 1
ATOM 5028 O O . LEU A 1 625 ? 23.440 25.476 -48.725 1.00 90.06 625 LEU A O 1
ATOM 5032 N N . THR A 1 626 ? 22.020 27.040 -47.982 1.00 91.00 626 THR A N 1
ATOM 5033 C CA . THR A 1 626 ? 22.678 28.191 -48.591 1.00 91.00 626 THR A CA 1
ATOM 5034 C C . THR A 1 626 ? 22.711 29.294 -47.540 1.00 91.00 626 THR A C 1
ATOM 5036 O O . THR A 1 626 ? 21.747 29.469 -46.792 1.00 91.00 626 THR A O 1
ATOM 5039 N N . ALA A 1 627 ? 23.837 29.990 -47.446 1.00 93.00 627 ALA A N 1
ATOM 5040 C CA . ALA A 1 627 ? 23.948 31.206 -46.663 1.00 93.00 627 ALA A CA 1
ATOM 5041 C C . ALA A 1 627 ? 23.505 32.378 -47.541 1.00 93.00 627 ALA A C 1
ATOM 5043 O O . ALA A 1 627 ? 23.999 32.534 -48.658 1.00 93.00 627 ALA A O 1
ATOM 5044 N N . TRP A 1 628 ? 22.559 33.170 -47.052 1.00 93.19 628 TRP A N 1
ATOM 5045 C CA . TRP A 1 628 ? 21.965 34.297 -47.761 1.00 93.19 628 TRP A CA 1
ATOM 5046 C C . TRP A 1 628 ? 22.283 35.570 -46.988 1.00 93.19 628 TRP A C 1
ATOM 5048 O O . TRP A 1 628 ? 21.893 35.698 -45.829 1.00 93.19 628 TRP A O 1
ATOM 5058 N N . LEU A 1 629 ? 22.980 36.505 -47.624 1.00 93.19 629 LEU A N 1
ATOM 5059 C CA . LEU A 1 629 ? 23.195 37.836 -47.076 1.00 93.19 629 LEU A CA 1
ATOM 5060 C C . LEU A 1 629 ? 22.040 38.730 -47.517 1.00 93.19 629 LEU A C 1
ATOM 5062 O O . LEU A 1 629 ? 21.853 38.952 -48.715 1.00 93.19 629 LEU A O 1
ATOM 5066 N N . ILE A 1 630 ? 21.274 39.237 -46.557 1.00 91.06 630 ILE A N 1
ATOM 5067 C CA . ILE A 1 630 ? 20.177 40.178 -46.782 1.00 91.06 630 ILE A CA 1
ATOM 5068 C C . ILE A 1 630 ? 20.614 41.531 -46.227 1.00 91.06 630 ILE A C 1
ATOM 5070 O O . ILE A 1 630 ? 20.825 41.650 -45.022 1.00 91.06 630 ILE A O 1
ATOM 5074 N N . ILE A 1 631 ? 20.763 42.533 -47.098 1.00 84.62 631 ILE A N 1
ATOM 5075 C CA . ILE A 1 631 ? 21.139 43.902 -46.723 1.00 84.62 631 ILE A CA 1
ATOM 5076 C C . ILE A 1 631 ? 19.961 44.829 -46.998 1.00 84.62 631 ILE A C 1
ATOM 5078 O O . ILE A 1 631 ? 19.421 44.860 -48.106 1.00 84.62 631 ILE A O 1
ATOM 5082 N N . HIS A 1 632 ? 19.583 45.627 -46.004 1.00 70.12 632 HIS A N 1
ATOM 5083 C CA . HIS A 1 632 ? 18.590 46.671 -46.202 1.00 70.12 632 HIS A CA 1
ATOM 5084 C C . HIS A 1 632 ? 19.257 47.963 -46.707 1.00 70.12 632 HIS A C 1
ATOM 5086 O O . HIS A 1 632 ? 19.865 48.709 -45.942 1.00 70.12 632 HIS A O 1
ATOM 5092 N N . ASN A 1 633 ? 19.141 48.251 -48.007 1.00 57.94 633 ASN A N 1
ATOM 5093 C CA . ASN A 1 633 ? 19.615 49.512 -48.584 1.00 57.94 633 ASN A CA 1
ATOM 5094 C C . ASN A 1 633 ? 18.688 50.677 -48.192 1.00 57.94 633 ASN A C 1
ATOM 5096 O O . ASN A 1 633 ? 17.623 50.856 -48.785 1.00 57.94 633 ASN A O 1
ATOM 5100 N N . ARG A 1 634 ? 19.122 51.542 -47.266 1.00 47.88 634 ARG A N 1
ATOM 5101 C CA . ARG A 1 634 ? 18.565 52.900 -47.138 1.00 47.88 634 ARG A CA 1
ATOM 5102 C C . ARG A 1 634 ? 19.102 53.775 -48.276 1.00 47.88 634 ARG A C 1
ATOM 5104 O O . ARG A 1 634 ? 20.057 54.518 -48.087 1.00 47.88 634 ARG A O 1
ATOM 5111 N N . GLY A 1 635 ? 18.505 53.684 -49.463 1.00 38.38 635 GLY A N 1
ATOM 5112 C CA . GLY A 1 635 ? 18.847 54.597 -50.555 1.00 38.38 635 GLY A CA 1
ATOM 5113 C C . GLY A 1 635 ? 18.310 54.206 -51.925 1.00 38.38 635 GLY A C 1
ATOM 5114 O O . GLY A 1 635 ? 19.060 53.686 -52.734 1.00 38.38 635 GLY A O 1
ATOM 5115 N N . PHE A 1 636 ? 17.042 54.519 -52.195 1.00 33.88 636 PHE A N 1
ATOM 5116 C CA . PHE A 1 636 ? 16.576 54.940 -53.523 1.00 33.88 636 PHE A CA 1
ATOM 5117 C C . PHE A 1 636 ? 15.406 55.918 -53.335 1.00 33.88 636 PHE A C 1
ATOM 5119 O O . PHE A 1 636 ? 14.232 55.555 -53.352 1.00 33.88 636 PHE A O 1
ATOM 5126 N N . LEU A 1 637 ? 15.754 57.185 -53.105 1.00 34.78 637 LEU A N 1
ATOM 5127 C CA . LEU A 1 637 ? 14.913 58.326 -53.453 1.00 34.78 637 LEU A CA 1
ATOM 5128 C C . LEU A 1 637 ? 15.315 58.745 -54.873 1.00 34.78 637 LEU A C 1
ATOM 5130 O O . LEU A 1 637 ? 16.484 59.020 -55.108 1.00 34.78 637 LEU A O 1
ATOM 5134 N N . LYS A 1 638 ? 14.328 58.732 -55.777 1.00 35.09 638 LYS A N 1
ATOM 5135 C CA . LYS A 1 638 ? 14.221 59.443 -57.066 1.00 35.09 638 LYS A CA 1
ATOM 5136 C C . LYS A 1 638 ? 15.517 59.989 -57.697 1.00 35.09 638 LYS A C 1
ATOM 5138 O O . LYS A 1 638 ? 16.043 60.997 -57.234 1.00 35.09 638 LYS A O 1
ATOM 5143 N N . LEU A 1 639 ? 15.847 59.470 -58.879 1.00 32.25 639 LEU A N 1
ATOM 5144 C CA . LEU A 1 639 ? 15.625 60.168 -60.156 1.00 32.25 639 LEU A CA 1
ATOM 5145 C C . LEU A 1 639 ? 15.502 59.147 -61.287 1.00 32.25 639 LEU A C 1
ATOM 5147 O O . LEU A 1 639 ? 16.372 58.253 -61.354 1.00 32.25 639 LEU A O 1
#

Organism: Eublepharis macularius (NCBI:txid481883)

Radius of gyration: 37.53 Å; chains: 1; bounding box: 78×92×101 Å

InterPro domains:
  IPR000210 BTB/POZ domain [PF00651] (29-135)
  IPR000210 BTB/POZ domain [PS50097] (36-104)
  IPR000210 BTB/POZ domain [SM00225] (36-137)
  IPR000421 Coagulation factor 5/8, C-terminal domain [PF00754] (292-402)
  IPR008979 Galactose-binding-like domain superfamily [SSF49785] (309-398)
  IPR011333 SKP1/BTB/POZ domain superfamily [G3DSA:3.30.710.10] (17-165)
  IPR011333 SKP1/BTB/POZ domain superfamily [SSF54695] (18-135)
  IPR011705 BTB/Kelch-associated [PF07707] (143-239)
  IPR011705 BTB/Kelch-associated [SM00875] (143-240)
  IPR034091 BTBD9, BACK-like domain [cd14822] (137-235)
  IPR052407 BTB/POZ domain-containing protein 9 [PTHR46306] (1-426)

Sequence (639 aa):
MSNSHPLRPYTAVGEIDHVHILSDHVGVLMNGEEYSDVTFIVEKKRFPAHRVILAARCQYFRALLYGGMRESQPEAEIPLQDTTAEAFTMLLKYIYTGRAILRDEKEEVLLDFLSLAHKYGFPELEDSTSEYLCTILNIQNVCMTYDVASLYSLHKLTCMCCMFMDRNAQEVLSSEGFLSLSKAALLSIVLRDSFAAPEKDIFQALVNWCKHNPKENHSEIMQAVRLPLMSLTELLNVVRPSKLLSADAILDAIKVRSESRDMDLNYRGMLIPGENIATMKYGAQVVKGELKSALLDGDTQNYDLDHGFSRHPIDDDCRSGIEIKLGQPSIINHIRILLWDRDSRSYSYYIEVSMDELDWIRVIDHSKYLCRSWQKLYFPARVCRYIRIVGTHNTVNKVFHIVAFECMFTNKTFTLEKGLIDTVRNKSVQVLTDNTTAMFYVNKQGGTASATLCTEAMKLWTWAIQNSVWLRAVHIPGVENLQADQLSRLHRDVHEWSLRDKYLVPIFSMWGFPELDLFATLDNRKAHRYCSRGGLGPGSDGDAFQVEWSGPLCYAFPPFPLLARVLSKIQGEGATVILIAPFWPRQPWFHTLLRLQSQSIRLPLVPDLLSWHGVLHHDIQRLKLTAWLIIHNRGFLKL

pLDDT: mean 85.41, std 12.8, range [31.03, 97.25]

Foldseek 3Di:
DDPPDPDDDPDDPPDDDPLQVQLVVLLVCWQDPVQFFEWEQAPNDITGDHLVLCVVQFVVSVCQQVVPDPSVHTHDYHYDPPAHPLLVSQVSSCSRRVDGDDPPDDLVSLLSNLVVCLVRPPVVSNVVSLVVCLVVDDLARLLVQLLSCVVSVVPVSVVSSLLVCLVVVLSNL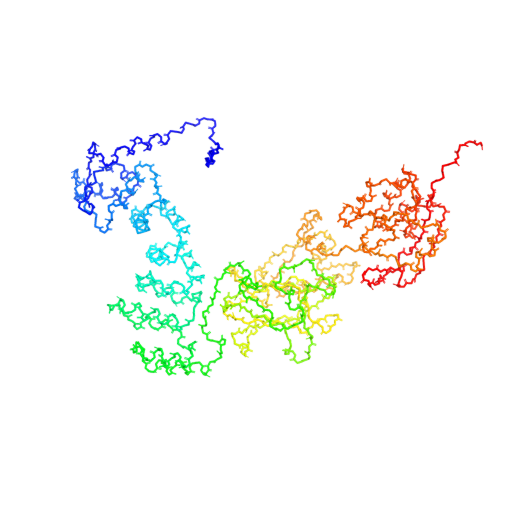VYPSLLVHDPVSNLVNLLDLSSDDQLLSLQVSLLVSCVSVVPDDSLVVNVSRQLLSDDPCSCVPPVVVSPSDDPVVNVVSVVCNVPDDPQVRSHRAHADAPDFQCEVVQPKFWPAFPLGVQAHVPDPQDDDPPHQKTKDFQDPVLPHWTKMFGSIWHKFFKKKWFWDALDPKWWFKWKWFAAPVPDIDTFGGRNPDGHHGIDIFGGPIGIGGMMTITTNDMPPHRMTIIRYMTTHHHPDDFDDDNGDRLVQALEEDEAEDQDPVLQCCLVVLHDDPDPVSNVVSVVVVVVCVVRNGHYHYDHDHPVVVVVVCVVCVSHDPVQQKAFDVVQVVVVCVVQNQFQEEEQHAPVRDRHPAYAHDQQPHDRHPGHSLVDQQPDTEYEYEGDQVCLQVVLVNCVVRQHWYFYKAAPDPPDPCNVSLVVQFPDKAFTDQDQQRIDDPRDTDPPSVVRRIMTTTGGRDPDDDDD